Protein AF-A0A5A9GH71-F1 (afdb_monomer_lite)

Secondary structure (DSSP, 8-state):
-PPPP---STTHHHHHHHHHHHHHHH-TT-HHHHHHHHHHHHHTT-HHHHHHHHHHHHHHSTT-HHHHHHHHHHHHHTT-HHHHHHHHHHHHHHSTT-HHHHHHHHHHHHHHHHHT--SS---------PPPEEEEEE-S-TT--GGGGSGGGS-EETTEEEEES--SSEESEEEEES--SS-EEEEEETT-EEEE--S-TTT----HHHHTT-SEEEES-TT---SSEEES---PPP-TT-STT-EETTTEE--HHHHHH-------EEEEEE-----SSHHHHHHHHHHHHHHHHHGGGEEEESTTSB--S-HHHHHTTEEEEEEEEEEEESS---HHHHHHHHTTPEEEEEEETTHHHHS-TTS-EE--TT-HHHHHHHHHHHHHHTSS---HHHHHHHHHIIIIIS-HHHHHHHHT-----SSEEEEEE--GGGT----

Organism: Azospirillum lipoferum (NCBI:txid193)

pLDDT: mean 83.98, std 14.18, range [29.81, 98.06]

InterPro domains:
  IPR011990 Tetratricopeptide-like helical domain superfamily [G3DSA:1.25.40.10] (6-117)
  IPR011990 Tetratricopeptide-like helical domain superfamily [SSF48452] (9-111)
  IPR038577 GT10-like, C-terminal domain superfamily [G3DSA:3.40.50.11660] (264-403)
  IPR055270 Fucosyltransferase, C-terminal [PF00852] (270-372)

Foldseek 3Di:
DDDQDADPDPCPLVVLVVVLVVVCVVPVLPLVSLQSNLSSCVNVVVLLSSLVSLVSSCVSPPLDLVSLCSNLVSCVLLVVLVSVLVSLVSNCVVDVPPVVSVVSNVVSVVLCCVLVVDPDDDDDDPDDQDQAQEEEEEEAPVLWLLCLLDVVSQCDDDSYRYDYPDQDDEGQAYEYEQWHPFKGKYKHFPLRYEYFHQDEPVPDDFDPVQLVQGSEYEDCHPPDDDPHYDNAQTLAGACFQGDPLNDDVPDGTPGLSNLSRDSAAAAPAAEEEEDEPDPPDPLSVLVVVLVVLLCVVCPPRYAYEDPPHNDDSGLLVRALNYQAYEQEDSAAGCHDDHSSVLVNLSSNHQYADDHHPVVVVQAPPLRHHDADSVDSPVRSVSSVVSSVVVVPDPCSVRSSSSNSCSSRVSNSSNVVCVVSVDSPGPDMDIDMRGTSVVVPPDD

Sequence (443 aa):
MRQRLQFTAPGQFESLLRQCVHHLSVDPADANQWFILAQGLEGVRRDGQALRLARRAMALFPGQPVLLRFVGALSKRLNRLDEAKDCYGEIARLLPGDEEALAELADIDSRQRILTAPLRVRAEPKGTPSAPITVNLLYKWWGQPWLRQTPGGAGRWGNHQFVANRQEGRSDWVVVYEDLDVPRTVTCRQGNLVLATGEPPSLSRYSRGYLDQFDLIVTSHEELVHPRVLLSQVPLPWHIGLSDAEAWPGSGPIDYDLLSGVTGLDKAFAVSAIVSDKTLTEGHVVRGEFLRRLKTLMGDKLHLYGRGHCEVATKWAAIAPYKFHLCIENYQSNHYWTEKLSDAYLGWSIPIYHGFARIREAFDPSTFCEIDLRDPDATYRRIMDFMEKHRDTDVSTLLARQRAVVLNGHNMFNRLAEICADARGDAWRQVTLHPEVSFQKGR

Structure (mmCIF, N/CA/C/O backbone):
data_AF-A0A5A9GH71-F1
#
_entry.id   AF-A0A5A9GH71-F1
#
loop_
_atom_site.group_PDB
_atom_site.id
_atom_site.type_symbol
_atom_site.label_atom_id
_atom_site.label_alt_id
_atom_site.label_comp_id
_atom_site.label_asym_id
_atom_site.label_entity_id
_atom_site.label_seq_id
_atom_site.pdbx_PDB_ins_code
_atom_site.Cartn_x
_atom_site.Cartn_y
_atom_site.Cartn_z
_atom_site.occupan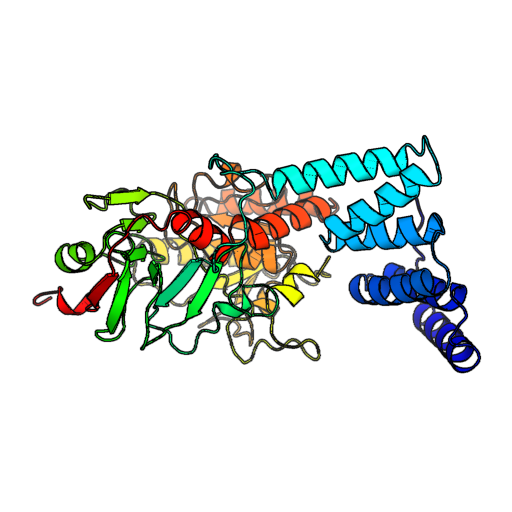cy
_atom_site.B_iso_or_equiv
_atom_site.auth_seq_id
_atom_site.auth_comp_id
_atom_site.auth_asym_id
_atom_site.auth_atom_id
_atom_site.pdbx_PDB_model_num
ATOM 1 N N . MET A 1 1 ? 9.980 -19.339 -27.278 1.00 29.81 1 MET A N 1
ATOM 2 C CA . MET A 1 1 ? 10.223 -17.899 -27.536 1.00 29.81 1 MET A CA 1
ATOM 3 C C . MET A 1 1 ? 9.204 -17.426 -28.576 1.00 29.81 1 MET A C 1
ATOM 5 O O . MET A 1 1 ? 9.382 -17.699 -29.753 1.00 29.81 1 MET A O 1
ATOM 9 N N . ARG A 1 2 ? 8.066 -16.845 -28.163 1.00 45.44 2 ARG A N 1
ATOM 10 C CA . ARG A 1 2 ? 7.047 -16.337 -29.104 1.00 45.44 2 ARG A CA 1
ATOM 11 C C . ARG A 1 2 ? 7.378 -14.890 -29.465 1.00 45.44 2 ARG A C 1
ATOM 13 O O . ARG A 1 2 ? 7.506 -14.059 -28.569 1.00 45.44 2 ARG A O 1
ATOM 20 N N . GLN A 1 3 ? 7.527 -14.595 -30.753 1.00 48.72 3 GLN A N 1
ATOM 21 C CA . GLN A 1 3 ? 7.640 -13.218 -31.226 1.00 48.72 3 GLN A CA 1
ATOM 22 C C . GLN A 1 3 ? 6.262 -12.561 -31.126 1.00 48.72 3 GLN A C 1
ATOM 24 O O . GLN A 1 3 ? 5.301 -13.028 -31.734 1.00 48.72 3 GLN A O 1
ATOM 29 N N . ARG A 1 4 ? 6.156 -11.496 -30.325 1.00 61.06 4 ARG A N 1
ATOM 30 C CA . ARG A 1 4 ? 4.986 -10.611 -30.378 1.00 61.06 4 ARG A CA 1
ATOM 31 C C . ARG A 1 4 ? 4.921 -9.977 -31.761 1.00 61.06 4 ARG A C 1
ATOM 33 O O . ARG A 1 4 ? 5.966 -9.719 -32.359 1.00 61.06 4 ARG A O 1
ATOM 40 N N . LEU A 1 5 ? 3.714 -9.669 -32.226 1.00 68.81 5 LEU A N 1
ATOM 41 C CA . LEU A 1 5 ? 3.560 -8.780 -33.371 1.00 68.81 5 LEU A CA 1
ATOM 42 C C . LEU A 1 5 ? 4.232 -7.445 -33.032 1.00 68.81 5 LEU A C 1
ATOM 44 O O . LEU A 1 5 ? 3.876 -6.796 -32.048 1.00 68.81 5 LEU A O 1
ATOM 48 N N . GLN A 1 6 ? 5.239 -7.075 -33.818 1.00 67.69 6 GLN A N 1
ATOM 49 C CA . GLN A 1 6 ? 5.944 -5.806 -33.691 1.00 67.69 6 GLN A CA 1
ATOM 50 C C . GLN A 1 6 ? 5.489 -4.885 -34.816 1.00 67.69 6 GLN A C 1
ATOM 52 O O . GLN A 1 6 ? 5.577 -5.238 -35.990 1.00 67.69 6 GLN A O 1
ATOM 57 N N . PHE A 1 7 ? 5.010 -3.703 -34.445 1.00 72.88 7 PHE A N 1
ATOM 58 C CA . PHE A 1 7 ? 4.649 -2.654 -35.389 1.00 72.88 7 PHE A CA 1
ATOM 59 C C . PHE A 1 7 ? 5.804 -1.657 -35.440 1.00 72.88 7 PHE A C 1
ATOM 61 O O . PHE A 1 7 ? 6.031 -0.920 -34.483 1.00 72.88 7 PHE A O 1
ATOM 68 N N . THR A 1 8 ? 6.582 -1.693 -36.519 1.00 67.38 8 THR A N 1
ATOM 69 C CA . THR A 1 8 ? 7.801 -0.884 -36.684 1.00 67.38 8 THR A CA 1
ATOM 70 C C . THR A 1 8 ? 7.559 0.383 -37.494 1.00 67.38 8 THR A C 1
ATOM 72 O O . THR A 1 8 ? 8.327 1.335 -37.372 1.00 67.38 8 THR A O 1
ATOM 75 N N . ALA A 1 9 ? 6.486 0.426 -38.290 1.00 71.62 9 ALA A N 1
ATOM 76 C CA . ALA A 1 9 ? 6.102 1.604 -39.057 1.00 71.62 9 ALA A CA 1
ATOM 77 C C . ALA A 1 9 ? 4.837 2.273 -38.480 1.00 71.62 9 ALA A C 1
ATOM 79 O O . ALA A 1 9 ? 3.909 1.571 -38.052 1.00 71.62 9 ALA A O 1
ATOM 80 N N . PRO A 1 10 ? 4.752 3.620 -38.506 1.00 61.81 10 PRO A N 1
ATOM 81 C CA . PRO A 1 10 ? 3.542 4.347 -38.127 1.00 61.81 10 PRO A CA 1
ATOM 82 C C . PRO A 1 10 ? 2.312 3.853 -38.907 1.00 61.81 10 PRO A C 1
ATOM 84 O O . PRO A 1 10 ? 2.381 3.635 -40.115 1.00 61.81 10 PRO A O 1
ATOM 87 N N . GLY A 1 11 ? 1.180 3.662 -38.223 1.00 76.06 11 GLY A N 1
ATOM 88 C CA . GLY A 1 11 ? -0.103 3.305 -38.848 1.00 76.06 11 GLY A CA 1
ATOM 89 C C . GLY A 1 11 ? -0.333 1.814 -39.153 1.00 76.06 11 GLY A C 1
ATOM 90 O O . GLY A 1 11 ? -1.450 1.444 -39.516 1.00 76.06 11 GLY A O 1
ATOM 91 N N . GLN A 1 12 ? 0.650 0.923 -38.959 1.00 80.00 12 GLN A N 1
ATOM 92 C CA . GLN A 1 12 ? 0.451 -0.524 -39.178 1.00 80.00 12 GLN A CA 1
ATOM 93 C C . GLN A 1 12 ? -0.620 -1.117 -38.249 1.00 80.00 12 GLN A C 1
ATOM 95 O O . GLN A 1 12 ? -1.486 -1.866 -38.699 1.00 80.00 12 GLN A O 1
ATOM 100 N N . PHE A 1 13 ? -0.604 -0.737 -36.967 1.00 78.88 13 PHE A N 1
ATOM 101 C CA . PHE A 1 13 ? -1.624 -1.160 -36.006 1.00 78.88 13 PHE A CA 1
ATOM 102 C C . PHE A 1 13 ? -3.015 -0.612 -36.366 1.00 78.88 13 PHE A C 1
ATOM 104 O O . PHE A 1 13 ? -4.005 -1.327 -36.273 1.00 78.88 13 PHE A O 1
ATOM 111 N N . GLU A 1 14 ? -3.102 0.633 -36.840 1.00 81.62 14 GLU A N 1
ATOM 112 C CA . GLU A 1 14 ? -4.368 1.249 -37.263 1.00 81.62 14 GLU A CA 1
ATOM 113 C C . GLU A 1 14 ? -4.934 0.597 -38.529 1.00 81.62 14 GLU A C 1
ATOM 115 O O . GLU A 1 14 ? -6.150 0.508 -38.699 1.00 81.62 14 GLU A O 1
ATOM 120 N N . SER A 1 15 ? -4.061 0.147 -39.434 1.00 82.44 15 SER A N 1
ATOM 121 C CA . SER A 1 15 ? -4.448 -0.639 -40.606 1.00 82.44 15 SER A CA 1
ATOM 122 C C . SER A 1 15 ? -5.004 -2.002 -40.190 1.00 82.44 15 SER A C 1
ATOM 124 O O . SER A 1 15 ? -6.121 -2.347 -40.576 1.00 82.44 15 SER A O 1
ATOM 126 N N . LEU A 1 16 ? -4.287 -2.722 -39.317 1.00 79.94 16 LEU A N 1
ATOM 127 C CA . LEU A 1 16 ? -4.739 -3.996 -38.752 1.00 79.94 16 LEU A CA 1
ATOM 128 C C . LEU A 1 16 ? -6.094 -3.849 -38.050 1.00 79.94 16 LEU A C 1
ATOM 130 O O . LEU A 1 16 ? -7.009 -4.631 -38.298 1.00 79.94 16 LEU A O 1
ATOM 134 N N . LEU A 1 17 ? -6.234 -2.819 -37.209 1.00 78.12 17 LEU A N 1
ATOM 135 C CA . LEU A 1 17 ? -7.467 -2.511 -36.492 1.00 78.12 17 LEU A CA 1
ATOM 136 C C . LEU A 1 17 ? -8.628 -2.301 -37.470 1.00 78.12 17 LEU A C 1
ATOM 138 O O . LEU A 1 17 ? -9.677 -2.918 -37.310 1.00 78.12 17 LEU A O 1
ATOM 142 N N . ARG A 1 18 ? -8.439 -1.462 -38.499 1.00 79.88 18 ARG A N 1
ATOM 143 C CA . ARG A 1 18 ? -9.468 -1.185 -39.513 1.00 79.88 18 ARG A CA 1
ATOM 144 C C . ARG A 1 18 ? -9.888 -2.444 -40.265 1.00 79.88 18 ARG A C 1
ATOM 146 O O . ARG A 1 18 ? -11.083 -2.663 -40.435 1.00 79.88 18 ARG A O 1
ATOM 153 N N . GLN A 1 19 ? -8.930 -3.275 -40.670 1.00 78.69 19 GLN A N 1
ATOM 154 C CA . GLN A 1 19 ? -9.204 -4.526 -41.381 1.00 78.69 19 GLN A CA 1
ATOM 155 C C . GLN A 1 19 ? -9.976 -5.518 -40.504 1.00 78.69 19 GLN A C 1
ATOM 157 O O . GLN A 1 19 ? -11.020 -6.014 -40.925 1.00 78.69 19 GLN A O 1
ATOM 162 N N . CYS A 1 20 ? -9.520 -5.742 -39.267 1.00 75.62 20 CYS A N 1
ATOM 163 C CA . CYS A 1 20 ? -10.185 -6.654 -38.336 1.00 75.62 20 CYS A CA 1
ATOM 164 C C . CYS A 1 20 ? -11.597 -6.165 -37.990 1.00 75.62 20 CYS A C 1
ATOM 166 O O . CYS A 1 20 ? -12.536 -6.950 -38.006 1.00 75.62 20 CYS A O 1
ATOM 168 N N . VAL A 1 21 ? -11.780 -4.867 -37.711 1.00 78.50 21 VAL A N 1
ATOM 169 C CA . VAL A 1 21 ? -13.099 -4.299 -37.376 1.00 78.50 21 VAL A CA 1
ATOM 170 C C . VAL A 1 21 ? -14.058 -4.378 -38.560 1.00 78.50 21 VAL A C 1
ATOM 172 O O . VAL A 1 21 ? -15.219 -4.732 -38.373 1.00 78.50 21 VAL A O 1
ATOM 175 N N . HIS A 1 22 ? -13.590 -4.093 -39.777 1.00 77.81 22 HIS A N 1
ATOM 176 C CA . HIS A 1 22 ? -14.415 -4.246 -40.971 1.00 77.81 22 HIS A CA 1
ATOM 177 C C . HIS A 1 22 ? -14.845 -5.706 -41.162 1.00 77.81 22 HIS A C 1
ATOM 179 O O . HIS A 1 22 ? -16.032 -5.968 -41.328 1.00 77.81 22 HIS A O 1
ATOM 185 N N . HIS A 1 23 ? -13.925 -6.663 -41.036 1.00 71.62 23 HIS A N 1
ATOM 186 C CA . HIS A 1 23 ? -14.263 -8.082 -41.143 1.00 71.62 23 HIS A CA 1
ATOM 187 C C . HIS A 1 23 ? -15.248 -8.519 -40.053 1.00 71.62 23 HIS A C 1
ATOM 189 O O . HIS A 1 23 ? -16.236 -9.186 -40.344 1.00 71.62 23 HIS A O 1
ATOM 195 N N . LEU A 1 24 ? -15.025 -8.100 -38.808 1.00 78.12 24 LEU A N 1
ATOM 196 C CA . LEU A 1 24 ? -15.898 -8.419 -37.677 1.00 78.12 24 LEU A CA 1
ATOM 197 C C . LEU A 1 24 ? -17.265 -7.726 -37.752 1.00 78.12 24 LEU A C 1
ATOM 199 O O . LEU A 1 24 ? -18.208 -8.185 -37.116 1.00 78.12 24 LEU A O 1
ATOM 203 N N . SER A 1 25 ? -17.397 -6.638 -38.519 1.00 75.69 25 SER A N 1
ATOM 204 C CA . SER A 1 25 ? -18.702 -6.025 -38.798 1.00 75.69 25 SER A CA 1
ATOM 205 C C . SER A 1 25 ? -19.556 -6.848 -39.764 1.00 75.69 25 SER A C 1
ATOM 207 O O . SER A 1 25 ? -20.780 -6.763 -39.713 1.00 75.69 25 SER A O 1
ATOM 209 N N . VAL A 1 26 ? -18.913 -7.647 -40.621 1.00 87.94 26 VAL A N 1
ATOM 210 C CA . VAL A 1 26 ? -19.573 -8.539 -41.581 1.00 87.94 26 VAL A CA 1
ATOM 211 C C . VAL A 1 26 ? -19.794 -9.920 -40.963 1.00 87.94 26 VAL A C 1
ATOM 213 O O . VAL A 1 26 ? -20.884 -10.471 -41.082 1.00 87.94 26 VAL A O 1
ATOM 216 N N . ASP A 1 27 ? -18.791 -10.446 -40.256 1.00 86.50 27 ASP A N 1
ATOM 217 C CA . ASP A 1 27 ? -18.854 -11.716 -39.533 1.00 86.50 27 ASP A CA 1
ATOM 218 C C . ASP A 1 27 ? -18.357 -11.566 -38.079 1.00 86.50 27 ASP A C 1
ATOM 220 O O . ASP A 1 27 ? -17.168 -11.737 -37.787 1.00 86.50 27 ASP A O 1
ATOM 224 N N . PRO A 1 28 ? -19.263 -11.268 -37.129 1.00 83.44 28 PRO A N 1
ATOM 225 C CA . PRO A 1 28 ? -18.921 -11.159 -35.712 1.00 83.44 28 PRO A CA 1
ATOM 226 C C . PRO A 1 28 ? -18.559 -12.493 -35.036 1.00 83.44 28 PRO A C 1
ATOM 228 O O . PRO A 1 28 ? -18.129 -12.480 -33.873 1.00 83.44 28 PRO A O 1
ATOM 231 N N . ALA A 1 29 ? -18.786 -13.632 -35.701 1.00 88.19 29 ALA A N 1
ATOM 232 C CA . ALA A 1 29 ? -18.538 -14.969 -35.168 1.00 88.19 29 ALA A CA 1
ATOM 233 C C . ALA A 1 29 ? -17.144 -15.514 -35.531 1.00 88.19 29 ALA A C 1
ATOM 235 O O . ALA A 1 29 ? -16.754 -16.559 -35.007 1.00 88.19 29 ALA A O 1
ATOM 236 N N . ASP A 1 30 ? -16.364 -14.795 -36.344 1.00 80.69 30 ASP A N 1
ATOM 237 C CA . ASP A 1 30 ? -15.003 -15.189 -36.710 1.00 80.69 30 ASP A CA 1
ATOM 238 C C . ASP A 1 30 ? -14.031 -15.066 -35.519 1.00 80.69 30 ASP A C 1
ATOM 240 O O . ASP A 1 30 ? -13.483 -14.002 -35.204 1.00 80.69 30 ASP A O 1
ATOM 244 N N . ALA A 1 31 ? -13.791 -16.194 -34.847 1.00 80.75 31 ALA A N 1
ATOM 245 C CA . ALA A 1 31 ? -12.870 -16.294 -33.718 1.00 80.75 31 ALA A CA 1
ATOM 246 C C . ALA A 1 31 ? -11.422 -15.913 -34.078 1.00 80.75 31 ALA A C 1
ATOM 248 O O . ALA A 1 31 ? -10.698 -15.383 -33.231 1.00 80.75 31 ALA A O 1
ATOM 249 N N . ASN A 1 32 ? -10.995 -16.152 -35.320 1.00 82.62 32 ASN A N 1
ATOM 250 C CA . ASN A 1 32 ? -9.637 -15.869 -35.770 1.00 82.62 32 ASN A CA 1
ATOM 251 C C . ASN A 1 32 ? -9.402 -14.361 -35.868 1.00 82.62 32 ASN A C 1
ATOM 253 O O . ASN A 1 32 ? -8.368 -13.873 -35.416 1.00 82.62 32 ASN A O 1
ATOM 257 N N . GLN A 1 33 ? -10.378 -13.606 -36.373 1.00 77.19 33 GLN A N 1
ATOM 258 C CA . GLN A 1 33 ? -10.282 -12.144 -36.449 1.00 77.19 33 GLN A CA 1
ATOM 259 C C . GLN A 1 33 ? -10.262 -11.496 -35.062 1.00 77.19 33 GLN A C 1
ATOM 261 O O . GLN A 1 33 ? -9.467 -10.587 -34.809 1.00 77.19 33 GLN A O 1
ATOM 266 N N . TRP A 1 34 ? -11.058 -12.011 -34.118 1.00 77.81 34 TRP A N 1
ATOM 267 C CA . TRP A 1 34 ? -10.966 -11.600 -32.712 1.00 77.81 34 TRP A CA 1
ATOM 268 C C . TRP A 1 34 ? -9.581 -11.880 -32.118 1.00 77.81 34 TRP A C 1
ATOM 270 O O . TRP A 1 34 ? -9.056 -11.057 -31.363 1.00 77.81 34 TRP A O 1
ATOM 280 N N . PHE A 1 35 ? -8.975 -13.019 -32.461 1.00 88.12 35 PHE A N 1
ATOM 281 C CA . PHE A 1 35 ? -7.656 -13.394 -31.965 1.00 88.12 35 PHE A CA 1
ATOM 282 C C . PHE A 1 35 ? -6.527 -12.557 -32.578 1.00 88.12 35 PHE A C 1
ATOM 284 O O . PHE A 1 35 ? -5.679 -12.066 -31.836 1.00 88.12 35 PHE A O 1
ATOM 291 N N . ILE A 1 36 ? -6.546 -12.310 -33.890 1.00 83.19 36 ILE A N 1
ATOM 292 C CA . ILE A 1 36 ? -5.592 -11.423 -34.577 1.00 83.19 36 ILE A CA 1
ATOM 293 C C . ILE A 1 36 ? -5.646 -10.018 -33.968 1.00 83.19 36 ILE A C 1
ATOM 295 O O . ILE A 1 36 ? -4.611 -9.420 -33.662 1.00 83.19 36 ILE A O 1
ATOM 299 N N . LEU A 1 37 ? -6.853 -9.508 -33.716 1.00 78.88 37 LEU A N 1
ATOM 300 C CA . LEU A 1 37 ? -7.045 -8.218 -33.066 1.00 78.88 37 LEU A CA 1
ATOM 301 C C . LEU A 1 37 ? -6.501 -8.216 -31.627 1.00 78.88 37 LEU A C 1
ATOM 303 O O . LEU A 1 37 ? -5.855 -7.252 -31.210 1.00 78.88 37 LEU A O 1
ATOM 307 N N . ALA A 1 38 ? -6.699 -9.305 -30.877 1.00 83.88 38 ALA A N 1
ATOM 308 C CA . ALA A 1 38 ? -6.123 -9.478 -29.545 1.00 83.88 38 ALA A CA 1
ATOM 309 C C . ALA A 1 38 ? -4.583 -9.507 -29.569 1.00 83.88 38 ALA A C 1
ATOM 311 O O . ALA A 1 38 ? -3.949 -8.847 -28.747 1.00 83.88 38 ALA A O 1
ATOM 312 N N . GLN A 1 39 ? -3.972 -10.211 -30.525 1.00 84.62 39 GLN A N 1
ATOM 313 C CA . GLN A 1 39 ? -2.519 -10.244 -30.722 1.00 84.62 39 GLN A CA 1
ATOM 314 C C . GLN A 1 39 ? -1.966 -8.874 -31.122 1.00 84.62 39 GLN A C 1
ATOM 316 O O . GLN A 1 39 ? -0.917 -8.464 -30.627 1.00 84.62 39 GLN A O 1
ATOM 321 N N . GLY A 1 40 ? -2.681 -8.136 -31.976 1.00 77.81 40 GLY A N 1
ATOM 322 C CA . GLY A 1 40 ? -2.331 -6.762 -32.323 1.00 77.81 40 GLY A CA 1
ATOM 323 C C . GLY A 1 40 ? -2.343 -5.849 -31.097 1.00 77.81 40 GLY A C 1
ATOM 324 O O . GLY A 1 40 ? -1.384 -5.116 -30.863 1.00 77.81 40 GLY A O 1
ATOM 325 N N . LEU A 1 41 ? -3.389 -5.946 -30.268 1.00 78.75 41 LEU A N 1
ATOM 326 C CA . LEU A 1 41 ? -3.482 -5.213 -29.002 1.00 78.75 41 LEU A CA 1
ATOM 327 C C . LEU A 1 41 ? -2.370 -5.599 -28.020 1.00 78.75 41 LEU A C 1
ATOM 329 O O . LEU A 1 41 ? -1.842 -4.723 -27.338 1.00 78.75 41 LEU A O 1
ATOM 333 N N . GLU A 1 42 ? -1.976 -6.872 -27.963 1.00 82.94 42 GLU A N 1
ATOM 334 C CA . GLU A 1 42 ? -0.819 -7.306 -27.173 1.00 82.94 42 GLU A CA 1
ATOM 335 C C . GLU A 1 42 ? 0.495 -6.702 -27.701 1.00 82.94 42 GLU A C 1
ATOM 337 O O . GLU A 1 42 ? 1.330 -6.237 -26.917 1.00 82.94 42 GLU A O 1
ATOM 342 N N . GLY A 1 43 ? 0.669 -6.667 -29.025 1.00 74.75 43 GLY A N 1
ATOM 343 C CA . GLY A 1 43 ? 1.827 -6.071 -29.694 1.00 74.75 43 GLY A CA 1
ATOM 344 C C . GLY A 1 43 ? 2.030 -4.598 -29.332 1.00 74.75 43 GLY A C 1
ATOM 345 O O . GLY A 1 43 ? 3.160 -4.169 -29.110 1.00 74.75 43 GLY A O 1
ATOM 346 N N . VAL A 1 44 ? 0.932 -3.853 -29.153 1.00 75.94 44 VAL A N 1
ATOM 347 C CA . VAL A 1 44 ? 0.932 -2.459 -28.662 1.00 75.94 44 VAL A CA 1
ATOM 348 C C . VAL A 1 44 ? 0.709 -2.333 -27.146 1.00 75.94 44 VAL A C 1
ATOM 350 O O . VAL A 1 44 ? 0.332 -1.268 -26.661 1.00 75.94 44 VAL A O 1
ATOM 353 N N . ARG A 1 45 ? 0.940 -3.409 -26.379 1.00 73.31 45 ARG A N 1
ATOM 354 C CA . ARG A 1 45 ? 0.943 -3.433 -24.899 1.00 73.31 45 ARG A CA 1
ATOM 355 C C . ARG A 1 45 ? -0.398 -3.098 -24.227 1.00 73.31 45 ARG A C 1
ATOM 357 O O . ARG A 1 45 ? -0.430 -2.685 -23.071 1.00 73.31 45 ARG A O 1
ATOM 364 N N . ARG A 1 46 ? -1.528 -3.328 -24.902 1.00 70.38 46 ARG A N 1
ATOM 365 C CA . ARG A 1 46 ? -2.894 -3.146 -24.368 1.00 70.38 46 ARG A CA 1
ATOM 366 C C . ARG A 1 46 ? -3.482 -4.451 -23.822 1.00 70.38 46 ARG A C 1
ATOM 368 O O . ARG A 1 46 ? -4.561 -4.882 -24.230 1.00 70.38 46 ARG A O 1
ATOM 375 N N . ASP A 1 47 ? -2.789 -5.062 -22.867 1.00 71.81 47 ASP A N 1
ATOM 376 C CA . ASP A 1 47 ? -3.047 -6.429 -22.382 1.00 71.81 47 ASP A CA 1
ATOM 377 C C . ASP A 1 47 ? -4.471 -6.672 -21.867 1.00 71.81 47 ASP A C 1
ATOM 379 O O . ASP A 1 47 ? -5.063 -7.707 -22.157 1.00 71.81 47 ASP A O 1
ATOM 383 N N . GLY A 1 48 ? -5.063 -5.720 -21.138 1.00 67.56 48 GLY A N 1
ATOM 384 C CA . GLY A 1 48 ? -6.435 -5.861 -20.637 1.00 67.56 48 GLY A CA 1
ATOM 385 C C . GLY A 1 48 ? -7.490 -5.863 -21.751 1.00 67.56 48 GLY A C 1
ATOM 386 O O . GLY A 1 48 ? -8.499 -6.561 -21.651 1.00 67.56 48 GLY A O 1
ATOM 387 N N . GLN A 1 49 ? -7.258 -5.110 -22.835 1.00 72.12 49 GLN A N 1
ATOM 388 C CA . GLN A 1 49 ? -8.130 -5.127 -24.016 1.00 72.12 49 GLN A CA 1
ATOM 389 C C . GLN A 1 49 ? -7.892 -6.402 -24.828 1.00 72.12 49 GLN A C 1
ATOM 391 O O . GLN A 1 49 ? -8.855 -7.072 -25.197 1.00 72.12 49 GLN A O 1
ATOM 396 N N . ALA A 1 50 ? -6.621 -6.773 -25.018 1.00 77.00 50 ALA A N 1
ATOM 397 C CA . ALA A 1 50 ? -6.225 -8.025 -25.650 1.00 77.00 50 ALA A CA 1
ATOM 398 C C . ALA A 1 50 ? -6.871 -9.232 -24.955 1.00 77.00 50 ALA A C 1
ATOM 400 O O . ALA A 1 50 ? -7.448 -10.079 -25.628 1.00 77.00 50 ALA A O 1
ATOM 401 N N . LEU A 1 51 ? -6.880 -9.271 -23.617 1.00 88.12 51 LEU A N 1
ATOM 402 C CA . LEU A 1 51 ? -7.488 -10.361 -22.852 1.00 88.12 51 LEU A CA 1
ATOM 403 C C . LEU A 1 51 ? -8.998 -10.455 -23.094 1.00 88.12 51 LEU A C 1
ATOM 405 O O . LEU A 1 51 ? -9.518 -11.552 -23.276 1.00 88.12 51 LEU A O 1
ATOM 409 N N . ARG A 1 52 ? -9.719 -9.325 -23.125 1.00 87.06 52 ARG A N 1
ATOM 410 C CA . ARG A 1 52 ? -11.166 -9.334 -23.408 1.00 87.06 52 ARG A CA 1
ATOM 411 C C . ARG A 1 52 ? -11.472 -9.910 -24.788 1.00 87.06 52 ARG A C 1
ATOM 413 O O . ARG A 1 52 ? -12.384 -10.724 -24.911 1.00 87.06 52 ARG A O 1
ATOM 420 N N . LEU A 1 53 ? -10.704 -9.517 -25.803 1.00 84.44 53 LEU A N 1
ATOM 421 C CA . LEU A 1 53 ? -10.905 -10.008 -27.166 1.00 84.44 53 LEU A CA 1
ATOM 422 C C . LEU A 1 53 ? -10.464 -11.464 -27.326 1.00 84.44 53 LEU A C 1
ATOM 424 O O . LEU A 1 53 ? -11.170 -12.250 -27.948 1.00 84.44 53 LEU A O 1
ATOM 428 N N . ALA A 1 54 ? -9.363 -11.859 -26.687 1.00 89.31 54 ALA A N 1
ATOM 429 C CA . ALA A 1 54 ? -8.913 -13.246 -26.665 1.00 89.31 54 ALA A CA 1
ATOM 430 C C . ALA A 1 54 ? -9.927 -14.168 -25.971 1.00 89.31 54 ALA A C 1
ATOM 432 O O . ALA A 1 54 ? -10.180 -15.266 -26.454 1.00 89.31 54 ALA A O 1
ATOM 433 N N . ARG A 1 55 ? -10.578 -13.716 -24.891 1.00 92.75 55 ARG A N 1
ATOM 434 C CA . ARG A 1 55 ? -11.688 -14.451 -24.261 1.00 92.75 55 ARG A CA 1
ATOM 435 C C . ARG A 1 55 ? -12.897 -14.574 -25.180 1.00 92.75 55 ARG A C 1
ATOM 437 O O . ARG A 1 55 ? -13.535 -15.619 -25.189 1.00 92.75 55 ARG A O 1
ATOM 444 N N . ARG A 1 56 ? -13.209 -13.536 -25.966 1.00 88.75 56 ARG A N 1
ATOM 445 C CA . ARG A 1 56 ? -14.271 -13.606 -26.980 1.00 88.75 56 ARG A CA 1
ATOM 446 C C . ARG A 1 56 ? -13.934 -14.636 -28.058 1.00 88.75 56 ARG A C 1
ATOM 448 O O . ARG A 1 56 ? -14.784 -15.469 -28.353 1.00 88.75 56 ARG A O 1
ATOM 455 N N . ALA A 1 57 ? -12.704 -14.626 -28.573 1.00 83.50 57 ALA A N 1
ATOM 456 C CA . ALA A 1 57 ? -12.215 -15.638 -29.509 1.00 83.50 57 ALA A CA 1
ATOM 457 C C . ALA A 1 57 ? -12.302 -17.052 -28.908 1.00 83.50 57 ALA A C 1
ATOM 459 O O . ALA A 1 57 ? -12.821 -17.963 -29.541 1.00 83.50 57 ALA A O 1
ATOM 460 N N . MET A 1 58 ? -11.878 -17.218 -27.653 1.00 91.19 58 MET A N 1
ATOM 461 C CA . MET A 1 58 ? -11.927 -18.490 -26.927 1.00 91.19 58 MET A CA 1
ATOM 462 C C . MET A 1 58 ? -13.356 -18.971 -26.643 1.00 91.19 58 MET A C 1
ATOM 464 O O . MET A 1 58 ? -13.596 -20.170 -26.632 1.00 91.19 58 MET A O 1
ATOM 468 N N . ALA A 1 59 ? -14.317 -18.067 -26.442 1.00 91.00 59 ALA A N 1
ATOM 469 C CA . ALA A 1 59 ? -15.726 -18.431 -26.284 1.00 91.00 59 ALA A CA 1
ATOM 470 C C . ALA A 1 59 ? -16.361 -18.898 -27.604 1.00 91.00 59 ALA A C 1
ATOM 472 O O . ALA A 1 59 ? -17.220 -19.774 -27.593 1.00 91.00 59 ALA A O 1
ATOM 473 N N . LEU A 1 60 ? -15.945 -18.310 -28.731 1.00 85.62 60 LEU A N 1
ATOM 474 C CA . LEU A 1 60 ? -16.393 -18.704 -30.070 1.00 85.62 60 LEU A CA 1
ATOM 475 C C . LEU A 1 60 ? -15.719 -20.000 -30.540 1.00 85.62 60 LEU A C 1
ATOM 477 O O . LEU A 1 60 ? -16.333 -20.782 -31.260 1.00 85.62 60 LEU A O 1
ATOM 481 N N . PHE A 1 61 ? -14.476 -20.240 -30.115 1.00 87.62 61 PHE A N 1
ATOM 482 C CA . PHE A 1 61 ? -13.710 -21.429 -30.474 1.00 87.62 61 PHE A CA 1
ATOM 483 C C . PHE A 1 61 ? -12.949 -22.002 -29.260 1.00 87.62 61 PHE A C 1
ATOM 485 O O . PHE A 1 61 ? -11.746 -21.766 -29.095 1.00 87.62 61 PHE A O 1
ATOM 492 N N . PRO A 1 62 ? -13.656 -22.724 -28.369 1.00 90.12 62 PRO A N 1
ATOM 493 C CA . PRO A 1 62 ? -13.098 -23.220 -27.114 1.00 90.12 62 PRO A CA 1
ATOM 494 C C . PRO A 1 62 ? -12.116 -24.379 -27.317 1.00 90.12 62 PRO A C 1
ATOM 496 O O . PRO A 1 62 ? -12.094 -25.037 -28.355 1.00 90.12 62 PRO A O 1
ATOM 499 N N . GLY A 1 63 ? -11.295 -24.637 -26.296 1.00 83.31 63 GLY A N 1
ATOM 500 C CA . GLY A 1 63 ? -10.399 -25.800 -26.252 1.00 83.31 63 GLY A CA 1
ATOM 501 C C . GLY A 1 63 ? -9.159 -25.706 -27.145 1.00 83.31 63 GLY A C 1
ATOM 502 O O . GLY A 1 63 ? -8.412 -26.671 -27.247 1.00 83.31 63 GLY A O 1
ATOM 503 N N . GLN A 1 64 ? -8.898 -24.564 -27.787 1.00 89.31 64 GLN A N 1
ATOM 504 C CA . GLN A 1 64 ? -7.706 -24.401 -28.621 1.00 89.31 64 GLN A CA 1
ATOM 505 C C . GLN A 1 64 ? -6.456 -24.110 -27.777 1.00 89.31 64 GLN A C 1
ATOM 507 O O . GLN A 1 64 ? -6.403 -23.054 -27.134 1.00 89.31 64 GLN A O 1
ATOM 512 N N . PRO A 1 65 ? -5.391 -24.939 -27.833 1.00 89.38 65 PRO A N 1
ATOM 513 C CA . PRO A 1 65 ? -4.182 -24.725 -27.032 1.00 89.38 65 PRO A CA 1
ATOM 514 C C . PRO A 1 65 ? -3.499 -23.375 -27.285 1.00 89.38 65 PRO A C 1
ATOM 516 O O . PRO A 1 65 ? -2.904 -22.792 -26.379 1.00 89.38 65 PRO A O 1
ATOM 519 N N . VAL A 1 66 ? -3.590 -22.841 -28.509 1.00 87.44 66 VAL A N 1
ATOM 520 C CA . VAL A 1 66 ? -3.022 -21.527 -28.850 1.00 87.44 66 VAL A CA 1
ATOM 521 C C . VAL A 1 66 ? -3.747 -20.380 -28.139 1.00 87.44 66 VAL A C 1
ATOM 523 O O . VAL A 1 66 ? -3.075 -19.485 -27.620 1.00 87.44 66 VAL A O 1
ATOM 526 N N . LEU A 1 67 ? -5.083 -20.445 -28.055 1.00 86.44 67 LEU A N 1
ATOM 527 C CA . LEU A 1 67 ? -5.922 -19.460 -27.370 1.00 86.44 67 LEU A CA 1
ATOM 528 C C . LEU A 1 67 ? -5.790 -19.593 -25.858 1.00 86.44 67 LEU A C 1
ATOM 530 O O . LEU A 1 67 ? -5.546 -18.590 -25.194 1.00 86.44 67 LEU A O 1
ATOM 534 N N . LEU A 1 68 ? -5.852 -20.818 -25.328 1.00 93.12 68 LEU A N 1
ATOM 535 C CA . LEU A 1 68 ? -5.650 -21.091 -23.903 1.00 93.12 68 LEU A CA 1
ATOM 536 C C . LEU A 1 68 ? -4.299 -20.557 -23.428 1.00 93.12 68 LEU A C 1
ATOM 538 O O . LEU A 1 68 ? -4.223 -19.900 -22.398 1.00 93.12 68 LEU A O 1
ATOM 542 N N . ARG A 1 69 ? -3.230 -20.757 -24.205 1.00 93.81 69 ARG A N 1
ATOM 543 C CA . ARG A 1 69 ? -1.891 -20.280 -23.832 1.00 93.81 69 ARG A CA 1
ATOM 544 C C . ARG A 1 69 ? -1.803 -18.759 -23.887 1.00 93.81 69 ARG A C 1
ATOM 546 O O . ARG A 1 69 ? -1.147 -18.148 -23.054 1.00 93.81 69 ARG A O 1
ATOM 553 N N . PHE A 1 70 ? -2.462 -18.139 -24.864 1.00 90.88 70 PHE A N 1
ATOM 554 C CA . PHE A 1 70 ? -2.491 -16.685 -24.993 1.00 90.88 70 PHE A CA 1
ATOM 555 C C . PHE A 1 70 ? -3.290 -16.027 -23.861 1.00 90.88 70 PHE A C 1
ATOM 557 O O . PHE A 1 70 ? -2.797 -15.100 -23.221 1.00 90.88 70 PHE A O 1
ATOM 564 N N . VAL A 1 71 ? -4.487 -16.544 -23.569 1.00 91.31 71 VAL A N 1
ATOM 565 C CA . VAL A 1 71 ? -5.313 -16.113 -22.434 1.00 91.31 71 VAL A CA 1
ATOM 566 C C . VAL A 1 71 ? -4.571 -16.373 -21.128 1.00 91.31 71 VAL A C 1
ATOM 568 O O . VAL A 1 71 ? -4.413 -15.443 -20.353 1.00 91.31 71 VAL A O 1
ATOM 571 N N . GLY A 1 72 ? -4.015 -17.567 -20.921 1.00 90.56 72 GLY A N 1
ATOM 572 C CA . GLY A 1 72 ? -3.252 -17.920 -19.724 1.00 90.56 72 GLY A CA 1
ATOM 573 C C . GLY A 1 72 ? -2.051 -17.004 -19.484 1.00 90.56 72 GLY A C 1
ATOM 574 O O . GLY A 1 72 ? -1.874 -16.499 -18.375 1.00 90.56 72 GLY A O 1
ATOM 575 N N . ALA A 1 73 ? -1.270 -16.700 -20.524 1.00 83.62 73 ALA A N 1
ATOM 576 C CA . ALA A 1 73 ? -0.142 -15.776 -20.431 1.00 83.62 73 ALA A CA 1
ATOM 577 C C . ALA A 1 73 ? -0.587 -14.340 -20.107 1.00 83.62 73 ALA A C 1
ATOM 579 O O . ALA A 1 73 ? 0.020 -13.681 -19.255 1.00 83.62 73 ALA A O 1
ATOM 580 N N . LEU A 1 74 ? -1.655 -13.855 -20.753 1.00 76.12 74 LEU A N 1
ATOM 581 C CA . LEU A 1 74 ? -2.239 -12.544 -20.465 1.00 76.12 74 LEU A CA 1
ATOM 582 C C . LEU A 1 74 ? -2.800 -12.479 -19.045 1.00 76.12 74 LEU A C 1
ATOM 584 O O . LEU A 1 74 ? -2.483 -11.544 -18.316 1.00 76.12 74 LEU A O 1
ATOM 588 N N . SER A 1 75 ? -3.567 -13.481 -18.624 1.00 76.88 75 SER A N 1
ATOM 589 C CA . SER A 1 75 ? -4.135 -13.603 -17.283 1.00 76.88 75 SER A CA 1
ATOM 590 C C . SER A 1 75 ? -3.043 -13.670 -16.221 1.00 76.88 75 SER A C 1
ATOM 592 O O . SER A 1 75 ? -3.128 -12.949 -15.231 1.00 76.88 75 SER A O 1
ATOM 594 N N . LYS A 1 76 ? -1.955 -14.417 -16.452 1.00 82.69 76 LYS A N 1
ATOM 595 C CA . LYS A 1 76 ? -0.794 -14.452 -15.550 1.00 82.69 76 LYS A CA 1
ATOM 596 C C . LYS A 1 76 ? -0.123 -13.082 -15.436 1.00 82.69 76 LYS A C 1
ATOM 598 O O . LYS A 1 76 ? 0.229 -12.659 -14.336 1.00 82.69 76 LYS A O 1
ATOM 603 N N . ARG A 1 77 ? 0.046 -12.371 -16.558 1.00 77.62 77 ARG A N 1
ATOM 604 C CA . ARG A 1 77 ? 0.619 -11.013 -16.600 1.00 77.62 77 ARG A CA 1
ATOM 605 C C . ARG A 1 77 ? -0.284 -9.985 -15.911 1.00 77.62 77 ARG A C 1
ATOM 607 O O . ARG A 1 77 ? 0.227 -9.106 -15.229 1.00 77.62 77 ARG A O 1
ATOM 614 N N . LEU A 1 78 ? -1.600 -10.163 -16.031 1.00 65.12 78 LEU A N 1
ATOM 615 C CA . LEU A 1 78 ? -2.681 -9.427 -15.358 1.00 65.12 78 LEU A CA 1
ATOM 616 C C . LEU A 1 78 ? -2.943 -9.906 -13.917 1.00 65.12 78 LEU A C 1
ATOM 618 O O . LEU A 1 78 ? -3.945 -9.519 -13.324 1.00 65.12 78 LEU A O 1
ATOM 622 N N . ASN A 1 79 ? -2.083 -10.771 -13.367 1.00 67.00 79 ASN A N 1
ATOM 623 C CA . ASN A 1 79 ? -2.191 -11.359 -12.028 1.00 67.00 79 ASN A CA 1
ATOM 624 C C . ASN A 1 79 ? -3.539 -12.053 -11.716 1.00 67.00 79 ASN A C 1
ATOM 626 O O . ASN A 1 79 ? -3.899 -12.249 -10.558 1.00 67.00 79 ASN A O 1
ATOM 630 N N . ARG A 1 80 ? -4.276 -12.482 -12.745 1.00 76.88 80 ARG A N 1
ATOM 631 C CA . ARG A 1 80 ? -5.469 -13.337 -12.654 1.00 76.88 80 ARG A CA 1
ATOM 632 C C . ARG A 1 80 ? -5.021 -14.793 -12.585 1.00 76.88 80 ARG A C 1
ATOM 634 O O . ARG A 1 80 ? -5.167 -15.545 -13.547 1.00 76.88 80 ARG A O 1
ATOM 641 N N . LEU A 1 81 ? -4.376 -15.150 -11.475 1.00 75.19 81 LEU A N 1
ATOM 642 C CA . LEU A 1 81 ? -3.653 -16.417 -11.359 1.00 75.19 81 LEU A CA 1
ATOM 643 C C . LEU A 1 81 ? -4.564 -17.644 -11.425 1.00 75.19 81 LEU A C 1
ATOM 645 O O . LEU A 1 81 ? -4.142 -18.636 -12.004 1.00 75.19 81 LEU A O 1
ATOM 649 N N . ASP A 1 82 ? -5.799 -17.566 -10.923 1.00 83.69 82 ASP A N 1
ATOM 650 C CA . ASP A 1 82 ? -6.762 -18.674 -11.026 1.00 83.69 82 ASP A CA 1
ATOM 651 C C . ASP A 1 82 ? -7.151 -18.944 -12.483 1.00 83.69 82 ASP A C 1
ATOM 653 O O . ASP A 1 82 ? -7.045 -20.067 -12.957 1.00 83.69 82 ASP A O 1
ATOM 657 N N . GLU A 1 83 ? -7.472 -17.900 -13.249 1.00 88.31 83 GLU A N 1
ATOM 658 C CA . GLU A 1 83 ? -7.779 -18.051 -14.675 1.00 88.31 83 GLU A CA 1
ATOM 659 C C . GLU A 1 83 ? -6.559 -18.513 -15.481 1.00 88.31 83 GLU A C 1
ATOM 661 O O . GLU A 1 83 ? -6.681 -19.325 -16.399 1.00 88.31 83 GLU A O 1
ATOM 666 N N . ALA A 1 84 ? -5.368 -18.006 -15.145 1.00 89.00 84 ALA A N 1
ATOM 667 C CA . ALA A 1 84 ? -4.137 -18.480 -15.759 1.00 89.00 84 ALA A CA 1
ATOM 668 C C . ALA A 1 84 ? -3.939 -19.977 -15.481 1.00 89.00 84 ALA A C 1
ATOM 670 O O . ALA A 1 84 ? -3.634 -20.737 -16.400 1.00 89.00 84 ALA A O 1
ATOM 671 N N . LYS A 1 85 ? -4.168 -20.402 -14.235 1.00 93.75 85 LYS A N 1
ATOM 672 C CA . LYS A 1 85 ? -4.089 -21.799 -13.809 1.00 93.75 85 LYS A CA 1
ATOM 673 C C . LYS A 1 85 ? -5.094 -22.673 -14.545 1.00 93.75 85 LYS A C 1
ATOM 675 O O . LYS A 1 85 ? -4.707 -23.730 -15.027 1.00 93.75 85 LYS A O 1
ATOM 680 N N . ASP A 1 86 ? -6.336 -22.222 -14.689 1.00 95.50 86 ASP A N 1
ATOM 681 C CA . ASP A 1 86 ? -7.370 -22.941 -15.435 1.00 95.50 86 ASP A CA 1
ATOM 682 C C . ASP A 1 86 ? -6.958 -23.137 -16.898 1.00 95.50 86 ASP A C 1
ATOM 684 O O . ASP A 1 86 ? -7.041 -24.247 -17.424 1.00 95.50 86 ASP A O 1
ATOM 688 N N . CYS A 1 87 ? -6.433 -22.088 -17.538 1.00 96.25 87 CYS A N 1
ATOM 689 C CA . CYS A 1 87 ? -5.975 -22.152 -18.924 1.00 96.25 87 CYS A CA 1
ATOM 690 C C . CYS A 1 87 ? -4.817 -23.142 -19.108 1.00 96.25 87 CYS A C 1
ATOM 692 O O . CYS A 1 87 ? -4.881 -24.009 -19.979 1.00 96.25 87 CYS A O 1
ATOM 694 N N . TYR A 1 88 ? -3.759 -23.038 -18.298 1.00 96.00 88 TYR A N 1
ATOM 695 C CA . TYR A 1 88 ? -2.614 -23.948 -18.406 1.00 96.00 88 TYR A CA 1
ATOM 696 C C . TYR A 1 88 ? -2.937 -25.367 -17.924 1.00 96.00 88 TYR A C 1
ATOM 698 O O . TYR A 1 88 ? -2.395 -26.330 -18.462 1.00 96.00 88 TYR A O 1
ATOM 706 N N . GLY A 1 89 ? -3.867 -25.516 -16.980 1.00 96.25 89 GLY A N 1
ATOM 707 C CA . GLY A 1 89 ? -4.393 -26.807 -16.546 1.00 96.25 89 GLY A CA 1
ATOM 708 C C . GLY A 1 89 ? -5.199 -27.505 -17.640 1.00 96.25 89 GLY A C 1
ATOM 709 O O . GLY A 1 89 ? -5.109 -28.722 -17.782 1.00 96.25 89 GLY A O 1
ATOM 710 N N . GLU A 1 90 ? -5.947 -26.750 -18.446 1.00 95.75 90 GLU A N 1
ATOM 711 C CA . GLU A 1 90 ? -6.621 -27.283 -19.630 1.00 95.75 90 GLU A CA 1
ATOM 712 C C . GLU A 1 90 ? -5.618 -27.663 -20.729 1.00 95.75 90 GLU A C 1
ATOM 714 O O . GLU A 1 90 ? -5.745 -28.729 -21.323 1.00 95.75 90 GLU A O 1
ATOM 719 N N . ILE A 1 91 ? -4.562 -26.868 -20.952 1.00 96.25 91 ILE A N 1
ATOM 720 C CA . ILE A 1 91 ? -3.483 -27.245 -21.887 1.00 96.25 91 ILE A CA 1
ATOM 721 C C . ILE A 1 91 ? -2.820 -28.552 -21.450 1.00 96.25 91 ILE A C 1
ATOM 723 O O . ILE A 1 91 ? -2.643 -29.435 -22.280 1.00 96.25 91 ILE A O 1
ATOM 727 N N . ALA A 1 92 ? -2.503 -28.707 -20.162 1.00 94.88 92 ALA A N 1
ATOM 728 C CA . ALA A 1 92 ? -1.897 -29.930 -19.637 1.00 94.88 92 ALA A CA 1
ATOM 729 C C . ALA A 1 92 ? -2.814 -31.162 -19.777 1.00 94.88 92 ALA A C 1
ATOM 731 O O . ALA A 1 92 ? -2.320 -32.279 -19.924 1.00 94.88 92 ALA A O 1
ATOM 732 N N . ARG A 1 93 ? -4.143 -30.968 -19.759 1.00 95.00 93 ARG A N 1
ATOM 733 C CA . ARG A 1 93 ? -5.128 -32.025 -20.048 1.00 95.00 93 ARG A CA 1
ATOM 734 C C . ARG A 1 93 ? -5.187 -32.378 -21.532 1.00 95.00 93 ARG A C 1
ATOM 736 O O . ARG A 1 93 ? -5.216 -33.557 -21.868 1.00 95.00 93 ARG A O 1
ATOM 743 N N . LEU A 1 94 ? -5.214 -31.372 -22.406 1.00 94.12 94 LEU A N 1
ATOM 744 C CA . LEU A 1 94 ? -5.294 -31.554 -23.859 1.00 94.12 94 LEU A CA 1
ATOM 745 C C . LEU A 1 94 ? -3.992 -32.103 -24.454 1.00 94.12 94 LEU A C 1
ATOM 747 O O . LEU A 1 94 ? -4.029 -32.860 -25.420 1.00 94.12 94 LEU A O 1
ATOM 751 N N . LEU A 1 95 ? -2.852 -31.719 -23.880 1.00 94.19 95 LEU A N 1
ATOM 752 C CA . LEU A 1 95 ? -1.506 -32.078 -24.316 1.00 94.19 95 LEU A CA 1
ATOM 753 C C . LEU A 1 95 ? -0.706 -32.637 -23.124 1.00 94.19 95 LEU A C 1
ATOM 755 O O . LEU A 1 95 ? 0.120 -31.925 -22.540 1.00 94.19 95 LEU A O 1
ATOM 759 N N . PRO A 1 96 ? -0.933 -33.907 -22.736 1.00 92.62 96 PRO A N 1
ATOM 760 C CA . PRO A 1 96 ? -0.162 -34.540 -21.673 1.00 92.62 96 PRO A CA 1
ATOM 761 C C . PRO A 1 96 ? 1.335 -34.534 -22.014 1.00 92.62 96 PRO A C 1
ATOM 763 O O . PRO A 1 96 ? 1.744 -35.079 -23.037 1.00 92.62 96 PRO A O 1
ATOM 766 N N . GLY A 1 97 ? 2.151 -33.910 -21.162 1.00 87.62 97 GLY A N 1
ATOM 767 C CA . GLY A 1 97 ? 3.598 -33.768 -21.375 1.00 87.62 97 GLY A CA 1
ATOM 768 C C . GLY A 1 97 ? 4.051 -32.435 -21.983 1.00 87.62 97 GLY A C 1
ATOM 769 O O . GLY A 1 97 ? 5.233 -32.291 -22.276 1.00 87.62 97 GLY A O 1
ATOM 770 N N . ASP A 1 98 ? 3.162 -31.449 -22.154 1.00 92.81 98 ASP A N 1
ATOM 771 C CA . ASP A 1 98 ? 3.560 -30.081 -22.514 1.00 92.81 98 ASP A CA 1
ATOM 772 C C . ASP A 1 98 ? 4.396 -29.445 -21.381 1.00 92.81 98 ASP A C 1
ATOM 774 O O . ASP A 1 98 ? 3.869 -28.979 -20.366 1.00 92.81 98 ASP A O 1
ATOM 778 N N . GLU A 1 99 ? 5.723 -29.454 -21.545 1.00 90.62 99 GLU A N 1
ATOM 779 C CA . GLU A 1 99 ? 6.676 -28.937 -20.553 1.00 90.62 99 GLU A CA 1
ATOM 780 C C . GLU A 1 99 ? 6.480 -27.444 -20.258 1.00 90.62 99 GLU A C 1
ATOM 782 O O . GLU A 1 99 ? 6.689 -27.006 -19.127 1.00 90.62 99 GLU A O 1
ATOM 787 N N . GLU A 1 100 ? 6.048 -26.655 -21.248 1.00 86.88 100 GLU A N 1
ATOM 788 C CA . GLU A 1 100 ? 5.807 -25.221 -21.076 1.00 86.88 100 GLU A CA 1
ATOM 789 C C . GLU A 1 100 ? 4.583 -24.992 -20.185 1.00 86.88 100 GLU A C 1
ATOM 791 O O . GLU A 1 100 ? 4.650 -24.202 -19.248 1.00 86.88 100 GLU A O 1
ATOM 796 N N . ALA A 1 101 ? 3.487 -25.719 -20.416 1.00 91.00 101 ALA A N 1
ATOM 797 C CA . ALA A 1 101 ? 2.302 -25.647 -19.566 1.00 91.00 101 ALA A CA 1
ATOM 798 C C . ALA A 1 101 ? 2.604 -26.086 -18.124 1.00 91.00 101 ALA A C 1
ATOM 800 O O . ALA A 1 101 ? 2.152 -25.438 -17.180 1.00 91.00 101 ALA A O 1
ATOM 801 N N . LEU A 1 102 ? 3.407 -27.139 -17.942 1.00 92.12 102 LEU A N 1
ATOM 802 C CA . LEU A 1 102 ? 3.833 -27.606 -16.619 1.00 92.12 102 LEU A CA 1
ATOM 803 C C . LEU A 1 102 ? 4.727 -26.583 -15.901 1.00 92.12 102 LEU A C 1
ATOM 805 O O . LEU A 1 102 ? 4.523 -26.317 -14.715 1.00 92.12 102 LEU A O 1
ATOM 809 N N . ALA A 1 103 ? 5.680 -25.973 -16.608 1.00 84.06 103 ALA A N 1
ATOM 810 C CA . ALA A 1 103 ? 6.531 -24.918 -16.059 1.00 84.06 103 ALA A CA 1
ATOM 811 C C . ALA A 1 103 ? 5.719 -23.672 -15.673 1.00 84.06 103 ALA A C 1
ATOM 813 O O . ALA A 1 103 ? 5.936 -23.080 -14.614 1.00 84.06 103 ALA A O 1
ATOM 814 N N . GLU A 1 104 ? 4.750 -23.294 -16.506 1.00 89.69 104 GLU A N 1
ATOM 815 C CA . GLU A 1 104 ? 3.848 -22.174 -16.252 1.00 89.69 104 GLU A CA 1
ATOM 816 C C . GLU A 1 104 ? 2.936 -22.441 -15.049 1.00 89.69 104 GLU A C 1
ATOM 818 O O . GLU A 1 104 ? 2.797 -21.563 -14.199 1.00 89.69 104 GLU A O 1
ATOM 823 N N . LEU A 1 105 ? 2.387 -23.654 -14.912 1.00 90.81 105 LEU A N 1
ATOM 824 C CA . LEU A 1 105 ? 1.642 -24.076 -13.721 1.00 90.81 105 LEU A CA 1
ATOM 825 C C . LEU A 1 105 ? 2.512 -24.027 -12.462 1.00 90.81 105 LEU A C 1
ATOM 827 O O . LEU A 1 105 ? 2.060 -23.516 -11.443 1.00 90.81 105 LEU A O 1
ATOM 831 N N . ALA A 1 106 ? 3.768 -24.473 -12.531 1.00 83.81 106 ALA A N 1
ATOM 832 C CA . ALA A 1 106 ? 4.691 -24.406 -11.400 1.00 83.81 106 ALA A CA 1
ATOM 833 C C . ALA A 1 106 ? 5.036 -22.957 -10.994 1.00 83.81 106 ALA A C 1
ATOM 835 O O . ALA A 1 106 ? 5.080 -22.650 -9.797 1.00 83.81 106 ALA A O 1
ATOM 836 N N . ASP A 1 107 ? 5.245 -22.049 -11.959 1.00 77.44 107 ASP A N 1
ATOM 837 C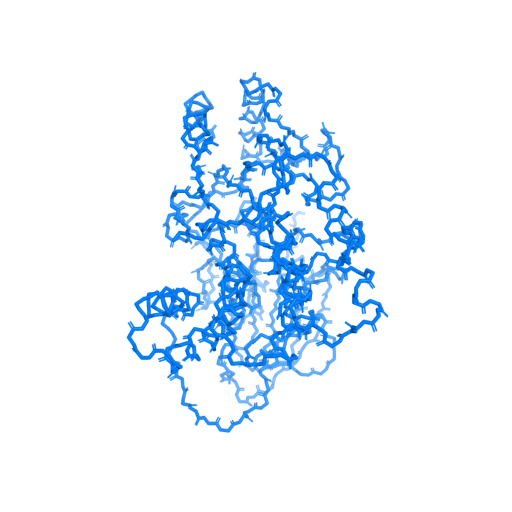 CA . ASP A 1 107 ? 5.420 -20.607 -11.704 1.00 77.44 107 ASP A CA 1
ATOM 838 C C . ASP A 1 107 ? 4.141 -19.997 -11.118 1.00 77.44 107 ASP A C 1
ATOM 840 O O . ASP A 1 107 ? 4.219 -19.244 -10.148 1.00 77.44 107 ASP A O 1
ATOM 844 N N . ILE A 1 108 ? 2.961 -20.352 -11.635 1.00 81.31 108 ILE A N 1
ATOM 845 C CA . ILE A 1 108 ? 1.671 -19.901 -11.094 1.00 81.31 108 ILE A CA 1
ATOM 846 C C . ILE A 1 108 ? 1.480 -20.406 -9.666 1.00 81.31 108 ILE A C 1
ATOM 848 O O . ILE A 1 108 ? 1.185 -19.597 -8.796 1.00 81.31 108 ILE A O 1
ATOM 852 N N . ASP A 1 109 ? 1.727 -21.682 -9.384 1.00 76.88 109 ASP A N 1
ATOM 853 C CA . ASP A 1 109 ? 1.648 -22.256 -8.038 1.00 76.88 109 ASP A CA 1
ATOM 854 C C . ASP A 1 109 ? 2.685 -21.640 -7.096 1.00 76.88 109 ASP A C 1
ATOM 856 O O . ASP A 1 109 ? 2.436 -21.483 -5.904 1.00 76.88 109 ASP A O 1
ATOM 860 N N . SER A 1 110 ? 3.870 -21.275 -7.590 1.00 64.25 110 SER A N 1
ATOM 861 C CA . SER A 1 110 ? 4.860 -20.537 -6.805 1.00 64.25 110 SER A CA 1
ATOM 862 C C . SER A 1 110 ? 4.397 -19.110 -6.507 1.00 64.25 110 SER A C 1
ATOM 864 O O . SER A 1 110 ? 4.535 -18.667 -5.370 1.00 64.25 110 SER A O 1
ATOM 866 N N . ARG A 1 111 ? 3.831 -18.396 -7.486 1.00 62.22 111 ARG A N 1
ATOM 867 C CA . ARG A 1 111 ? 3.280 -17.043 -7.304 1.00 62.22 111 ARG A CA 1
ATOM 868 C C . ARG A 1 111 ? 2.066 -17.053 -6.391 1.00 62.22 111 ARG A C 1
ATOM 870 O O . ARG A 1 111 ? 2.004 -16.224 -5.494 1.00 62.22 111 ARG A O 1
ATOM 877 N N . GLN A 1 112 ? 1.155 -18.006 -6.577 1.00 61.38 112 GLN A N 1
ATOM 878 C CA . GLN A 1 112 ? 0.039 -18.251 -5.674 1.00 61.38 112 GLN A CA 1
ATOM 879 C C . GLN A 1 112 ? 0.590 -18.529 -4.281 1.00 61.38 112 GLN A C 1
ATOM 881 O O . GLN A 1 112 ? 0.243 -17.788 -3.386 1.00 61.38 112 GLN A O 1
ATOM 886 N N . ARG A 1 113 ? 1.556 -19.442 -4.099 1.00 55.97 113 ARG A N 1
ATOM 887 C CA . ARG A 1 113 ? 2.190 -19.689 -2.789 1.00 55.97 113 ARG A CA 1
ATOM 888 C C . ARG A 1 113 ? 2.830 -18.464 -2.149 1.00 55.97 113 ARG A C 1
ATOM 890 O O . ARG A 1 113 ? 2.830 -18.410 -0.932 1.00 55.97 113 ARG A O 1
ATOM 897 N N . ILE A 1 114 ? 3.396 -17.532 -2.916 1.00 50.97 114 ILE A N 1
ATOM 898 C CA . ILE A 1 114 ? 3.984 -16.285 -2.394 1.00 50.97 114 ILE A CA 1
ATOM 899 C C . ILE A 1 114 ? 2.885 -15.277 -2.028 1.00 50.97 114 ILE A C 1
ATOM 901 O O . ILE A 1 114 ? 2.963 -14.642 -0.983 1.00 50.97 114 ILE A O 1
ATOM 905 N N . LEU A 1 115 ? 1.845 -15.151 -2.855 1.00 44.28 115 LEU A N 1
ATOM 906 C CA . LEU A 1 115 ? 0.698 -14.267 -2.609 1.00 44.28 115 LEU A CA 1
ATOM 907 C C . LEU A 1 115 ? -0.232 -14.789 -1.512 1.00 44.28 115 LEU A C 1
ATOM 909 O O . LEU A 1 115 ? -0.871 -14.006 -0.820 1.00 44.28 115 LEU A O 1
ATOM 913 N N . THR A 1 116 ? -0.300 -16.106 -1.358 1.00 41.47 116 THR A N 1
ATOM 914 C CA . THR A 1 116 ? -1.050 -16.823 -0.331 1.00 41.47 116 THR A CA 1
ATOM 915 C C . THR A 1 116 ? -0.128 -17.330 0.769 1.00 41.47 116 THR A C 1
ATOM 917 O O . THR A 1 116 ? -0.574 -18.167 1.550 1.00 41.47 116 THR A O 1
ATOM 920 N N . ALA A 1 117 ? 1.146 -16.905 0.810 1.00 38.97 117 ALA A N 1
ATOM 921 C CA . ALA A 1 117 ? 2.082 -17.295 1.858 1.00 38.97 117 ALA A CA 1
ATOM 922 C C . ALA A 1 117 ? 1.501 -16.789 3.176 1.00 38.97 117 ALA A C 1
ATOM 924 O O . ALA A 1 117 ? 1.492 -15.578 3.406 1.00 38.97 117 ALA A O 1
ATOM 925 N N . PRO A 1 118 ? 0.992 -17.670 4.049 1.00 35.81 118 PRO A N 1
ATOM 926 C CA . PRO A 1 118 ? 0.497 -17.200 5.318 1.00 35.81 118 PRO A CA 1
ATOM 927 C C . PRO A 1 118 ? 1.715 -16.842 6.175 1.00 35.81 118 PRO A C 1
ATOM 929 O O . PRO A 1 118 ? 2.592 -17.682 6.401 1.00 35.81 118 PRO A O 1
ATOM 932 N N . LEU A 1 119 ? 1.739 -15.638 6.753 1.00 35.62 119 LEU A N 1
ATOM 933 C CA . LEU A 1 119 ? 2.259 -15.528 8.117 1.00 35.62 119 LEU A CA 1
ATOM 934 C C . LEU A 1 119 ? 1.400 -16.496 8.929 1.00 35.62 119 LEU A C 1
ATOM 936 O O . LEU A 1 119 ? 0.185 -16.340 8.942 1.00 35.62 119 LEU A O 1
ATOM 940 N N . ARG A 1 120 ? 2.003 -17.564 9.469 1.00 34.41 120 ARG A N 1
ATOM 941 C CA . ARG A 1 120 ? 1.296 -18.707 10.073 1.00 34.41 120 ARG A CA 1
ATOM 942 C C . ARG A 1 120 ? 0.059 -18.272 10.870 1.00 34.41 120 ARG A C 1
ATOM 944 O O . ARG A 1 120 ? 0.168 -17.883 12.027 1.00 34.41 120 ARG A O 1
ATOM 951 N N . VAL A 1 121 ? -1.109 -18.467 10.272 1.00 35.31 121 VAL A N 1
ATOM 952 C CA . VAL A 1 121 ? -2.388 -18.592 10.960 1.00 35.31 121 VAL A CA 1
ATOM 953 C C . VAL A 1 121 ? -2.903 -19.973 10.591 1.00 35.31 121 VAL A C 1
ATOM 955 O O . VAL A 1 121 ? -2.859 -20.376 9.426 1.00 35.31 121 VAL A O 1
ATOM 958 N N . ARG A 1 122 ? -3.287 -20.752 11.604 1.00 32.75 122 ARG A N 1
ATOM 959 C CA . ARG A 1 122 ? -3.906 -22.062 11.403 1.00 32.75 122 ARG A CA 1
ATOM 960 C C . ARG A 1 122 ? -5.112 -21.879 10.486 1.00 32.75 122 ARG A C 1
ATOM 962 O O . ARG A 1 122 ? -6.004 -21.104 10.806 1.00 32.75 122 ARG A O 1
ATOM 969 N N . ALA A 1 123 ? -5.144 -22.611 9.378 1.00 34.31 123 ALA A N 1
ATOM 970 C CA . ALA A 1 123 ? -6.396 -22.837 8.679 1.00 34.31 123 ALA A CA 1
ATOM 971 C C . ALA A 1 123 ? -7.315 -23.616 9.631 1.00 34.31 123 ALA A C 1
ATOM 973 O O . ALA A 1 123 ? -7.004 -24.753 9.992 1.00 34.31 123 ALA A O 1
ATOM 974 N N . GLU A 1 124 ? -8.407 -22.996 10.071 1.00 38.69 124 GLU A N 1
ATOM 975 C CA . GLU A 1 124 ? -9.527 -23.730 10.654 1.00 38.69 124 GLU A CA 1
ATOM 976 C C . GLU A 1 124 ? -10.384 -24.380 9.551 1.00 38.69 124 GLU A C 1
ATOM 978 O O . GLU A 1 124 ? -10.293 -23.995 8.379 1.00 38.69 124 GLU A O 1
ATOM 983 N N . PRO A 1 125 ? -11.137 -25.446 9.884 1.00 43.03 125 PRO A N 1
ATOM 984 C CA . PRO A 1 125 ? -11.635 -26.409 8.914 1.00 43.03 125 PRO A CA 1
ATOM 985 C C . PRO A 1 125 ? -12.726 -25.834 8.010 1.00 43.03 125 PRO A C 1
ATOM 987 O O . PRO A 1 125 ? -13.444 -24.905 8.370 1.00 43.03 125 PRO A O 1
ATOM 990 N N . LYS A 1 126 ? -12.909 -26.489 6.857 1.00 39.31 126 LYS A N 1
ATOM 991 C CA . LYS A 1 126 ? -14.083 -26.357 5.983 1.00 39.31 126 LYS A CA 1
ATOM 992 C C . LYS A 1 126 ? -15.370 -26.677 6.765 1.00 39.31 126 LYS A C 1
ATOM 994 O O . LYS A 1 126 ? -15.812 -27.822 6.784 1.00 39.31 126 LYS A O 1
ATOM 999 N N . GLY A 1 127 ? -15.949 -25.670 7.406 1.00 38.03 127 GLY A N 1
ATOM 1000 C CA . GLY A 1 127 ? -17.317 -25.660 7.917 1.00 38.03 127 GLY A CA 1
ATOM 1001 C C . GLY A 1 127 ? -18.231 -24.833 7.011 1.00 38.03 127 GLY A C 1
ATOM 1002 O O . GLY A 1 127 ? -17.763 -24.010 6.227 1.00 38.03 127 GLY A O 1
ATOM 1003 N N . THR A 1 128 ? -19.538 -25.078 7.105 1.00 43.69 128 THR A N 1
ATOM 1004 C CA . THR A 1 128 ? -20.626 -24.312 6.464 1.00 43.69 128 THR A CA 1
ATOM 1005 C C . THR A 1 128 ? -20.405 -22.794 6.547 1.00 43.69 128 THR A C 1
ATOM 1007 O O . THR A 1 128 ? -19.877 -22.344 7.563 1.00 43.69 128 THR A O 1
ATOM 1010 N N . PRO A 1 129 ? -20.830 -21.985 5.551 1.00 46.97 129 PRO A N 1
ATOM 1011 C CA . PRO A 1 129 ? -20.551 -20.552 5.557 1.00 46.97 129 PRO A CA 1
ATOM 1012 C C . PRO A 1 129 ? -21.226 -19.902 6.768 1.00 46.97 129 PRO A C 1
ATOM 1014 O O . PRO A 1 129 ? -22.453 -19.797 6.821 1.00 46.97 129 PRO A O 1
ATOM 1017 N N . SER A 1 130 ? -20.434 -19.490 7.758 1.00 63.28 130 SER A N 1
ATOM 1018 C CA . SER A 1 130 ? -20.897 -18.532 8.753 1.00 63.28 130 SER A CA 1
ATOM 1019 C C . SER A 1 130 ? -21.152 -17.194 8.055 1.00 63.28 130 SER A C 1
ATOM 1021 O O . SER A 1 130 ? -20.585 -16.909 6.997 1.00 63.28 130 SER A O 1
ATOM 1023 N N . ALA A 1 131 ? -22.040 -16.371 8.618 1.00 80.56 131 ALA A N 1
ATOM 1024 C CA . ALA A 1 131 ? -22.178 -14.989 8.168 1.00 80.56 131 ALA A CA 1
ATOM 1025 C C . ALA A 1 131 ? -20.794 -14.297 8.166 1.00 80.56 131 ALA A C 1
ATOM 1027 O O . ALA A 1 131 ? -19.976 -14.599 9.042 1.00 80.56 131 ALA A O 1
ATOM 1028 N N . PRO A 1 132 ? -20.516 -13.392 7.206 1.00 90.44 132 PRO A N 1
ATOM 1029 C CA . PRO A 1 132 ? -19.214 -12.742 7.118 1.00 90.44 132 PRO A CA 1
ATOM 1030 C C . PRO A 1 132 ? -18.913 -11.947 8.392 1.00 90.44 132 PRO A C 1
ATOM 1032 O O . PRO A 1 132 ? -19.809 -11.317 8.959 1.00 90.44 132 PRO A O 1
ATOM 1035 N N . ILE A 1 133 ? -17.645 -11.933 8.808 1.00 92.69 133 ILE A N 1
ATOM 1036 C CA . ILE A 1 133 ? -17.186 -11.154 9.963 1.00 92.69 133 ILE A CA 1
ATOM 1037 C C . ILE A 1 133 ? -17.306 -9.671 9.615 1.00 92.69 133 ILE A C 1
ATOM 1039 O O . ILE A 1 133 ? -16.699 -9.191 8.655 1.00 92.69 133 ILE A O 1
ATOM 1043 N N . THR A 1 134 ? -18.087 -8.931 10.394 1.00 95.94 134 THR A N 1
ATOM 1044 C CA . THR A 1 134 ? -18.326 -7.508 10.135 1.00 95.94 134 THR A CA 1
ATOM 1045 C C . THR A 1 134 ? -17.315 -6.625 10.862 1.00 95.94 134 THR A C 1
ATOM 1047 O O . THR A 1 134 ? -17.130 -6.741 12.073 1.00 95.94 134 THR A O 1
ATOM 1050 N N . VAL A 1 135 ? -16.674 -5.706 10.135 1.00 97.56 135 VAL A N 1
ATOM 1051 C CA . VAL A 1 135 ? -15.670 -4.783 10.687 1.00 97.56 135 VAL A CA 1
ATOM 1052 C C . VAL A 1 135 ? -16.082 -3.343 10.401 1.00 97.56 135 VAL A C 1
ATOM 1054 O O . VAL A 1 135 ? -16.146 -2.927 9.244 1.00 97.56 135 VAL A O 1
ATOM 1057 N N . ASN A 1 136 ? -16.351 -2.566 11.449 1.00 97.88 136 ASN A N 1
ATOM 1058 C CA . ASN A 1 136 ? -16.586 -1.129 11.326 1.00 97.88 136 ASN A CA 1
ATOM 1059 C C . ASN A 1 136 ? -15.262 -0.373 11.430 1.00 97.88 136 ASN A C 1
ATOM 1061 O O . ASN A 1 136 ? -14.673 -0.302 12.509 1.00 97.88 136 ASN A O 1
ATOM 1065 N N . LEU A 1 137 ? -14.802 0.171 10.308 1.00 97.75 137 LEU A N 1
ATOM 1066 C CA . LEU A 1 137 ? -13.595 0.979 10.222 1.00 97.75 137 LEU A CA 1
ATOM 1067 C C . LEU A 1 137 ? -13.960 2.453 10.428 1.00 97.75 137 LEU A C 1
ATOM 1069 O O . LEU A 1 137 ? -14.578 3.075 9.563 1.00 97.75 137 LEU A O 1
ATOM 1073 N N . LEU A 1 138 ? -13.573 2.999 11.576 1.00 97.44 138 LEU A N 1
ATOM 1074 C CA . LEU A 1 138 ? -13.791 4.387 11.963 1.00 97.44 138 LEU A CA 1
ATOM 1075 C C . LEU A 1 138 ? -12.551 5.237 11.690 1.00 97.44 138 LEU A C 1
ATOM 1077 O O . LEU A 1 138 ? -11.437 4.836 12.019 1.00 97.44 138 LEU A O 1
ATOM 1081 N N . TYR A 1 139 ? -12.745 6.424 11.125 1.00 95.12 139 TYR A N 1
ATOM 1082 C CA . TYR A 1 139 ? -11.679 7.387 10.851 1.00 95.12 139 TYR A CA 1
ATOM 1083 C C . TYR A 1 139 ? -12.243 8.800 10.689 1.00 95.12 139 TYR A C 1
ATOM 1085 O O . TYR A 1 139 ? -13.292 8.999 10.077 1.00 95.12 139 TYR A O 1
ATOM 1093 N N . LYS A 1 140 ? -11.501 9.804 11.168 1.00 94.19 140 LYS A N 1
ATOM 1094 C CA . LYS A 1 140 ? -11.912 11.221 11.135 1.00 94.19 140 LYS A CA 1
ATOM 1095 C C . LYS A 1 140 ? -12.022 11.855 9.743 1.00 94.19 140 LYS A C 1
ATOM 1097 O O . LYS A 1 140 ? -12.657 12.893 9.584 1.00 94.19 140 LYS A O 1
ATOM 1102 N N . TRP A 1 141 ? -11.412 11.265 8.716 1.00 91.31 141 TRP A N 1
ATOM 1103 C CA . TRP A 1 141 ? -11.449 11.805 7.352 1.00 91.31 141 TRP A CA 1
ATOM 1104 C C . TRP A 1 141 ? -12.653 11.287 6.557 1.00 91.31 141 TRP A C 1
ATOM 1106 O O . TRP A 1 141 ? -12.489 10.495 5.635 1.00 91.31 141 TRP A O 1
ATOM 1116 N N . TRP A 1 142 ? -13.858 11.740 6.904 1.00 85.38 142 TRP A N 1
ATOM 1117 C CA . TRP A 1 142 ? -15.140 11.257 6.360 1.00 85.38 142 TRP A CA 1
ATOM 1118 C C . TRP A 1 142 ? -15.220 11.148 4.832 1.00 85.38 142 TRP A C 1
ATOM 1120 O O . TRP A 1 142 ? -15.847 10.222 4.328 1.00 85.38 142 TRP A O 1
ATOM 1130 N N . GLY A 1 143 ? -14.580 12.064 4.101 1.00 83.56 143 GLY A N 1
ATOM 1131 C CA . GLY A 1 143 ? -14.589 12.071 2.636 1.00 83.56 143 GLY A CA 1
ATOM 1132 C C . GLY A 1 143 ? -13.661 11.049 1.977 1.00 83.56 143 GLY A C 1
ATOM 1133 O O . GLY A 1 143 ? -13.721 10.893 0.766 1.00 83.56 143 GLY A O 1
ATOM 1134 N N . GLN A 1 144 ? -12.797 10.358 2.731 1.00 87.94 144 GLN A N 1
ATOM 1135 C CA . GLN A 1 144 ? -11.812 9.459 2.131 1.00 87.94 144 GLN A CA 1
ATOM 1136 C C . GLN A 1 144 ? -12.453 8.123 1.721 1.00 87.94 144 GLN A C 1
ATOM 1138 O O . GLN A 1 144 ? -12.955 7.395 2.591 1.00 87.94 144 GLN A O 1
ATOM 1143 N N . PRO A 1 145 ? -12.405 7.749 0.426 1.00 90.12 145 PRO A N 1
ATOM 1144 C CA . PRO A 1 145 ? -13.069 6.560 -0.100 1.00 90.12 145 PRO A CA 1
ATOM 1145 C C . PRO A 1 145 ? -12.236 5.296 0.141 1.00 90.12 145 PRO A C 1
ATOM 1147 O O . PRO A 1 145 ? -11.912 4.567 -0.796 1.00 90.12 145 PRO A O 1
ATOM 1150 N N . TRP A 1 146 ? -11.867 5.001 1.393 1.00 92.88 146 TRP A N 1
ATOM 1151 C CA . TRP A 1 146 ? -10.943 3.903 1.681 1.00 92.88 146 TRP A CA 1
ATOM 1152 C C . TRP A 1 146 ? -11.419 2.548 1.164 1.00 92.88 146 TRP A C 1
ATOM 1154 O O . TRP A 1 146 ? -10.568 1.743 0.821 1.00 92.88 146 TRP A O 1
ATOM 1164 N N . LEU A 1 147 ? -12.727 2.298 1.036 1.00 94.25 147 LEU A N 1
ATOM 1165 C CA . LEU A 1 147 ? -13.250 1.029 0.512 1.00 94.25 147 LEU A CA 1
ATOM 1166 C C . LEU A 1 147 ? -12.891 0.763 -0.960 1.00 94.25 147 LEU A C 1
ATOM 1168 O O . LEU A 1 147 ? -12.874 -0.405 -1.343 1.00 94.25 147 LEU A O 1
ATOM 1172 N N . ARG A 1 148 ? -12.506 1.777 -1.761 1.00 92.94 148 ARG A N 1
ATOM 1173 C CA . ARG A 1 148 ? -12.021 1.608 -3.159 1.00 92.94 148 ARG A CA 1
ATOM 1174 C C . ARG A 1 148 ? -10.822 0.660 -3.283 1.00 92.94 148 ARG A C 1
ATOM 1176 O O . ARG A 1 148 ? -10.447 0.214 -4.357 1.00 92.94 148 ARG A O 1
ATOM 1183 N N . GLN A 1 149 ? -10.185 0.405 -2.153 1.00 94.44 149 GLN A N 1
ATOM 1184 C CA . GLN A 1 149 ? -9.029 -0.452 -1.969 1.00 94.44 149 GLN A CA 1
ATOM 1185 C C . GLN A 1 149 ? -9.400 -1.941 -1.828 1.00 94.44 149 GLN A C 1
ATOM 1187 O O . GLN A 1 149 ? -8.528 -2.797 -1.692 1.00 94.44 149 GLN A O 1
ATOM 1192 N N . THR A 1 150 ? -10.695 -2.254 -1.874 1.00 93.88 150 THR A N 1
ATOM 1193 C CA . THR A 1 150 ? -11.236 -3.614 -1.960 1.00 93.88 150 THR A CA 1
ATOM 1194 C C . THR A 1 150 ? -11.751 -3.899 -3.375 1.00 93.88 150 THR A C 1
ATOM 1196 O O . THR A 1 150 ? -12.113 -2.949 -4.077 1.00 93.88 150 THR A O 1
ATOM 1199 N N . PRO A 1 151 ? -11.828 -5.174 -3.799 1.00 89.44 151 PRO A N 1
ATOM 1200 C CA . PRO A 1 151 ? -12.445 -5.547 -5.071 1.00 89.44 151 PRO A CA 1
ATOM 1201 C C . PRO A 1 151 ? -13.843 -4.937 -5.237 1.00 89.44 151 PRO A C 1
ATOM 1203 O O . PRO A 1 151 ? -14.686 -5.033 -4.337 1.00 89.44 151 PRO A O 1
ATOM 1206 N N . GLY A 1 152 ? -14.082 -4.277 -6.371 1.00 86.56 152 GLY A N 1
ATOM 1207 C CA . GLY A 1 152 ? -15.326 -3.565 -6.676 1.00 86.56 152 GLY A CA 1
ATOM 1208 C C . GLY A 1 152 ? -15.683 -2.425 -5.717 1.00 86.56 152 GLY A C 1
ATOM 1209 O O . GLY A 1 152 ? -16.827 -1.977 -5.717 1.00 86.56 152 GLY A O 1
ATOM 1210 N N . GLY A 1 153 ? -14.772 -2.003 -4.835 1.00 89.31 153 GLY A N 1
ATOM 1211 C CA . GLY A 1 153 ? -15.076 -1.038 -3.777 1.00 89.31 153 GLY A CA 1
ATOM 1212 C C . GLY A 1 153 ? -16.090 -1.539 -2.738 1.00 89.31 153 GLY A C 1
ATOM 1213 O O . GLY A 1 153 ? -16.635 -0.741 -1.978 1.00 89.31 153 GLY A O 1
ATOM 1214 N N . ALA A 1 154 ? -16.374 -2.845 -2.703 1.00 91.12 154 ALA A N 1
ATOM 1215 C CA . ALA A 1 154 ? -17.520 -3.412 -1.989 1.00 91.12 154 ALA A CA 1
ATOM 1216 C C . ALA A 1 154 ? -17.303 -3.592 -0.473 1.00 91.12 154 ALA A C 1
ATOM 1218 O O . ALA A 1 154 ? -18.194 -4.068 0.238 1.00 91.12 154 ALA A O 1
ATOM 1219 N N . GLY A 1 155 ? -16.102 -3.291 0.027 1.00 95.12 155 GLY A N 1
ATOM 1220 C CA . GLY A 1 155 ? -15.706 -3.562 1.407 1.00 95.12 155 GLY A CA 1
ATOM 1221 C C . GLY A 1 155 ? -15.586 -5.055 1.714 1.00 95.12 155 GLY A C 1
ATOM 1222 O O . GLY A 1 155 ? -15.628 -5.436 2.876 1.00 95.12 155 GLY A O 1
ATOM 1223 N N . ARG A 1 156 ? -15.470 -5.920 0.702 1.00 94.00 156 ARG A N 1
ATOM 1224 C CA . ARG A 1 156 ? -15.342 -7.371 0.888 1.00 94.00 156 ARG A CA 1
ATOM 1225 C C . ARG A 1 156 ? -13.892 -7.800 0.754 1.00 94.00 156 ARG A C 1
ATOM 1227 O O . ARG A 1 156 ? -13.245 -7.468 -0.236 1.00 94.00 156 ARG A O 1
ATOM 1234 N N . TRP A 1 157 ? -13.404 -8.562 1.727 1.00 91.88 157 TRP A N 1
ATOM 1235 C CA . TRP A 1 157 ? -12.075 -9.168 1.681 1.00 91.88 157 TRP A CA 1
ATOM 1236 C C . TRP A 1 157 ? -12.099 -10.525 2.383 1.00 91.88 157 TRP A C 1
ATOM 1238 O O . TRP A 1 157 ? -12.357 -10.592 3.581 1.00 91.88 157 TRP A O 1
ATOM 1248 N N . GLY A 1 158 ? -11.867 -11.619 1.655 1.00 88.12 158 GLY A N 1
ATOM 1249 C CA . GLY A 1 158 ? -12.024 -12.964 2.219 1.00 88.12 158 GLY A CA 1
ATOM 1250 C C . GLY A 1 158 ? -13.430 -13.181 2.800 1.00 88.12 158 GLY A C 1
ATOM 1251 O 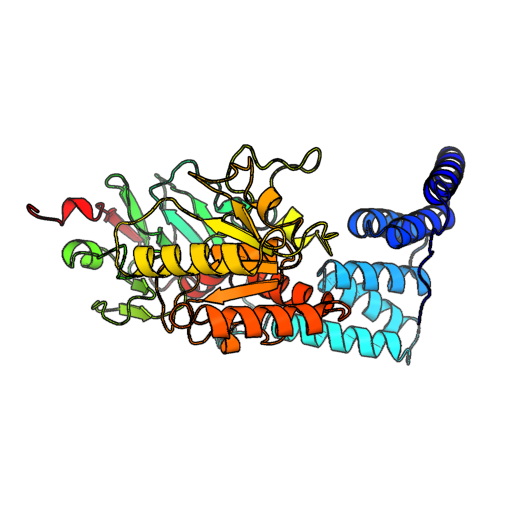O . GLY A 1 158 ? -14.421 -12.967 2.105 1.00 88.12 158 GLY A O 1
ATOM 1252 N N . ASN A 1 159 ? -13.513 -13.579 4.075 1.00 87.69 159 ASN A N 1
ATOM 1253 C CA . ASN A 1 159 ? -14.780 -13.747 4.806 1.00 87.69 159 ASN A CA 1
ATOM 1254 C C . ASN A 1 159 ? -15.210 -12.485 5.587 1.00 87.69 159 ASN A C 1
ATOM 1256 O O . ASN A 1 159 ? -16.085 -12.551 6.450 1.00 87.69 159 ASN A O 1
ATOM 1260 N N . HIS A 1 160 ? -14.585 -11.335 5.330 1.00 94.00 160 HIS A N 1
ATOM 1261 C CA . HIS A 1 160 ? -14.846 -10.096 6.056 1.00 94.00 160 HIS A CA 1
ATOM 1262 C C . HIS A 1 160 ? -15.675 -9.123 5.221 1.00 94.00 160 HIS A C 1
ATOM 1264 O O . HIS A 1 160 ? -15.452 -8.947 4.020 1.00 94.00 160 HIS A O 1
ATOM 1270 N N . GLN A 1 161 ? -16.607 -8.447 5.891 1.00 96.88 161 GLN A N 1
ATOM 1271 C CA . GLN A 1 161 ? -17.346 -7.308 5.361 1.00 96.88 161 GLN A CA 1
ATOM 1272 C C . GLN A 1 161 ? -16.985 -6.058 6.167 1.00 96.88 161 GLN A C 1
ATOM 1274 O O . GLN A 1 161 ? -17.412 -5.875 7.308 1.00 96.88 161 GLN A O 1
ATOM 1279 N N . PHE A 1 162 ? -16.226 -5.174 5.537 1.00 97.94 162 PHE A N 1
ATOM 1280 C CA . PHE A 1 162 ? -15.865 -3.867 6.051 1.00 97.94 162 PHE A CA 1
ATOM 1281 C C . PHE A 1 162 ? -16.949 -2.845 5.739 1.00 97.94 162 PHE A C 1
ATOM 1283 O O . PHE A 1 162 ? -17.554 -2.851 4.663 1.00 97.94 162 PHE A O 1
ATOM 1290 N N . VAL A 1 163 ? -17.162 -1.943 6.689 1.00 96.94 163 VAL A N 1
ATOM 1291 C CA . VAL A 1 163 ? -18.005 -0.759 6.545 1.00 96.94 163 VAL A CA 1
ATOM 1292 C C . VAL A 1 163 ? -17.254 0.444 7.090 1.00 96.94 163 VAL A C 1
ATOM 1294 O O . VAL A 1 163 ? -16.573 0.341 8.106 1.00 96.94 163 VAL A O 1
ATOM 1297 N N . ALA A 1 164 ? -17.350 1.574 6.400 1.00 95.94 164 ALA A N 1
ATOM 1298 C CA . ALA A 1 164 ? -16.684 2.804 6.800 1.00 95.94 164 ALA A CA 1
ATOM 1299 C C . ALA A 1 164 ? -17.618 3.667 7.650 1.00 95.94 164 ALA A C 1
ATOM 1301 O O . ALA A 1 164 ? -18.747 3.931 7.234 1.00 95.94 164 ALA A O 1
ATOM 1302 N N . ASN A 1 165 ? -17.139 4.127 8.808 1.00 95.81 165 ASN A N 1
ATOM 1303 C CA . ASN A 1 165 ? -17.807 5.125 9.648 1.00 95.81 165 ASN A CA 1
ATOM 1304 C C . ASN A 1 165 ? -19.297 4.832 9.927 1.00 95.81 165 ASN A C 1
ATOM 1306 O O . ASN A 1 165 ? -20.125 5.744 9.991 1.00 95.81 165 ASN A O 1
ATOM 1310 N N . ARG A 1 166 ? -19.660 3.553 10.107 1.00 94.44 166 ARG A N 1
ATOM 1311 C CA . ARG A 1 166 ? -21.040 3.158 10.419 1.00 94.44 166 ARG A CA 1
ATOM 1312 C C . ARG A 1 166 ? -21.422 3.715 11.794 1.00 94.44 166 ARG A C 1
ATOM 1314 O O . ARG A 1 166 ? -20.743 3.430 12.780 1.00 94.44 166 ARG A O 1
ATOM 1321 N N . GLN A 1 167 ? -22.525 4.460 11.845 1.00 90.88 167 GLN A N 1
ATOM 1322 C CA . GLN A 1 167 ? -23.028 5.099 13.068 1.00 90.88 167 GLN A CA 1
ATOM 1323 C C . GLN A 1 167 ? -24.013 4.217 13.851 1.00 90.88 167 GLN A C 1
ATOM 1325 O O . GLN A 1 167 ? -24.086 4.314 15.071 1.00 90.88 167 GLN A O 1
ATOM 1330 N N . GLU A 1 168 ? -24.740 3.328 13.170 1.00 91.44 168 GLU A N 1
ATOM 1331 C CA . GLU A 1 168 ? -25.791 2.503 13.774 1.00 91.44 168 GLU A CA 1
ATOM 1332 C C . GLU A 1 168 ? -25.598 1.009 13.502 1.00 91.44 168 GLU A C 1
ATOM 1334 O O . GLU A 1 168 ? -25.002 0.602 12.505 1.00 91.44 168 GLU A O 1
ATOM 1339 N N . GLY A 1 169 ? -26.145 0.174 14.386 1.00 92.94 169 GLY A N 1
ATOM 1340 C CA . GLY A 1 169 ? -26.064 -1.280 14.292 1.00 92.94 169 GLY A CA 1
ATOM 1341 C C . GLY A 1 169 ? -24.883 -1.875 15.057 1.00 92.94 169 GLY A C 1
ATOM 1342 O O . GLY A 1 169 ? -24.284 -1.249 15.933 1.00 92.94 169 GLY A O 1
ATOM 1343 N N . ARG A 1 170 ? -24.583 -3.140 14.756 1.00 94.94 170 ARG A N 1
ATOM 1344 C CA . ARG A 1 170 ? -23.550 -3.926 15.438 1.00 94.94 170 ARG A CA 1
ATOM 1345 C C . ARG A 1 170 ? -22.524 -4.423 14.429 1.00 94.94 170 ARG A C 1
ATOM 1347 O O . ARG A 1 170 ? -22.884 -4.697 13.285 1.00 94.94 170 ARG A O 1
ATOM 1354 N N . SER A 1 171 ? -21.265 -4.502 14.844 1.00 95.62 171 SER A N 1
ATOM 1355 C CA . SER A 1 171 ? -20.187 -5.070 14.026 1.00 95.62 171 SER A CA 1
ATOM 1356 C C . SER A 1 171 ? -19.310 -5.961 14.888 1.00 95.62 171 SER A C 1
ATOM 1358 O O . SER A 1 171 ? -19.012 -5.590 16.019 1.00 95.62 171 SER A O 1
ATOM 1360 N N . ASP A 1 172 ? -18.908 -7.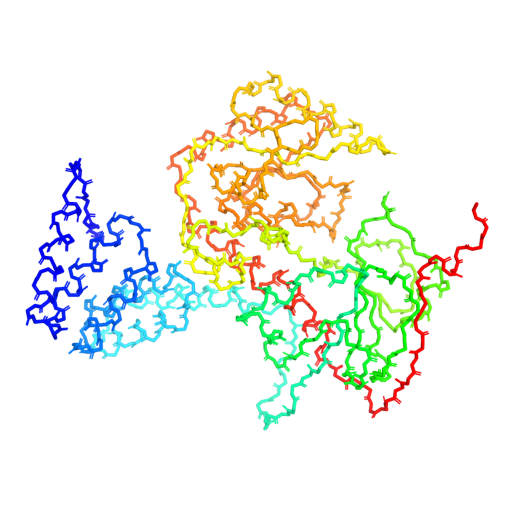127 14.394 1.00 95.75 172 ASP A N 1
ATOM 1361 C CA . ASP A 1 172 ? -18.111 -8.074 15.180 1.00 95.75 172 ASP A CA 1
ATOM 1362 C C . ASP A 1 172 ? -16.819 -7.436 15.697 1.00 95.75 172 ASP A C 1
ATOM 1364 O O . ASP A 1 172 ? -16.413 -7.690 16.832 1.00 95.75 172 ASP A O 1
ATOM 1368 N N . TRP A 1 173 ? -16.250 -6.538 14.893 1.00 96.81 173 TRP A N 1
ATOM 1369 C CA . TRP A 1 173 ? -15.104 -5.707 15.224 1.00 96.81 173 TRP A CA 1
ATOM 1370 C C . TRP A 1 173 ? -15.374 -4.228 14.969 1.00 96.81 173 TRP A C 1
ATOM 1372 O O . TRP A 1 173 ? -16.090 -3.851 14.036 1.00 96.81 173 TRP A O 1
ATOM 1382 N N . VAL A 1 174 ? -14.739 -3.382 15.777 1.00 98.00 174 VAL A N 1
ATOM 1383 C CA . VAL A 1 174 ? -14.592 -1.950 15.503 1.00 98.00 174 VAL A CA 1
ATOM 1384 C C . VAL A 1 174 ? -13.107 -1.627 15.501 1.00 98.00 174 VAL A C 1
ATOM 1386 O O . VAL A 1 174 ? -12.398 -1.943 16.453 1.00 98.00 174 VAL A O 1
ATOM 1389 N N . VAL A 1 175 ? -12.648 -0.976 14.438 1.00 97.88 175 VAL A N 1
ATOM 1390 C CA . VAL A 1 175 ? -11.270 -0.511 14.293 1.00 97.88 175 VAL A CA 1
ATOM 1391 C C . VAL A 1 175 ? -11.301 1.002 14.165 1.00 97.88 175 VAL A C 1
ATOM 1393 O O . VAL A 1 175 ? -11.926 1.520 13.245 1.00 97.88 175 VAL A O 1
ATOM 1396 N N . VAL A 1 176 ? -10.620 1.711 15.058 1.00 97.75 176 VAL A N 1
ATOM 1397 C CA . VAL A 1 176 ? -10.334 3.140 14.902 1.00 97.75 176 VAL A CA 1
ATOM 1398 C C . VAL A 1 176 ? -8.976 3.278 14.230 1.00 97.75 176 VAL A C 1
ATOM 1400 O O . VAL A 1 176 ? -7.971 2.788 14.743 1.00 97.75 176 VAL A O 1
ATOM 1403 N N . TYR A 1 177 ? -8.949 3.928 13.072 1.00 96.12 177 TYR A N 1
ATOM 1404 C CA . TYR A 1 177 ? -7.719 4.289 12.383 1.00 96.12 177 TYR A CA 1
ATOM 1405 C C . TYR A 1 177 ? -7.288 5.695 12.800 1.00 96.12 177 TYR A C 1
ATOM 1407 O O . TYR A 1 177 ? -8.036 6.656 12.611 1.00 96.12 177 TYR A O 1
ATOM 1415 N N . GLU A 1 178 ? -6.072 5.798 13.335 1.00 93.62 178 GLU A N 1
ATOM 1416 C CA . GLU A 1 178 ? -5.477 6.999 13.926 1.00 93.62 178 GLU A CA 1
ATOM 1417 C C . GLU A 1 178 ? -6.248 7.569 15.122 1.00 93.62 178 GLU A C 1
ATOM 1419 O O . GLU A 1 178 ? -5.831 7.428 16.271 1.00 93.62 178 GLU A O 1
ATOM 1424 N N . ASP A 1 179 ? -7.350 8.260 14.850 1.00 95.19 179 ASP A N 1
ATOM 1425 C CA . ASP A 1 179 ? -8.089 9.055 15.822 1.00 95.19 179 ASP A CA 1
ATOM 1426 C C . ASP A 1 179 ? -9.490 9.391 15.298 1.00 95.19 179 ASP A C 1
ATOM 1428 O O . ASP A 1 179 ? -9.797 9.255 14.105 1.00 95.19 179 ASP A O 1
ATOM 1432 N N . LEU A 1 180 ? -10.332 9.878 16.201 1.00 95.50 180 LEU A N 1
ATOM 1433 C CA . LEU A 1 180 ? -11.668 10.378 15.916 1.00 95.50 180 LEU A CA 1
ATOM 1434 C C . LEU A 1 180 ? -11.670 11.913 15.865 1.00 95.50 180 LEU A C 1
ATOM 1436 O O . LEU A 1 180 ? -10.801 12.590 16.401 1.00 95.50 180 LEU A O 1
ATOM 1440 N N . ASP A 1 181 ? -12.657 12.477 15.184 1.00 94.44 181 ASP A N 1
ATOM 1441 C CA . ASP A 1 181 ? -12.949 13.914 15.153 1.00 94.44 181 ASP A CA 1
ATOM 1442 C C . ASP A 1 181 ? -13.872 14.327 16.303 1.00 94.44 181 ASP A C 1
ATOM 1444 O O . ASP A 1 181 ? -13.694 15.379 16.913 1.00 94.44 181 ASP A O 1
ATOM 1448 N N . VAL A 1 182 ? -14.854 13.484 16.613 1.00 95.19 182 VAL A N 1
ATOM 1449 C CA . VAL A 1 182 ? -15.801 13.673 17.716 1.00 95.19 182 VAL A CA 1
ATOM 1450 C C . VAL A 1 182 ? -16.146 12.316 18.336 1.00 95.19 182 VAL A C 1
ATOM 1452 O O . VAL A 1 182 ? -15.862 11.279 17.727 1.00 95.19 182 VAL A O 1
ATOM 1455 N N . PRO A 1 183 ? -16.770 12.284 19.528 1.00 97.31 183 PRO A N 1
ATOM 1456 C CA . PRO A 1 183 ? -17.147 11.026 20.152 1.00 97.31 183 PRO A CA 1
ATOM 1457 C C . PRO A 1 183 ? -18.055 10.153 19.271 1.00 97.31 183 PRO A C 1
ATOM 1459 O O . PRO A 1 183 ? -18.929 10.656 18.558 1.00 97.31 183 PRO A O 1
ATOM 1462 N N . ARG A 1 184 ? -17.856 8.832 19.331 1.00 96.12 184 ARG A N 1
ATOM 1463 C CA . ARG A 1 184 ? -18.606 7.827 18.560 1.00 96.12 184 ARG A CA 1
ATOM 1464 C C . ARG A 1 184 ? -19.109 6.720 19.472 1.00 96.12 184 ARG A C 1
ATOM 1466 O O . ARG A 1 184 ? -18.314 6.042 20.116 1.00 96.12 184 ARG A O 1
ATOM 1473 N N . THR A 1 185 ? -20.417 6.490 19.484 1.00 97.75 185 THR A N 1
ATOM 1474 C CA . THR A 1 185 ? -21.004 5.325 20.151 1.00 97.75 185 THR A CA 1
ATOM 1475 C C . THR A 1 185 ? -21.094 4.165 19.170 1.00 97.75 185 THR A C 1
ATOM 1477 O O . THR A 1 185 ? -21.670 4.299 18.095 1.00 97.75 185 THR A O 1
ATOM 1480 N N . VAL A 1 186 ? -20.531 3.016 19.538 1.00 97.31 186 VAL A N 1
ATOM 1481 C CA . VAL A 1 186 ? -20.498 1.808 18.706 1.00 97.31 186 VAL A CA 1
ATOM 1482 C C . VAL A 1 186 ? -20.903 0.577 19.495 1.00 97.31 186 VAL A C 1
ATOM 1484 O O . VAL A 1 186 ? -20.744 0.526 20.712 1.00 97.31 186 VAL A O 1
ATOM 1487 N N . THR A 1 187 ? -21.388 -0.444 18.787 1.00 97.00 187 THR A N 1
ATOM 1488 C CA . THR A 1 187 ? -21.659 -1.764 19.367 1.00 97.00 187 THR A CA 1
ATOM 1489 C C . THR A 1 187 ? -20.776 -2.817 18.707 1.00 97.00 187 THR A C 1
ATOM 1491 O O . THR A 1 187 ? -20.875 -3.031 17.496 1.00 97.00 187 THR A O 1
ATOM 1494 N N . CYS A 1 188 ? -19.935 -3.484 19.498 1.00 95.06 188 CYS A N 1
ATOM 1495 C CA . CYS A 1 188 ? -19.037 -4.548 19.039 1.00 95.06 188 CYS A CA 1
ATOM 1496 C C . CYS A 1 188 ? -18.996 -5.737 19.999 1.00 95.06 188 CYS A C 1
ATOM 1498 O O . CYS A 1 188 ? -19.565 -5.671 21.093 1.00 95.06 188 CYS A O 1
ATOM 1500 N N . ARG A 1 189 ? -18.362 -6.843 19.594 1.00 93.94 189 ARG A N 1
ATOM 1501 C CA . ARG A 1 189 ? -18.090 -7.944 20.526 1.00 93.94 189 ARG A CA 1
ATOM 1502 C C . ARG A 1 189 ? -17.093 -7.488 21.590 1.00 93.94 189 ARG A C 1
ATOM 1504 O O . ARG A 1 189 ? -16.193 -6.691 21.323 1.00 93.94 189 ARG A O 1
ATOM 1511 N N . GLN A 1 190 ? -17.241 -7.991 22.809 1.00 91.12 190 GLN A N 1
ATOM 1512 C CA . GLN A 1 190 ? -16.264 -7.740 23.865 1.00 91.12 190 GLN A CA 1
ATOM 1513 C C . GLN A 1 190 ? -14.874 -8.254 23.447 1.00 91.12 190 GLN A C 1
ATOM 1515 O O . GLN A 1 190 ? -14.754 -9.390 22.997 1.00 91.12 190 GLN A O 1
ATOM 1520 N N . GLY A 1 191 ? -13.831 -7.430 23.603 1.00 90.50 191 GLY A N 1
ATOM 1521 C CA . GLY A 1 191 ? -12.458 -7.786 23.227 1.00 90.50 191 GLY A CA 1
ATOM 1522 C C . GLY A 1 191 ? -12.056 -7.427 21.788 1.00 90.50 191 GLY A C 1
ATOM 1523 O O . GLY A 1 191 ? -10.891 -7.646 21.440 1.00 90.50 191 GLY A O 1
ATOM 1524 N N . ASN A 1 192 ? -12.984 -6.877 20.992 1.00 94.44 192 ASN A N 1
ATOM 1525 C CA . ASN A 1 192 ? -12.839 -6.631 19.554 1.00 94.44 192 ASN A CA 1
ATOM 1526 C C . ASN A 1 192 ? -12.828 -5.141 19.162 1.00 94.44 192 ASN A C 1
ATOM 1528 O O . ASN A 1 192 ? -13.192 -4.774 18.039 1.00 94.44 192 ASN A O 1
ATOM 1532 N N . LEU A 1 193 ? -12.433 -4.267 20.084 1.00 96.12 193 LEU A N 1
ATOM 1533 C CA . LEU A 1 193 ? -12.211 -2.856 19.800 1.00 96.12 193 LEU A CA 1
ATOM 1534 C C . LEU A 1 193 ? -10.716 -2.578 19.623 1.00 96.12 193 LEU A C 1
ATOM 1536 O O . LEU A 1 193 ? -9.929 -2.774 20.548 1.00 96.12 193 LEU A O 1
ATOM 1540 N N . VAL A 1 194 ? -10.334 -2.112 18.438 1.00 96.69 194 VAL A N 1
ATOM 1541 C CA . VAL A 1 194 ? -8.936 -1.982 18.014 1.00 96.69 194 VAL A CA 1
ATOM 1542 C C . VAL A 1 194 ? -8.597 -0.528 17.705 1.00 96.69 194 VAL A C 1
ATOM 1544 O O . VAL A 1 194 ? -9.380 0.156 17.049 1.00 96.69 194 VAL A O 1
ATOM 1547 N N . LEU A 1 195 ? -7.411 -0.080 18.112 1.00 97.50 195 LEU A N 1
ATOM 1548 C CA . LEU A 1 195 ? -6.772 1.129 17.586 1.00 97.50 195 LEU A CA 1
ATOM 1549 C C . LEU A 1 195 ? -5.657 0.734 16.614 1.00 97.50 195 LEU A C 1
ATOM 1551 O O . LEU A 1 195 ? -4.807 -0.075 16.972 1.00 97.50 195 LEU A O 1
ATOM 1555 N N . ALA A 1 196 ? -5.623 1.323 15.420 1.00 95.75 196 ALA A N 1
ATOM 1556 C CA . ALA A 1 196 ? -4.519 1.205 14.470 1.00 95.75 196 ALA A CA 1
ATOM 1557 C C . ALA A 1 196 ? -3.836 2.571 14.284 1.00 95.75 196 ALA A C 1
ATOM 1559 O O . ALA A 1 196 ? -4.443 3.486 13.730 1.00 95.75 196 ALA A O 1
ATOM 1560 N N . THR A 1 197 ? -2.590 2.719 14.745 1.00 92.31 197 THR A N 1
ATOM 1561 C CA . THR A 1 197 ? -1.853 4.001 14.730 1.00 92.31 197 THR A CA 1
ATOM 1562 C C . THR A 1 197 ? -1.035 4.143 13.439 1.00 92.31 197 THR A C 1
ATOM 1564 O O . THR A 1 197 ? 0.074 3.623 13.342 1.00 92.31 197 THR A O 1
ATOM 1567 N N . GLY A 1 198 ? -1.582 4.780 12.412 1.00 88.00 198 GLY A N 1
ATOM 1568 C CA . GLY A 1 198 ? -0.898 5.025 11.146 1.00 88.00 198 GLY A CA 1
ATOM 1569 C C . GLY A 1 198 ? 0.247 6.056 11.146 1.00 88.00 198 GLY A C 1
ATOM 1570 O O . GLY A 1 198 ? 1.056 6.036 10.223 1.00 88.00 198 GLY A O 1
ATOM 1571 N N . GLU A 1 199 ? 0.363 6.929 12.145 1.00 89.00 199 GLU A N 1
ATOM 1572 C CA . GLU A 1 199 ? 1.415 7.945 12.257 1.00 89.00 199 GLU A CA 1
ATOM 1573 C C . GLU A 1 199 ? 2.543 7.487 13.203 1.00 89.00 199 GLU A C 1
ATOM 1575 O O . GLU A 1 199 ? 2.291 6.799 14.196 1.00 89.00 199 GLU A O 1
ATOM 1580 N N . PRO A 1 200 ? 3.808 7.871 12.949 1.00 87.25 200 PRO A N 1
ATOM 1581 C CA . PRO A 1 200 ? 4.954 7.457 13.747 1.00 87.25 200 PRO A CA 1
ATOM 1582 C C . PRO A 1 200 ? 5.069 8.271 15.054 1.00 87.25 200 PRO A C 1
ATOM 1584 O O . PRO A 1 200 ? 4.493 9.360 15.158 1.00 87.25 200 PRO A O 1
ATOM 1587 N N . PRO A 1 201 ? 5.894 7.823 16.027 1.00 85.19 201 PRO A N 1
ATOM 1588 C CA . PRO A 1 201 ? 6.081 8.506 17.319 1.00 85.19 201 PRO A CA 1
ATOM 1589 C C . PRO A 1 201 ? 6.564 9.963 17.231 1.00 85.19 201 PRO A C 1
ATOM 1591 O O . PRO A 1 201 ? 6.423 10.736 18.183 1.00 85.19 201 PRO A O 1
ATOM 1594 N N . SER A 1 202 ? 7.175 10.343 16.104 1.00 81.19 202 SER A N 1
ATOM 1595 C CA . SER A 1 202 ? 7.650 11.705 15.842 1.00 81.19 202 SER A CA 1
ATOM 1596 C C . SER A 1 202 ? 6.538 12.679 15.439 1.00 81.19 202 SER A C 1
ATOM 1598 O O . SER A 1 202 ? 6.757 13.888 15.507 1.00 81.19 202 SER A O 1
ATOM 1600 N N . LEU A 1 203 ? 5.370 12.180 15.019 1.00 81.62 203 LEU A N 1
ATOM 1601 C CA . LEU A 1 203 ? 4.240 12.994 14.553 1.00 81.62 203 LEU A CA 1
ATOM 1602 C C . LEU A 1 203 ? 3.022 12.892 15.472 1.00 81.62 203 LEU A C 1
ATOM 1604 O O . LEU A 1 203 ? 2.388 13.913 15.737 1.00 81.62 203 LEU A O 1
ATOM 1608 N N . SER A 1 204 ? 2.738 11.700 15.997 1.00 85.44 204 SER A N 1
ATOM 1609 C CA . SER A 1 204 ? 1.606 11.451 16.892 1.00 85.44 204 SER A CA 1
ATOM 1610 C C . SER A 1 204 ? 2.078 10.821 18.197 1.00 85.44 204 SER A C 1
ATOM 1612 O O . SER A 1 204 ? 2.992 10.001 18.222 1.00 85.44 204 SER A O 1
ATOM 1614 N N . ARG A 1 205 ? 1.435 11.200 19.304 1.00 88.25 205 ARG A N 1
ATOM 1615 C CA . ARG A 1 205 ? 1.568 10.549 20.612 1.00 88.25 205 ARG A CA 1
ATOM 1616 C C . ARG A 1 205 ? 0.179 10.389 21.204 1.00 88.25 205 ARG A C 1
ATOM 1618 O O . ARG A 1 205 ? -0.613 11.323 21.129 1.00 88.25 205 ARG A O 1
ATOM 1625 N N . TYR A 1 206 ? -0.071 9.238 21.810 1.00 92.75 206 TYR A N 1
ATOM 1626 C CA . TYR A 1 206 ? -1.377 8.885 22.354 1.00 92.75 206 TYR A CA 1
ATOM 1627 C C . TYR A 1 206 ? -1.326 8.896 23.876 1.00 92.75 206 TYR A C 1
ATOM 1629 O O . TYR A 1 206 ? -0.410 8.339 24.488 1.00 92.75 206 TYR A O 1
ATOM 1637 N N . SER A 1 207 ? -2.297 9.557 24.492 1.00 94.00 207 SER A N 1
ATOM 1638 C CA . SER A 1 207 ? -2.444 9.587 25.938 1.00 94.00 207 SER A CA 1
ATOM 1639 C C . SER A 1 207 ? -2.875 8.220 26.468 1.00 94.00 207 SER A C 1
ATOM 1641 O O . SER A 1 207 ? -3.602 7.471 25.816 1.00 94.00 207 SER A O 1
ATOM 1643 N N . ARG A 1 208 ? -2.481 7.901 27.705 1.00 94.38 208 ARG A N 1
ATOM 1644 C CA . ARG A 1 208 ? -2.907 6.654 28.354 1.00 94.38 208 ARG A CA 1
ATOM 1645 C C . ARG A 1 208 ? -4.434 6.536 28.426 1.00 94.38 208 ARG A C 1
ATOM 1647 O O . ARG A 1 208 ? -4.966 5.488 28.101 1.00 94.38 208 ARG A O 1
ATOM 1654 N N . GLY A 1 209 ? -5.126 7.626 28.769 1.00 95.62 209 GLY A N 1
ATOM 1655 C CA . GLY A 1 209 ? -6.589 7.635 28.850 1.00 95.62 209 GLY A CA 1
ATOM 1656 C C . GLY A 1 209 ? -7.274 7.338 27.514 1.00 95.62 209 GLY A C 1
ATOM 1657 O O . GLY A 1 209 ? -8.292 6.653 27.501 1.00 95.62 209 GLY A O 1
ATOM 1658 N N . TYR A 1 210 ? -6.700 7.789 26.395 1.00 96.81 210 TYR A N 1
ATOM 1659 C CA . TYR A 1 210 ? -7.204 7.438 25.071 1.00 96.81 210 TYR A CA 1
ATOM 1660 C C . TYR A 1 210 ? -6.950 5.970 24.731 1.00 96.81 210 TYR A C 1
ATOM 1662 O O . TYR A 1 210 ? -7.866 5.298 24.261 1.00 96.81 210 TYR A O 1
ATOM 1670 N N . LEU A 1 211 ? -5.736 5.469 24.995 1.00 97.00 211 LEU A N 1
ATOM 1671 C CA . LEU A 1 211 ? -5.359 4.074 24.742 1.00 97.00 211 LEU A CA 1
ATOM 1672 C C . LEU A 1 211 ? -6.200 3.085 25.561 1.00 97.00 211 LEU A C 1
ATOM 1674 O O . LEU A 1 211 ? -6.603 2.057 25.026 1.00 97.00 211 LEU A O 1
ATOM 1678 N N . ASP A 1 212 ? -6.529 3.426 26.810 1.00 96.94 212 ASP A N 1
ATOM 1679 C CA . ASP A 1 212 ? -7.332 2.599 27.724 1.00 96.94 212 ASP A CA 1
ATOM 1680 C C . ASP A 1 212 ? -8.770 2.340 27.212 1.00 96.94 212 ASP A C 1
ATOM 1682 O O . ASP A 1 212 ? -9.484 1.498 27.758 1.00 96.94 212 ASP A O 1
ATOM 1686 N N . GLN A 1 213 ? -9.214 3.033 26.154 1.00 97.69 213 GLN A N 1
ATOM 1687 C CA . GLN A 1 213 ? -10.506 2.777 25.510 1.00 97.69 213 GLN A CA 1
ATOM 1688 C C . GLN A 1 213 ? -10.522 1.493 24.670 1.00 97.69 213 GLN A C 1
ATOM 1690 O O . GLN A 1 213 ? -11.605 0.999 24.360 1.00 97.69 213 GLN A O 1
ATOM 1695 N N . PHE A 1 214 ? -9.364 0.969 24.262 1.00 97.50 214 PHE A N 1
ATOM 1696 C CA . PHE A 1 214 ? -9.251 -0.086 23.254 1.00 97.50 214 PHE A CA 1
ATOM 1697 C C . PHE A 1 214 ? -8.843 -1.431 23.866 1.00 97.50 214 PHE A C 1
ATOM 1699 O O . PHE A 1 214 ? -8.089 -1.497 24.828 1.00 97.50 214 PHE A O 1
ATOM 1706 N N . ASP A 1 215 ? -9.297 -2.542 23.281 1.00 95.00 215 ASP A N 1
ATOM 1707 C CA . ASP A 1 215 ? -8.890 -3.880 23.736 1.00 95.00 215 ASP A CA 1
ATOM 1708 C C . ASP A 1 215 ? -7.557 -4.326 23.123 1.00 95.00 215 ASP A C 1
ATOM 1710 O O . ASP A 1 215 ? -6.900 -5.219 23.660 1.00 95.00 215 ASP A O 1
ATOM 1714 N N . LEU A 1 216 ? -7.184 -3.762 21.971 1.00 93.19 216 LEU A N 1
ATOM 1715 C CA . LEU A 1 216 ? -5.963 -4.070 21.232 1.00 93.19 216 LEU A CA 1
ATOM 1716 C C . LEU A 1 216 ? -5.438 -2.812 20.540 1.00 93.19 216 LEU A C 1
ATOM 1718 O O . LEU A 1 216 ? -6.184 -2.118 19.852 1.00 93.19 216 LEU A O 1
ATOM 1722 N N . ILE A 1 217 ? -4.132 -2.577 20.651 1.00 94.44 217 ILE A N 1
ATOM 1723 C CA . ILE A 1 217 ? -3.433 -1.532 19.900 1.00 94.44 217 ILE A CA 1
ATOM 1724 C C . ILE A 1 217 ? -2.556 -2.185 18.834 1.00 94.44 217 ILE A C 1
ATOM 1726 O O . ILE A 1 217 ? -1.702 -3.007 19.154 1.00 94.44 217 ILE A O 1
ATOM 1730 N N . VAL A 1 218 ? -2.747 -1.814 17.574 1.00 91.75 218 VAL A N 1
ATOM 1731 C CA . VAL A 1 218 ? -1.900 -2.188 16.438 1.00 91.75 218 VAL A CA 1
ATOM 1732 C C . VAL A 1 218 ? -1.054 -0.979 16.083 1.00 91.75 218 VAL A C 1
ATOM 1734 O O . VAL A 1 218 ? -1.579 0.069 15.708 1.00 91.75 218 VAL A O 1
ATOM 1737 N N . THR A 1 219 ? 0.259 -1.099 16.237 1.00 90.75 219 THR A N 1
ATOM 1738 C CA . THR A 1 219 ? 1.141 0.067 16.182 1.00 90.75 219 THR A CA 1
ATOM 1739 C C . THR A 1 219 ? 2.534 -0.280 15.684 1.00 90.75 219 THR A C 1
ATOM 1741 O O . THR A 1 219 ? 2.974 -1.423 15.789 1.00 90.75 219 THR A O 1
ATOM 1744 N N . SER A 1 220 ? 3.237 0.731 15.180 1.00 87.31 220 SER A N 1
ATOM 1745 C CA . SER A 1 220 ? 4.679 0.710 14.933 1.00 87.31 220 SER A CA 1
ATOM 1746 C C . SER A 1 220 ? 5.479 1.427 16.036 1.00 87.31 220 SER A C 1
ATOM 1748 O O . SER A 1 220 ? 6.682 1.635 15.878 1.00 87.31 220 SER A O 1
ATOM 1750 N N . HIS A 1 221 ? 4.825 1.870 17.118 1.00 90.19 221 HIS A N 1
ATOM 1751 C CA . HIS A 1 221 ? 5.450 2.559 18.250 1.00 90.19 221 HIS A CA 1
ATOM 1752 C C . HIS A 1 221 ? 6.047 1.527 19.211 1.00 90.19 221 HIS A C 1
ATOM 1754 O O . HIS A 1 221 ? 5.326 0.934 20.009 1.00 90.19 221 HIS A O 1
ATOM 1760 N N . GLU A 1 222 ? 7.364 1.320 19.144 1.00 86.81 222 GLU A N 1
ATOM 1761 C CA . GLU A 1 222 ? 8.072 0.315 19.959 1.00 86.81 222 GLU A CA 1
ATOM 1762 C C . GLU A 1 222 ? 7.959 0.578 21.474 1.00 86.81 222 GLU A C 1
ATOM 1764 O O . GLU A 1 222 ? 7.952 -0.358 22.268 1.00 86.81 222 GLU A O 1
ATOM 1769 N N . GLU A 1 223 ? 7.820 1.845 21.873 1.00 89.00 223 GLU A N 1
ATOM 1770 C CA . GLU A 1 223 ? 7.741 2.268 23.278 1.00 89.00 223 GLU A CA 1
ATOM 1771 C C . GLU A 1 223 ? 6.300 2.372 23.814 1.00 89.00 223 GLU A C 1
ATOM 1773 O O . GLU A 1 223 ? 6.095 2.735 24.974 1.00 89.00 223 GLU A O 1
ATOM 1778 N N . LEU A 1 224 ? 5.278 2.095 22.991 1.00 90.94 224 LEU A N 1
ATOM 1779 C CA . LEU A 1 224 ? 3.883 2.224 23.414 1.00 90.94 224 LEU A CA 1
ATOM 1780 C C . LEU A 1 224 ? 3.517 1.120 24.411 1.00 90.94 224 LEU A C 1
ATOM 1782 O O . LEU A 1 224 ? 3.632 -0.071 24.127 1.00 90.94 224 LEU A O 1
ATOM 1786 N N . VAL A 1 225 ? 3.005 1.527 25.574 1.00 89.25 225 VAL A N 1
ATOM 1787 C CA . VAL A 1 225 ? 2.619 0.612 26.653 1.00 89.25 225 VAL A CA 1
ATOM 1788 C C . VAL A 1 225 ? 1.101 0.471 26.714 1.00 89.25 225 VAL A C 1
ATOM 1790 O O . VAL A 1 225 ? 0.389 1.434 26.988 1.00 89.25 225 VAL A O 1
ATOM 1793 N N . HIS A 1 226 ? 0.612 -0.752 26.510 1.00 92.75 226 HIS A N 1
ATOM 1794 C CA . HIS A 1 226 ? -0.787 -1.142 26.688 1.00 92.75 226 HIS A CA 1
ATOM 1795 C C . HIS A 1 226 ? -0.858 -2.651 27.016 1.00 92.75 226 HIS A C 1
ATOM 1797 O O . HIS A 1 226 ? 0.023 -3.394 26.578 1.00 92.75 226 HIS A O 1
ATOM 1803 N N . PRO A 1 227 ? -1.870 -3.157 27.755 1.00 90.50 227 PRO A N 1
ATOM 1804 C CA . PRO A 1 227 ? -1.959 -4.582 28.104 1.00 90.50 227 PRO A CA 1
ATOM 1805 C C . PRO A 1 227 ? -1.966 -5.542 26.907 1.00 90.50 227 PRO A C 1
ATOM 1807 O O . PRO A 1 227 ? -1.563 -6.697 27.030 1.00 90.50 227 PRO A O 1
ATOM 1810 N N . ARG A 1 228 ? -2.436 -5.077 25.745 1.00 89.31 228 ARG A N 1
ATOM 1811 C CA . ARG A 1 228 ? -2.450 -5.833 24.487 1.00 89.31 228 ARG A CA 1
ATOM 1812 C C . ARG A 1 228 ? -1.975 -4.952 23.339 1.00 89.31 228 ARG A C 1
ATOM 1814 O O . ARG A 1 228 ? -2.698 -4.047 22.917 1.00 89.31 228 ARG A O 1
ATOM 1821 N N . VAL A 1 229 ? -0.777 -5.238 22.840 1.00 88.44 229 VAL A N 1
ATOM 1822 C CA . VAL A 1 229 ? -0.144 -4.531 21.721 1.00 88.44 229 VAL A CA 1
ATOM 1823 C C . VAL A 1 229 ? 0.266 -5.538 20.654 1.00 88.44 229 VAL A C 1
ATOM 1825 O O . VAL A 1 229 ? 0.889 -6.554 20.955 1.00 88.44 229 VAL A O 1
ATOM 1828 N N . LEU A 1 230 ? -0.066 -5.235 19.403 1.00 85.06 230 LEU A N 1
ATOM 1829 C CA . LEU A 1 230 ? 0.494 -5.864 18.218 1.00 85.06 230 LEU A CA 1
ATOM 1830 C C . LEU A 1 230 ? 1.474 -4.883 17.568 1.00 85.06 230 LEU A C 1
ATOM 1832 O O . LEU A 1 230 ? 1.073 -3.992 16.815 1.00 85.06 230 LEU A O 1
ATOM 1836 N N . LEU A 1 231 ? 2.760 -5.065 17.864 1.00 83.75 231 LEU A N 1
ATOM 1837 C CA . LEU A 1 231 ? 3.836 -4.308 17.234 1.00 83.75 231 LEU A CA 1
ATOM 1838 C C . LEU A 1 231 ? 4.079 -4.854 15.821 1.00 83.75 231 LEU A C 1
ATOM 1840 O O . LEU A 1 231 ? 4.519 -5.993 15.653 1.00 83.75 231 LEU A O 1
ATOM 1844 N N . SER A 1 232 ? 3.739 -4.075 14.796 1.00 80.00 232 SER A N 1
ATOM 1845 C CA . SER A 1 232 ? 3.833 -4.504 13.397 1.00 80.00 232 SER A CA 1
ATOM 1846 C C . SER A 1 232 ? 3.782 -3.326 12.423 1.00 80.00 232 SER A C 1
ATOM 1848 O O . SER A 1 232 ? 3.480 -2.201 12.814 1.00 80.00 232 SER A O 1
ATOM 1850 N N . GLN A 1 233 ? 4.026 -3.604 11.137 1.00 82.94 233 GLN A N 1
ATOM 1851 C CA . GLN A 1 233 ? 3.606 -2.696 10.072 1.00 82.94 233 GLN A CA 1
ATOM 1852 C C . GLN A 1 233 ? 2.091 -2.492 10.149 1.00 82.94 233 GLN A C 1
ATOM 1854 O O . GLN A 1 233 ? 1.317 -3.443 10.003 1.00 82.94 233 GLN A O 1
ATOM 1859 N N . VAL A 1 234 ? 1.688 -1.242 10.351 1.00 85.12 234 VAL A N 1
ATOM 1860 C CA . VAL A 1 234 ? 0.286 -0.868 10.537 1.00 85.12 234 VAL A CA 1
ATOM 1861 C C . VAL A 1 234 ? -0.466 -0.980 9.201 1.00 85.12 234 VAL A C 1
ATOM 1863 O O . VAL A 1 234 ? 0.127 -0.728 8.145 1.00 85.12 234 VAL A O 1
ATOM 1866 N N . PRO A 1 235 ? -1.756 -1.377 9.210 1.00 82.88 235 PRO A N 1
ATOM 1867 C CA . PRO A 1 235 ? -2.606 -1.376 8.023 1.00 82.88 235 PRO A CA 1
ATOM 1868 C C . PRO A 1 235 ? -2.788 0.054 7.498 1.00 82.88 235 PRO A C 1
ATOM 1870 O O . PRO A 1 235 ? -3.667 0.781 7.951 1.00 82.88 235 PRO A O 1
ATOM 1873 N N . LEU A 1 236 ? -1.937 0.468 6.564 1.00 92.31 236 LEU A N 1
ATOM 1874 C CA . LEU A 1 236 ? -1.978 1.805 5.981 1.00 92.31 236 LEU A CA 1
ATOM 1875 C C . LEU A 1 236 ? -2.635 1.770 4.598 1.00 92.31 236 LEU A C 1
ATOM 1877 O O . LEU A 1 236 ? -2.316 0.884 3.797 1.00 92.31 236 LEU A O 1
ATOM 1881 N N . PRO A 1 237 ? -3.532 2.721 4.289 1.00 94.00 237 PRO A N 1
ATOM 1882 C CA . PRO A 1 237 ? -4.071 2.860 2.949 1.00 94.00 237 PRO A CA 1
ATOM 1883 C C . PRO A 1 237 ? -3.019 3.443 1.996 1.00 94.00 237 PRO A C 1
ATOM 1885 O O . PRO A 1 237 ? -2.164 4.234 2.395 1.00 94.00 237 PRO A O 1
ATOM 1888 N N . TRP A 1 238 ? -3.104 3.102 0.713 1.00 94.62 238 TRP A N 1
ATOM 1889 C CA . TRP A 1 238 ? -2.355 3.815 -0.325 1.00 94.62 238 TRP A CA 1
ATOM 1890 C C . TRP A 1 238 ? -3.135 5.047 -0.771 1.00 94.62 238 TRP A C 1
ATOM 1892 O O . TRP A 1 238 ? -4.363 5.128 -0.660 1.00 94.62 238 TRP A O 1
ATOM 1902 N N . HIS A 1 239 ? -2.414 6.045 -1.264 1.00 92.25 239 HIS A N 1
ATOM 1903 C CA . HIS A 1 239 ? -2.963 7.375 -1.507 1.00 92.25 239 HIS A CA 1
ATOM 1904 C C . HIS A 1 239 ? -2.980 7.747 -2.993 1.00 92.25 239 HIS A C 1
ATOM 1906 O O . HIS A 1 239 ? -3.545 8.778 -3.339 1.00 92.25 239 HIS A O 1
ATOM 1912 N N . ILE A 1 240 ? -2.419 6.932 -3.890 1.00 88.12 240 ILE A N 1
ATOM 1913 C CA . ILE A 1 240 ? -2.758 7.018 -5.316 1.00 88.12 240 ILE A CA 1
ATOM 1914 C C . ILE A 1 240 ? -4.259 6.755 -5.491 1.00 88.12 240 ILE A C 1
ATOM 1916 O O . ILE A 1 240 ? -4.761 5.723 -5.034 1.00 88.12 240 ILE A O 1
ATOM 1920 N N . GLY A 1 241 ? -4.953 7.649 -6.191 1.00 80.62 241 GLY A N 1
ATOM 1921 C CA . GLY A 1 241 ? -6.394 7.573 -6.442 1.00 80.62 241 GLY A CA 1
ATOM 1922 C C . GLY A 1 241 ? -7.274 8.133 -5.330 1.00 80.62 241 GLY A C 1
ATOM 1923 O O . GLY A 1 241 ? -8.445 7.776 -5.258 1.00 80.62 241 GLY A O 1
ATOM 1924 N N . LEU A 1 242 ? -6.705 8.906 -4.407 1.00 80.62 242 LEU A N 1
ATOM 1925 C CA . LEU A 1 242 ? -7.379 9.434 -3.235 1.00 80.62 242 LEU A CA 1
ATOM 1926 C C . LEU A 1 242 ? -8.145 10.737 -3.490 1.00 80.62 242 LEU A C 1
ATOM 1928 O O . LEU A 1 242 ? -9.143 10.965 -2.815 1.00 80.62 242 LEU A O 1
ATOM 1932 N N . SER A 1 243 ? -7.702 11.599 -4.412 1.00 66.75 243 SER A N 1
ATOM 1933 C CA . SER A 1 243 ? -8.450 12.830 -4.715 1.00 66.75 243 SER A CA 1
ATOM 1934 C C . SER A 1 243 ? -9.537 12.564 -5.763 1.00 66.75 243 SER A C 1
ATOM 1936 O O . SER A 1 243 ? -9.311 11.822 -6.717 1.00 66.75 243 SER A O 1
ATOM 1938 N N . ASP A 1 244 ? -10.711 13.194 -5.624 1.00 52.59 244 ASP A N 1
ATOM 1939 C CA . ASP A 1 244 ? -11.817 13.087 -6.598 1.00 52.59 244 ASP A CA 1
ATOM 1940 C C . ASP A 1 244 ? -11.414 13.567 -8.009 1.00 52.59 244 ASP A C 1
ATOM 1942 O O . ASP A 1 244 ? -12.043 13.220 -9.008 1.00 52.59 244 ASP A O 1
ATOM 1946 N N . ALA A 1 245 ? -10.330 14.346 -8.099 1.00 48.84 245 ALA A N 1
ATOM 1947 C CA . ALA A 1 245 ? -9.720 14.791 -9.347 1.00 48.84 245 ALA A CA 1
ATOM 1948 C C . ALA A 1 245 ? -8.775 13.744 -9.979 1.00 48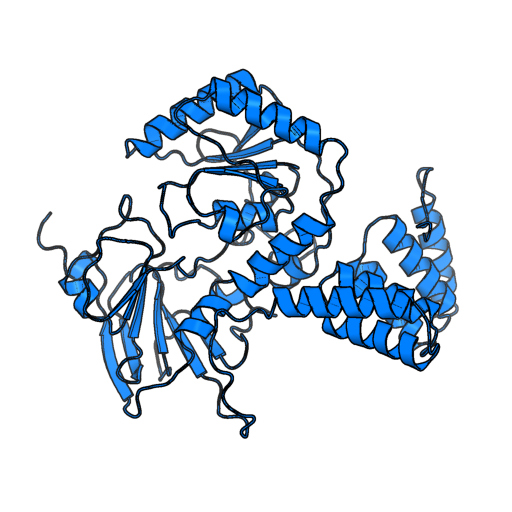.84 245 ALA A C 1
ATOM 1950 O O . ALA A 1 245 ? -8.297 13.957 -11.093 1.00 48.84 245 ALA A O 1
ATOM 1951 N N . GLU A 1 246 ? -8.510 12.606 -9.322 1.00 49.81 246 GLU A N 1
ATOM 1952 C CA . GLU A 1 246 ? -7.706 11.496 -9.858 1.00 49.81 246 GLU A CA 1
ATOM 1953 C C . GLU A 1 246 ? -8.525 10.528 -10.725 1.00 49.81 246 GLU A C 1
ATOM 1955 O O . GLU A 1 246 ? -8.293 9.319 -10.719 1.00 49.81 246 GLU A O 1
ATOM 1960 N N . ALA A 1 247 ? -9.468 11.046 -11.514 1.00 48.03 247 ALA A N 1
ATOM 1961 C CA . ALA A 1 247 ? -9.980 10.300 -12.653 1.00 48.03 247 ALA A CA 1
ATOM 1962 C C . ALA A 1 247 ? -8.909 10.318 -13.750 1.00 48.03 247 ALA A C 1
ATOM 1964 O O . ALA A 1 247 ? -8.540 11.369 -14.277 1.00 48.03 247 ALA A O 1
ATOM 1965 N N . TRP A 1 248 ? -8.400 9.148 -14.124 1.00 45.50 248 TRP A N 1
ATOM 1966 C CA . TRP A 1 248 ? -7.642 9.039 -15.366 1.00 45.50 248 TRP A CA 1
ATOM 1967 C C . TRP A 1 248 ? -8.566 9.427 -16.531 1.00 45.50 248 TRP A C 1
ATOM 1969 O O . TRP A 1 248 ? -9.720 8.977 -16.541 1.00 45.50 248 TRP A O 1
ATOM 1979 N N . PRO A 1 249 ? -8.107 10.214 -17.523 1.00 42.62 249 PRO A N 1
ATOM 1980 C CA . PRO A 1 249 ? -8.922 10.558 -18.681 1.00 42.62 249 PRO A CA 1
ATOM 1981 C C . PRO A 1 249 ? -9.474 9.291 -19.356 1.00 42.62 249 PRO A C 1
ATOM 1983 O O . PRO A 1 249 ? -8.758 8.560 -20.039 1.00 42.62 249 PRO A O 1
ATOM 1986 N N . GLY A 1 250 ? -10.757 9.005 -19.119 1.00 46.59 250 GLY A N 1
ATOM 1987 C CA . GLY A 1 250 ? -11.466 7.859 -19.684 1.00 46.59 250 GLY A CA 1
ATOM 1988 C C . GLY A 1 250 ? -11.334 6.505 -18.966 1.00 46.59 250 GLY A C 1
ATOM 1989 O O . GLY A 1 250 ? -11.716 5.514 -19.585 1.00 46.59 250 GLY A O 1
ATOM 1990 N N . SER A 1 251 ? -10.834 6.399 -17.719 1.00 50.75 251 SER A N 1
ATOM 1991 C CA . SER A 1 251 ? -10.753 5.087 -17.022 1.00 50.75 251 SER A CA 1
ATOM 1992 C C . SER A 1 251 ? -11.326 4.995 -15.601 1.00 50.75 251 SER A C 1
ATOM 1994 O O . SER A 1 251 ? -11.083 3.993 -14.934 1.00 50.75 251 SER A O 1
ATOM 1996 N N . GLY A 1 252 ? -12.120 5.970 -15.151 1.00 61.78 252 GLY A N 1
ATOM 1997 C CA . GLY A 1 252 ? -12.779 5.908 -13.838 1.00 61.78 252 GLY A CA 1
ATOM 1998 C C . GLY A 1 252 ? -11.830 6.164 -12.653 1.00 61.78 252 GLY A C 1
ATOM 1999 O O . GLY A 1 252 ? -10.727 6.680 -12.864 1.00 61.78 252 GLY A O 1
ATOM 2000 N N . PRO A 1 253 ? -12.264 5.871 -11.411 1.00 71.88 253 PRO A N 1
ATOM 2001 C CA . PRO A 1 253 ? -11.449 6.073 -10.215 1.00 71.88 253 PRO A CA 1
ATOM 2002 C C . PRO A 1 253 ? -10.233 5.139 -10.214 1.00 71.88 253 PRO A C 1
ATOM 2004 O O . PRO A 1 253 ? -10.306 4.003 -10.679 1.00 71.88 253 PRO A O 1
ATOM 2007 N N . ILE A 1 254 ? -9.104 5.595 -9.663 1.00 84.81 254 ILE A N 1
ATOM 2008 C CA . ILE A 1 254 ? -7.954 4.713 -9.442 1.00 84.81 254 ILE A CA 1
ATOM 2009 C C . ILE A 1 254 ? -8.226 3.866 -8.193 1.00 84.81 254 ILE A C 1
ATOM 2011 O O . ILE A 1 254 ? -7.944 4.265 -7.062 1.00 84.81 254 ILE A O 1
ATOM 2015 N N . ASP A 1 255 ? -8.817 2.697 -8.405 1.00 86.38 255 ASP A N 1
ATOM 2016 C CA . ASP A 1 255 ? -9.232 1.744 -7.379 1.00 86.38 255 ASP A CA 1
ATOM 2017 C C . ASP A 1 255 ? -8.443 0.423 -7.465 1.00 86.38 255 ASP A C 1
ATOM 2019 O O . ASP A 1 255 ? -7.500 0.273 -8.251 1.00 86.38 255 ASP A O 1
ATOM 2023 N N . TYR A 1 256 ? -8.784 -0.533 -6.600 1.00 87.88 256 TYR A N 1
ATOM 2024 C CA . TYR A 1 256 ? -8.155 -1.852 -6.570 1.00 87.88 256 TYR A CA 1
ATOM 2025 C C . TYR A 1 256 ? -8.255 -2.580 -7.921 1.00 87.88 256 TYR A C 1
ATOM 2027 O O . TYR A 1 256 ? -7.280 -3.188 -8.376 1.00 87.88 256 TYR A O 1
ATOM 2035 N N . ASP A 1 257 ? -9.408 -2.507 -8.587 1.00 83.75 257 ASP A N 1
ATOM 2036 C CA . ASP A 1 257 ? -9.657 -3.230 -9.835 1.00 83.75 257 ASP A CA 1
ATOM 2037 C C . ASP A 1 257 ? -8.849 -2.631 -10.994 1.00 83.75 257 ASP A C 1
ATOM 2039 O O . ASP A 1 257 ? -8.251 -3.371 -11.783 1.00 83.75 257 ASP A O 1
ATOM 2043 N N . LEU A 1 258 ? -8.744 -1.299 -11.064 1.00 83.44 258 LEU A N 1
ATOM 2044 C CA . LEU A 1 258 ? -7.863 -0.638 -12.021 1.00 83.44 258 LEU A CA 1
ATOM 2045 C C . LEU A 1 258 ? -6.402 -1.011 -11.752 1.00 83.44 258 LEU A C 1
ATOM 2047 O O . LEU A 1 258 ? -5.709 -1.481 -12.654 1.00 83.44 258 LEU A O 1
ATOM 2051 N N . LEU A 1 259 ? -5.922 -0.830 -10.518 1.00 87.00 259 LEU A N 1
ATOM 2052 C CA . LEU A 1 259 ? -4.511 -1.037 -10.179 1.00 87.00 259 LEU A CA 1
ATOM 2053 C C . LEU A 1 259 ? -4.060 -2.493 -10.351 1.00 87.00 259 LEU A C 1
ATOM 2055 O O . LEU A 1 259 ? -2.912 -2.722 -10.753 1.00 87.00 259 LEU A O 1
ATOM 2059 N N . SER A 1 260 ? -4.946 -3.454 -10.079 1.00 84.50 260 SER A N 1
ATOM 2060 C CA . SER A 1 260 ? -4.709 -4.881 -10.325 1.00 84.50 260 SER A CA 1
ATOM 2061 C C . SER A 1 260 ? -4.726 -5.231 -11.817 1.00 84.50 260 SER A C 1
ATOM 2063 O O . SER A 1 260 ? -4.004 -6.131 -12.243 1.00 84.50 260 SER A O 1
ATOM 2065 N N . GLY A 1 261 ? -5.490 -4.494 -12.629 1.00 76.38 261 GLY A N 1
ATOM 2066 C CA . GLY A 1 261 ? -5.567 -4.673 -14.079 1.00 76.38 261 GLY A CA 1
ATOM 2067 C C . GLY A 1 261 ? -4.431 -4.033 -14.889 1.00 76.38 261 GLY A C 1
ATOM 2068 O O . GLY A 1 261 ? -4.266 -4.376 -16.061 1.00 76.38 261 GLY A O 1
ATOM 2069 N N . VAL A 1 262 ? -3.643 -3.114 -14.319 1.00 73.81 262 VAL A N 1
ATOM 2070 C CA . VAL A 1 262 ? -2.519 -2.465 -15.026 1.00 73.81 262 VAL A CA 1
ATOM 2071 C C . VAL A 1 262 ? -1.268 -3.350 -14.980 1.00 73.81 262 VAL A C 1
ATOM 2073 O O . VAL A 1 262 ? -0.673 -3.534 -13.919 1.00 73.81 262 VAL A O 1
ATOM 2076 N N . THR A 1 263 ? -0.815 -3.826 -16.145 1.00 72.62 263 THR A N 1
ATOM 2077 C CA . THR A 1 263 ? 0.315 -4.775 -16.313 1.00 72.62 263 THR A CA 1
ATOM 2078 C C . THR A 1 263 ? 1.645 -4.161 -16.718 1.00 72.62 263 THR A C 1
ATOM 2080 O O . THR A 1 263 ? 2.626 -4.871 -16.943 1.00 72.62 263 THR A O 1
ATOM 2083 N N . GLY A 1 264 ? 1.686 -2.842 -16.827 1.00 71.69 264 GLY A N 1
ATOM 2084 C CA . GLY A 1 264 ? 2.881 -2.089 -17.154 1.00 71.69 264 GLY A CA 1
ATOM 2085 C C . GLY A 1 264 ? 2.515 -0.658 -17.497 1.00 71.69 264 GLY A C 1
ATOM 2086 O O . GLY A 1 264 ? 1.373 -0.372 -17.853 1.00 71.69 264 GLY A O 1
ATOM 2087 N N . LEU A 1 265 ? 3.493 0.234 -17.378 1.00 77.44 265 LEU A N 1
ATOM 2088 C CA . LEU A 1 265 ? 3.369 1.631 -17.768 1.00 77.44 265 LEU A CA 1
ATOM 2089 C C . LEU A 1 265 ? 4.636 2.059 -18.492 1.00 77.44 265 LEU A C 1
ATOM 2091 O O . LEU A 1 265 ? 5.741 1.775 -18.021 1.00 77.44 265 LEU A O 1
ATOM 2095 N N . ASP A 1 266 ? 4.459 2.766 -19.602 1.00 76.62 266 ASP A N 1
ATOM 2096 C CA . ASP A 1 266 ? 5.564 3.443 -20.265 1.00 76.62 266 ASP A CA 1
ATOM 2097 C C . ASP A 1 266 ? 6.072 4.578 -19.375 1.00 76.62 266 ASP A C 1
ATOM 2099 O O . ASP A 1 266 ? 5.301 5.286 -18.719 1.00 76.62 266 ASP A O 1
ATOM 2103 N N . LYS A 1 267 ? 7.396 4.724 -19.327 1.00 86.00 267 LYS A N 1
ATOM 2104 C CA . LYS A 1 267 ? 8.078 5.696 -18.472 1.00 86.00 267 LYS A CA 1
ATOM 2105 C C . LYS A 1 267 ? 8.683 6.783 -19.346 1.00 86.00 267 LYS A C 1
ATOM 2107 O O . LYS A 1 267 ? 9.537 6.500 -20.178 1.00 86.00 267 LYS A O 1
ATOM 2112 N N . ALA A 1 268 ? 8.232 8.015 -19.148 1.00 82.25 268 ALA A N 1
ATOM 2113 C CA . ALA A 1 268 ? 8.700 9.188 -19.878 1.00 82.25 268 ALA A CA 1
ATOM 2114 C C . ALA A 1 268 ? 9.901 9.857 -19.194 1.00 82.25 268 ALA A C 1
ATOM 2116 O O . ALA A 1 268 ? 10.722 10.487 -19.856 1.00 82.25 268 ALA A O 1
ATOM 2117 N N . PHE A 1 269 ? 10.010 9.719 -17.871 1.00 89.25 269 PHE A N 1
ATOM 2118 C CA . PHE A 1 269 ? 10.971 10.466 -17.067 1.00 89.25 269 PHE A CA 1
ATOM 2119 C C . PHE A 1 269 ? 11.775 9.561 -16.129 1.00 89.25 269 PHE A C 1
ATOM 2121 O O . PHE A 1 269 ? 11.387 8.431 -15.816 1.00 89.25 269 PHE A O 1
ATOM 2128 N N . ALA A 1 270 ? 12.917 10.076 -15.666 1.00 92.38 270 ALA A N 1
ATOM 2129 C CA . ALA A 1 270 ? 13.840 9.332 -14.819 1.00 92.38 270 ALA A CA 1
ATOM 2130 C C . ALA A 1 270 ? 13.335 9.234 -13.373 1.00 92.38 270 ALA A C 1
ATOM 2132 O O . ALA A 1 270 ? 12.889 8.160 -12.967 1.00 92.38 270 ALA A O 1
ATOM 2133 N N . VAL A 1 271 ? 13.397 10.330 -12.607 1.00 96.38 271 VAL A N 1
ATOM 2134 C CA . VAL A 1 271 ? 13.104 10.324 -11.167 1.00 96.38 271 VAL A CA 1
ATOM 2135 C C . VAL A 1 271 ? 12.120 11.426 -10.799 1.00 96.38 271 VAL A C 1
ATOM 2137 O O . VAL A 1 271 ? 12.285 12.575 -11.208 1.00 96.38 271 VAL A O 1
ATOM 2140 N N . SER A 1 272 ? 11.122 11.090 -9.988 1.00 95.56 272 SER A N 1
ATOM 2141 C CA . SER A 1 272 ? 10.257 12.071 -9.331 1.00 95.56 272 SER A CA 1
ATOM 2142 C C . SER A 1 272 ? 10.335 11.981 -7.813 1.00 95.56 272 SER A C 1
ATOM 2144 O O . SER A 1 272 ? 10.710 10.950 -7.260 1.00 95.56 272 SER A O 1
ATOM 2146 N N . ALA A 1 273 ? 9.933 13.053 -7.138 1.00 94.31 273 ALA A N 1
ATOM 2147 C CA . ALA A 1 273 ? 9.665 13.075 -5.706 1.00 94.31 273 ALA A CA 1
ATOM 2148 C C . ALA A 1 273 ? 8.424 13.928 -5.432 1.00 94.31 273 ALA A C 1
ATOM 2150 O O . ALA A 1 273 ? 8.285 15.007 -6.010 1.00 94.31 273 ALA A O 1
ATOM 2151 N N . ILE A 1 274 ? 7.552 13.476 -4.530 1.00 89.94 274 ILE A N 1
ATOM 2152 C CA . ILE A 1 274 ? 6.479 14.309 -3.977 1.00 89.94 274 ILE A CA 1
ATOM 2153 C C . ILE A 1 274 ? 6.923 14.771 -2.594 1.00 89.94 274 ILE A C 1
ATOM 2155 O O . ILE A 1 274 ? 7.145 13.963 -1.694 1.00 89.94 274 ILE A O 1
ATOM 2159 N N . VAL A 1 275 ? 7.068 16.078 -2.434 1.00 83.44 275 VAL A N 1
ATOM 2160 C CA . VAL A 1 275 ? 7.623 16.717 -1.246 1.00 83.44 275 VAL A CA 1
ATOM 2161 C C . VAL A 1 275 ? 6.576 17.598 -0.580 1.00 83.44 275 VAL A C 1
ATOM 2163 O O . VAL A 1 275 ? 5.831 18.330 -1.227 1.00 83.44 275 VAL A O 1
ATOM 2166 N N . SER A 1 276 ? 6.497 17.494 0.744 1.00 71.75 276 SER A N 1
ATOM 2167 C CA . SER A 1 276 ? 5.673 18.383 1.562 1.00 71.75 276 SER A CA 1
ATOM 2168 C C . SER A 1 276 ? 6.484 19.592 2.016 1.00 71.75 276 SER A C 1
ATOM 2170 O O . SER A 1 276 ? 7.656 19.440 2.352 1.00 71.75 276 SER A O 1
ATOM 2172 N N . ASP A 1 277 ? 5.819 20.724 2.193 1.00 63.69 277 ASP A N 1
ATOM 2173 C CA . ASP A 1 277 ? 6.321 21.987 2.749 1.00 63.69 277 ASP A CA 1
ATOM 2174 C C . ASP A 1 277 ? 6.598 21.962 4.270 1.00 63.69 277 ASP A C 1
ATOM 2176 O O . ASP A 1 277 ? 6.889 22.988 4.881 1.00 63.69 277 ASP A O 1
ATOM 2180 N N . LYS A 1 278 ? 6.524 20.790 4.914 1.00 67.81 278 LYS A N 1
ATOM 2181 C CA . LYS A 1 278 ? 6.729 20.641 6.361 1.00 67.81 278 LYS A CA 1
ATOM 2182 C C . LYS A 1 278 ? 8.199 20.863 6.745 1.00 67.81 278 LYS A C 1
ATOM 2184 O O . LYS A 1 278 ? 9.068 20.150 6.249 1.00 67.81 278 LYS A O 1
ATOM 2189 N N . THR A 1 279 ? 8.448 21.757 7.706 1.00 62.56 279 THR A N 1
ATOM 2190 C CA . THR A 1 279 ? 9.778 22.089 8.277 1.00 62.56 279 THR A CA 1
ATOM 2191 C C . THR A 1 279 ? 9.865 21.896 9.800 1.00 62.56 279 THR A C 1
ATOM 2193 O O . THR A 1 279 ? 10.843 22.272 10.430 1.00 62.56 279 THR A O 1
ATOM 2196 N N . LEU A 1 280 ? 8.842 21.289 10.410 1.00 63.41 280 LEU A N 1
ATOM 2197 C CA . LEU A 1 280 ? 8.605 21.321 11.863 1.00 63.41 280 LEU A CA 1
ATOM 2198 C C . LEU A 1 280 ? 9.502 20.420 12.737 1.00 63.41 280 LEU A C 1
ATOM 2200 O O . LEU A 1 280 ? 9.438 20.523 13.956 1.00 63.41 280 LEU A O 1
ATOM 2204 N N . THR A 1 281 ? 10.278 19.500 12.162 1.00 67.38 281 THR A N 1
ATOM 2205 C CA . THR A 1 281 ? 11.067 18.510 12.921 1.00 67.38 281 THR A CA 1
ATOM 2206 C C . THR A 1 281 ? 12.499 18.468 12.399 1.00 67.38 281 THR A C 1
ATOM 2208 O O . THR A 1 281 ? 12.750 18.843 11.254 1.00 67.38 281 THR A O 1
ATOM 2211 N N . GLU A 1 282 ? 13.442 17.968 13.200 1.00 72.62 282 GLU A N 1
ATOM 2212 C CA . GLU A 1 282 ? 14.830 17.750 12.760 1.00 72.62 282 GLU A CA 1
ATOM 2213 C C . GLU A 1 282 ? 14.889 16.887 11.486 1.00 72.62 282 GLU A C 1
ATOM 2215 O O . GLU A 1 282 ? 15.562 17.234 10.517 1.00 72.62 282 GLU A O 1
ATOM 2220 N N . GLY A 1 283 ? 14.074 15.828 11.426 1.00 74.81 283 GLY A N 1
ATOM 2221 C CA . GLY A 1 283 ? 13.939 14.993 10.231 1.00 74.81 283 GLY A CA 1
ATOM 2222 C C . GLY A 1 283 ? 13.432 15.760 9.004 1.00 74.81 283 GLY A C 1
ATOM 2223 O O . GLY A 1 283 ? 13.865 15.486 7.885 1.00 74.81 283 GLY A O 1
ATOM 2224 N N . HIS A 1 284 ? 12.561 16.760 9.184 1.00 78.94 284 HIS A N 1
ATOM 2225 C CA . HIS A 1 284 ? 12.138 17.627 8.084 1.00 78.94 284 HIS A CA 1
ATOM 2226 C C . HIS A 1 284 ? 13.288 18.492 7.548 1.00 78.94 284 HIS A C 1
ATOM 2228 O O . HIS A 1 284 ? 13.398 18.646 6.330 1.00 78.94 284 HIS A O 1
ATOM 2234 N N . VAL A 1 285 ? 14.149 19.017 8.427 1.00 80.50 285 VAL A N 1
ATOM 2235 C CA . VAL A 1 285 ? 15.317 19.826 8.039 1.00 80.50 285 VAL A CA 1
ATOM 2236 C C . VAL A 1 285 ? 16.318 18.978 7.259 1.00 80.50 285 VAL A C 1
ATOM 2238 O O . VAL A 1 285 ? 16.633 19.319 6.118 1.00 80.50 285 VAL A O 1
ATOM 2241 N N . VAL A 1 286 ? 16.723 17.827 7.810 1.00 84.25 286 VAL A N 1
ATOM 2242 C CA . VAL A 1 286 ? 17.660 16.892 7.157 1.00 84.25 286 VAL A CA 1
ATOM 2243 C C . VAL A 1 286 ? 17.135 16.460 5.788 1.00 84.25 286 VAL A C 1
ATOM 2245 O O . VAL A 1 286 ? 17.856 16.510 4.790 1.00 84.25 286 VAL A O 1
ATOM 2248 N N . ARG A 1 287 ? 15.848 16.100 5.698 1.00 86.62 287 ARG A N 1
ATOM 2249 C CA . ARG A 1 287 ? 15.211 15.742 4.425 1.00 86.62 287 ARG A CA 1
ATOM 2250 C C . ARG A 1 287 ? 15.241 16.899 3.426 1.00 86.62 287 ARG A C 1
ATOM 2252 O O . ARG A 1 287 ? 15.519 16.673 2.250 1.00 86.62 287 ARG A O 1
ATOM 2259 N N . GLY A 1 288 ? 14.948 18.122 3.866 1.00 87.06 288 GLY A N 1
ATOM 2260 C CA . GLY A 1 288 ? 14.963 19.308 3.009 1.00 87.06 288 GLY A CA 1
ATOM 2261 C C . GLY A 1 288 ? 16.356 19.626 2.461 1.00 87.06 288 GLY A C 1
ATOM 2262 O O . GLY A 1 288 ? 16.503 19.917 1.273 1.00 87.06 288 GLY A O 1
ATOM 2263 N N . GLU A 1 289 ? 17.389 19.531 3.298 1.00 88.88 289 GLU A N 1
ATOM 2264 C CA . GLU A 1 289 ? 18.782 19.726 2.885 1.00 88.88 289 GLU A CA 1
ATOM 2265 C C . GLU A 1 289 ? 19.252 18.656 1.906 1.00 88.88 289 GLU A C 1
ATOM 2267 O O . GLU A 1 289 ? 19.797 18.990 0.849 1.00 88.88 289 GLU A O 1
ATOM 2272 N N . PHE A 1 290 ? 18.957 17.391 2.209 1.00 91.94 290 PHE A N 1
ATOM 2273 C CA . PHE A 1 290 ? 19.226 16.267 1.324 1.00 91.94 290 PHE A CA 1
ATOM 2274 C C . PHE A 1 290 ? 18.578 16.468 -0.051 1.00 91.94 290 PHE A C 1
ATOM 2276 O O . PHE A 1 290 ? 19.257 16.379 -1.072 1.00 91.94 290 PHE A O 1
ATOM 2283 N N . LEU A 1 291 ? 17.281 16.795 -0.095 1.00 90.69 291 LEU A N 1
ATOM 2284 C CA . LEU A 1 291 ? 16.547 17.003 -1.347 1.00 90.69 291 LEU A CA 1
ATOM 2285 C C . LEU A 1 291 ? 17.127 18.150 -2.174 1.00 90.69 291 LEU A C 1
ATOM 2287 O O . LEU A 1 291 ? 17.255 18.022 -3.391 1.00 90.69 291 LEU A O 1
ATOM 2291 N N . ARG A 1 292 ? 17.510 19.255 -1.524 1.00 90.06 292 ARG A N 1
ATOM 2292 C CA . ARG A 1 292 ? 18.137 20.400 -2.195 1.00 90.06 292 ARG A CA 1
ATOM 2293 C C . ARG A 1 292 ? 19.478 20.005 -2.807 1.00 90.06 292 ARG A C 1
ATOM 2295 O O . ARG A 1 292 ? 19.713 20.284 -3.980 1.00 90.06 292 ARG A O 1
ATOM 2302 N N . ARG A 1 293 ? 20.333 19.316 -2.042 1.00 94.06 293 ARG A N 1
ATOM 2303 C CA . ARG A 1 293 ? 21.635 18.829 -2.520 1.00 94.06 293 ARG A CA 1
ATOM 2304 C C . ARG A 1 293 ? 21.468 17.831 -3.664 1.00 94.06 293 ARG A C 1
ATOM 2306 O O . ARG A 1 293 ? 22.121 17.983 -4.693 1.00 94.06 293 ARG A O 1
ATOM 2313 N N . LEU A 1 294 ? 20.560 16.867 -3.522 1.00 94.06 294 LEU A N 1
ATOM 2314 C CA . LEU A 1 294 ? 20.282 15.861 -4.543 1.00 94.06 294 LEU A CA 1
ATOM 2315 C C . LEU A 1 294 ? 19.746 16.498 -5.831 1.00 94.06 294 LEU A C 1
ATOM 2317 O O . LEU A 1 294 ? 20.196 16.139 -6.915 1.00 94.06 294 LEU A O 1
ATOM 2321 N N . LYS A 1 295 ? 18.849 17.488 -5.737 1.00 92.56 295 LYS A N 1
ATOM 2322 C CA . LYS A 1 295 ? 18.355 18.232 -6.905 1.00 92.56 295 LYS A CA 1
ATOM 2323 C C . LYS A 1 295 ? 19.475 18.986 -7.623 1.00 92.56 295 LYS A C 1
ATOM 2325 O O . LYS A 1 295 ? 19.516 18.940 -8.850 1.00 92.56 295 LYS A O 1
ATOM 2330 N N . THR A 1 296 ? 20.402 19.614 -6.895 1.00 94.75 296 THR A N 1
ATOM 2331 C CA . THR A 1 296 ? 21.587 20.254 -7.495 1.00 94.75 296 THR A CA 1
ATOM 2332 C C . THR A 1 296 ? 22.461 19.249 -8.248 1.00 94.75 296 THR A C 1
ATOM 2334 O O . THR A 1 296 ? 22.931 19.556 -9.338 1.00 94.75 296 THR A O 1
ATOM 2337 N N . LEU A 1 297 ? 22.661 18.047 -7.697 1.00 94.56 297 LEU A N 1
ATOM 2338 C CA . LEU A 1 297 ? 23.493 17.008 -8.315 1.00 94.56 297 LEU A CA 1
ATOM 2339 C C . LEU A 1 297 ? 22.812 16.333 -9.519 1.00 94.56 297 LEU A C 1
ATOM 2341 O O . LEU A 1 297 ? 23.462 16.061 -10.523 1.00 94.56 297 LEU A O 1
ATOM 2345 N N . MET A 1 298 ? 21.506 16.066 -9.433 1.00 92.75 298 MET A N 1
ATOM 2346 C CA . MET A 1 298 ? 20.748 15.353 -10.471 1.00 92.75 298 MET A CA 1
ATOM 2347 C C . MET A 1 298 ? 20.244 16.258 -11.603 1.00 92.75 298 MET A C 1
ATOM 2349 O O . MET A 1 298 ? 19.888 15.749 -12.671 1.00 92.75 298 MET A O 1
ATOM 2353 N N . GLY A 1 299 ? 20.169 17.573 -11.377 1.00 92.06 299 GLY A N 1
ATOM 2354 C CA . GLY A 1 299 ? 19.661 18.540 -12.347 1.00 92.06 299 GLY A CA 1
ATOM 2355 C C . GLY A 1 299 ? 18.267 18.161 -12.850 1.00 92.06 299 GLY A C 1
ATOM 2356 O O . GLY A 1 299 ? 17.353 17.893 -12.063 1.00 92.06 299 GLY A O 1
ATOM 2357 N N . ASP A 1 300 ? 18.107 18.094 -14.168 1.00 89.12 300 ASP A N 1
ATOM 2358 C CA . ASP A 1 300 ? 16.826 17.820 -14.833 1.00 89.12 300 ASP A CA 1
ATOM 2359 C C . ASP A 1 300 ? 16.361 16.362 -14.721 1.00 89.12 300 ASP A C 1
ATOM 2361 O O . ASP A 1 300 ? 15.237 16.040 -15.085 1.00 89.12 300 ASP A O 1
ATOM 2365 N N . LYS A 1 301 ? 17.180 15.454 -14.175 1.00 92.31 301 LYS A N 1
ATOM 2366 C CA . LYS A 1 301 ? 16.766 14.052 -13.983 1.00 92.31 301 LYS A CA 1
ATOM 2367 C C . LYS A 1 301 ? 15.787 13.864 -12.821 1.00 92.31 301 LYS A C 1
ATOM 2369 O O . LYS A 1 301 ? 15.106 12.839 -12.788 1.00 92.31 301 LYS A O 1
ATOM 2374 N N . LEU A 1 302 ? 15.745 14.807 -11.872 1.00 93.44 302 LEU A N 1
ATOM 2375 C CA . LEU A 1 302 ? 14.881 14.767 -10.690 1.00 93.44 302 LEU A CA 1
ATOM 2376 C C . LEU A 1 302 ? 13.795 15.840 -10.775 1.00 93.44 302 LEU A C 1
ATOM 2378 O O . LEU A 1 302 ? 14.083 17.034 -10.666 1.00 93.44 302 LEU A O 1
ATOM 2382 N N . HIS A 1 303 ? 12.541 15.430 -10.908 1.00 91.94 303 HIS A N 1
ATOM 2383 C CA . HIS A 1 303 ? 11.392 16.331 -10.860 1.00 91.94 303 HIS A CA 1
ATOM 2384 C C . HIS A 1 303 ? 10.789 16.358 -9.450 1.00 91.94 303 HIS A C 1
ATOM 2386 O O . HIS A 1 303 ? 10.508 15.313 -8.862 1.00 91.94 303 HIS A O 1
ATOM 2392 N N . LEU A 1 304 ? 10.615 17.559 -8.895 1.00 89.88 304 LEU A N 1
ATOM 2393 C CA . LEU A 1 304 ? 10.048 17.768 -7.562 1.00 89.88 304 LEU A CA 1
ATOM 2394 C C . LEU A 1 304 ? 8.617 18.288 -7.684 1.00 89.88 304 LEU A C 1
ATOM 2396 O O . LEU A 1 304 ? 8.370 19.278 -8.378 1.00 89.88 304 LEU A O 1
ATOM 2400 N N . TYR A 1 305 ? 7.703 17.634 -6.978 1.00 87.94 305 TYR A N 1
ATOM 2401 C CA . TYR A 1 305 ? 6.280 17.941 -6.967 1.00 87.94 305 TYR A CA 1
ATOM 2402 C C . TYR A 1 305 ? 5.775 18.238 -5.558 1.00 87.94 305 TYR A C 1
ATOM 2404 O O . TYR A 1 305 ? 6.287 17.676 -4.594 1.00 87.94 305 TYR A O 1
ATOM 2412 N N . GLY A 1 306 ? 4.736 19.063 -5.439 1.00 78.94 306 GLY A N 1
ATOM 2413 C CA . GLY A 1 306 ? 4.113 19.430 -4.164 1.00 78.94 306 GLY A CA 1
ATOM 2414 C C . GLY A 1 306 ? 4.149 20.934 -3.891 1.00 78.94 306 GLY A C 1
ATOM 2415 O O . GLY A 1 306 ? 4.605 21.717 -4.725 1.00 78.94 306 GLY A O 1
ATOM 2416 N N . ARG A 1 307 ? 3.648 21.344 -2.719 1.00 71.19 307 ARG A N 1
ATOM 2417 C CA . ARG A 1 307 ? 3.578 22.763 -2.331 1.00 71.19 307 ARG A CA 1
ATOM 2418 C C . ARG A 1 307 ? 4.972 23.395 -2.315 1.00 71.19 307 ARG A C 1
ATOM 2420 O O . ARG A 1 307 ? 5.898 22.836 -1.733 1.00 71.19 307 ARG A O 1
ATOM 2427 N N . GLY A 1 308 ? 5.109 24.553 -2.962 1.00 69.81 308 GLY A N 1
ATOM 2428 C CA . GLY A 1 308 ? 6.395 25.244 -3.143 1.00 69.81 308 GLY A CA 1
ATOM 2429 C C . GLY A 1 308 ? 7.255 24.719 -4.304 1.00 69.81 308 GLY A C 1
ATOM 2430 O O . GLY A 1 308 ? 8.353 25.225 -4.520 1.00 69.81 308 GLY A O 1
ATOM 2431 N N . HIS A 1 309 ? 6.760 23.737 -5.065 1.00 78.62 309 HIS A N 1
ATOM 2432 C CA . HIS A 1 309 ? 7.381 23.199 -6.279 1.00 78.62 309 HIS A CA 1
ATOM 2433 C C . HIS A 1 309 ? 6.354 23.150 -7.426 1.00 78.62 309 HIS A C 1
ATOM 2435 O O . HIS A 1 309 ? 5.477 24.006 -7.515 1.00 78.62 309 HIS A O 1
ATOM 2441 N N . CYS A 1 310 ? 6.467 22.176 -8.336 1.00 76.12 310 CYS A N 1
ATOM 2442 C CA . CYS A 1 310 ? 5.453 21.945 -9.356 1.00 76.12 310 CYS A CA 1
ATOM 2443 C C . CYS A 1 310 ? 4.223 21.292 -8.709 1.00 76.12 310 CYS A C 1
ATOM 2445 O O . CYS A 1 310 ? 4.300 20.185 -8.171 1.00 76.12 310 CYS A O 1
ATOM 2447 N N . GLU A 1 311 ? 3.082 21.972 -8.741 1.00 72.00 311 GLU A N 1
ATOM 2448 C CA . GLU A 1 311 ? 1.820 21.358 -8.341 1.00 72.00 311 GLU A CA 1
ATOM 2449 C C . GLU A 1 311 ? 1.331 20.414 -9.443 1.00 72.00 311 GLU A C 1
ATOM 2451 O O . GLU A 1 311 ? 1.367 20.733 -10.631 1.00 72.00 311 GLU A O 1
ATOM 2456 N N . VAL A 1 312 ? 0.882 19.227 -9.040 1.00 72.56 312 VAL A N 1
ATOM 2457 C CA . VAL A 1 312 ? 0.266 18.236 -9.925 1.00 72.56 312 VAL A CA 1
ATOM 2458 C C . VAL A 1 312 ? -1.145 17.957 -9.455 1.00 72.56 312 VAL A C 1
ATOM 2460 O O . VAL A 1 312 ? -1.411 17.915 -8.256 1.00 72.56 312 VAL A O 1
ATOM 2463 N N . ALA A 1 313 ? -2.040 17.714 -10.410 1.00 66.75 313 ALA A N 1
ATOM 2464 C CA . ALA A 1 313 ? -3.431 17.397 -10.111 1.00 66.75 313 ALA A CA 1
ATOM 2465 C C . ALA A 1 313 ? -3.580 16.087 -9.314 1.00 66.75 313 ALA A C 1
ATOM 2467 O O . ALA A 1 313 ? -4.510 15.945 -8.524 1.00 66.75 313 ALA A O 1
ATOM 2468 N N . THR A 1 314 ? -2.673 15.125 -9.527 1.00 76.88 314 THR A N 1
ATOM 2469 C CA . THR A 1 314 ? -2.792 13.757 -9.012 1.00 76.88 314 THR A CA 1
ATOM 2470 C C . THR A 1 314 ? -1.421 13.209 -8.607 1.00 76.88 314 THR A C 1
ATOM 2472 O O . THR A 1 314 ? -0.403 13.515 -9.240 1.00 76.88 314 THR A O 1
ATOM 2475 N N . LYS A 1 315 ? -1.373 12.358 -7.574 1.00 87.00 315 LYS A N 1
ATOM 2476 C CA . LYS A 1 315 ? -0.165 11.591 -7.232 1.00 87.00 315 LYS A CA 1
ATOM 2477 C C . LYS A 1 315 ? 0.231 10.686 -8.389 1.00 87.00 315 LYS A C 1
ATOM 2479 O O . LYS A 1 315 ? 1.415 10.559 -8.695 1.00 87.00 315 LYS A O 1
ATOM 2484 N N . TRP A 1 316 ? -0.757 10.097 -9.062 1.00 85.88 316 TRP A N 1
ATOM 2485 C CA . TRP A 1 316 ? -0.519 9.261 -10.234 1.00 85.88 316 TRP A CA 1
ATOM 2486 C C . TRP A 1 316 ? 0.314 9.988 -11.296 1.00 85.88 316 TRP A C 1
ATOM 2488 O O . TRP A 1 316 ? 1.316 9.443 -11.748 1.00 85.88 316 TRP A O 1
ATOM 2498 N N . ALA A 1 317 ? -0.017 11.238 -11.636 1.00 82.25 317 ALA A N 1
ATOM 2499 C CA . ALA A 1 317 ? 0.719 12.022 -12.632 1.00 82.25 317 ALA A CA 1
ATOM 2500 C C . ALA A 1 317 ? 2.180 12.299 -12.234 1.00 82.25 317 ALA A C 1
ATOM 2502 O O . ALA A 1 317 ? 3.045 12.405 -13.102 1.00 82.25 317 ALA A O 1
ATOM 2503 N N . ALA A 1 318 ? 2.472 12.373 -10.934 1.00 87.25 318 ALA A N 1
ATOM 2504 C CA . ALA A 1 318 ? 3.829 12.548 -10.425 1.00 87.25 318 ALA A CA 1
ATOM 2505 C C . ALA A 1 318 ? 4.618 11.237 -10.285 1.00 87.25 318 ALA A C 1
ATOM 2507 O O . ALA A 1 318 ? 5.836 11.293 -10.136 1.00 87.25 318 ALA A O 1
ATOM 2508 N N . ILE A 1 319 ? 3.975 10.068 -10.329 1.00 92.25 319 ILE A N 1
ATOM 2509 C CA . ILE A 1 319 ? 4.633 8.772 -10.087 1.00 92.25 319 ILE A CA 1
ATOM 2510 C C . ILE A 1 319 ? 4.642 7.925 -11.360 1.00 92.25 319 ILE A C 1
ATOM 2512 O O . ILE A 1 319 ? 5.704 7.558 -11.855 1.00 92.25 319 ILE A O 1
ATOM 2516 N N . ALA A 1 320 ? 3.471 7.660 -11.937 1.00 89.25 320 ALA A N 1
ATOM 2517 C CA . ALA A 1 320 ? 3.286 6.731 -13.047 1.00 89.25 320 ALA A CA 1
ATOM 2518 C C . ALA A 1 320 ? 4.199 6.981 -14.265 1.00 89.25 320 ALA A C 1
ATOM 2520 O O . ALA A 1 320 ? 4.732 6.002 -14.794 1.00 89.25 320 ALA A O 1
ATOM 2521 N N . PRO A 1 321 ? 4.466 8.231 -14.692 1.00 88.44 321 PRO A N 1
ATOM 2522 C CA . PRO A 1 321 ? 5.367 8.496 -15.816 1.00 88.44 321 PRO A CA 1
ATOM 2523 C C . PRO A 1 321 ? 6.860 8.281 -15.515 1.00 88.44 321 PRO A C 1
ATOM 2525 O O . PRO A 1 321 ? 7.679 8.379 -16.428 1.00 88.44 321 PRO A O 1
ATOM 2528 N N . TYR A 1 322 ? 7.240 8.019 -14.263 1.00 92.94 322 TYR A N 1
ATOM 2529 C CA . TYR A 1 322 ? 8.634 7.974 -13.822 1.00 92.94 322 TYR A CA 1
ATOM 2530 C C . TYR A 1 322 ? 9.119 6.548 -13.606 1.00 92.94 322 TYR A C 1
ATOM 2532 O O . TYR A 1 322 ? 8.414 5.714 -13.027 1.00 92.94 322 TYR A O 1
ATOM 2540 N N . LYS A 1 323 ? 10.345 6.262 -14.054 1.00 93.69 323 LYS A N 1
ATOM 2541 C CA . LYS A 1 323 ? 10.980 4.957 -13.834 1.00 93.69 323 LYS A CA 1
ATOM 2542 C C . LYS A 1 323 ? 11.352 4.749 -12.367 1.00 93.69 323 LYS A C 1
ATOM 2544 O O . LYS A 1 323 ? 11.168 3.647 -11.858 1.00 93.69 323 LYS A O 1
ATOM 2549 N N . PHE A 1 324 ? 11.802 5.801 -11.686 1.00 97.25 324 PHE A N 1
ATOM 2550 C CA . PHE A 1 324 ? 12.136 5.785 -10.264 1.00 97.25 324 PHE A CA 1
ATOM 2551 C C . PHE A 1 324 ? 11.322 6.827 -9.495 1.00 97.25 324 PHE A C 1
ATOM 2553 O O . PHE A 1 324 ? 11.009 7.893 -10.026 1.00 97.25 324 PHE A O 1
ATOM 2560 N N . HIS A 1 325 ? 11.012 6.540 -8.232 1.00 97.62 325 HIS A N 1
ATOM 2561 C CA . HIS A 1 325 ? 10.327 7.485 -7.351 1.00 97.62 325 HIS A CA 1
ATOM 2562 C C . HIS A 1 325 ? 11.028 7.581 -5.996 1.00 97.62 325 HIS A C 1
ATOM 2564 O O . HIS A 1 325 ? 11.280 6.566 -5.348 1.00 97.62 325 HIS A O 1
ATOM 2570 N N . LEU A 1 326 ? 11.349 8.796 -5.562 1.00 97.38 326 LEU A N 1
ATOM 2571 C CA . LEU A 1 326 ? 12.005 9.059 -4.289 1.00 97.38 326 LEU A CA 1
ATOM 2572 C C . LEU A 1 326 ? 10.988 9.013 -3.142 1.00 97.38 326 LEU A C 1
ATOM 2574 O O . LEU A 1 326 ? 10.084 9.840 -3.054 1.00 97.38 326 LEU A O 1
ATOM 2578 N N . CYS A 1 327 ? 11.178 8.047 -2.251 1.00 96.06 327 CYS A N 1
ATOM 2579 C CA . CYS A 1 327 ? 10.270 7.669 -1.179 1.00 96.06 327 CYS A CA 1
ATOM 2580 C C . CYS A 1 327 ? 10.975 7.856 0.171 1.00 96.06 327 CYS A C 1
ATOM 2582 O O . CYS A 1 327 ? 11.650 6.948 0.659 1.00 96.06 327 CYS A O 1
ATOM 2584 N N . ILE A 1 328 ? 10.852 9.045 0.763 1.00 93.69 328 ILE A N 1
ATOM 2585 C CA . ILE A 1 328 ? 11.492 9.370 2.045 1.00 93.69 328 ILE A CA 1
ATOM 2586 C C . ILE A 1 328 ? 10.430 9.437 3.138 1.00 93.69 328 ILE A C 1
ATOM 2588 O O . ILE A 1 328 ? 9.605 10.357 3.160 1.00 93.69 328 ILE A O 1
ATOM 2592 N N . GLU A 1 329 ? 10.468 8.476 4.055 1.00 91.38 329 GLU A N 1
ATOM 2593 C CA . GLU A 1 329 ? 9.592 8.461 5.218 1.00 91.38 329 GLU A CA 1
ATOM 2594 C C . GLU A 1 329 ? 9.900 9.599 6.193 1.00 91.38 329 GLU A C 1
ATOM 2596 O O . GLU A 1 329 ? 10.994 10.160 6.227 1.00 91.38 329 GLU A O 1
ATOM 2601 N N . ASN A 1 330 ? 8.909 9.939 7.018 1.00 83.94 330 ASN A N 1
ATOM 2602 C CA . ASN A 1 330 ? 9.074 10.944 8.073 1.00 83.94 330 ASN A CA 1
ATOM 2603 C C . ASN A 1 330 ? 9.871 10.411 9.278 1.00 83.94 330 ASN A C 1
ATOM 2605 O O . ASN A 1 330 ? 10.259 11.189 10.148 1.00 83.94 330 ASN A O 1
ATOM 2609 N N . TYR A 1 331 ? 10.052 9.093 9.367 1.00 84.69 331 TYR A N 1
ATOM 2610 C CA . TYR A 1 331 ? 10.660 8.419 10.504 1.00 84.69 331 TYR A CA 1
ATOM 2611 C C . TYR A 1 331 ? 11.321 7.113 10.055 1.00 84.69 331 TYR A C 1
ATOM 2613 O O . TYR A 1 331 ? 10.766 6.403 9.214 1.00 84.69 331 TYR A O 1
ATOM 2621 N N . GLN A 1 332 ? 12.492 6.805 10.616 1.00 87.88 332 GLN A N 1
ATOM 2622 C CA . GLN A 1 332 ? 13.182 5.538 10.391 1.00 87.88 332 GLN A CA 1
ATOM 2623 C C . GLN A 1 332 ? 12.815 4.553 11.508 1.00 87.88 332 GLN A C 1
ATOM 2625 O O . GLN A 1 332 ? 12.953 4.888 12.680 1.00 87.88 332 GLN A O 1
ATOM 2630 N N . SER A 1 333 ? 12.332 3.356 11.166 1.00 83.69 333 SER A N 1
ATOM 2631 C CA . SER A 1 333 ? 11.900 2.355 12.157 1.00 83.69 333 SER A CA 1
ATOM 2632 C C . SER A 1 333 ? 11.978 0.919 11.626 1.00 83.69 333 SER A C 1
ATOM 2634 O O . SER A 1 333 ? 12.054 0.690 10.417 1.00 83.69 333 SER A O 1
ATOM 2636 N N . ASN A 1 334 ? 11.945 -0.062 12.534 1.00 80.44 334 ASN A N 1
ATOM 2637 C CA . ASN A 1 334 ? 11.900 -1.495 12.223 1.00 80.44 334 ASN A CA 1
ATOM 2638 C C . ASN A 1 334 ? 10.495 -2.025 11.908 1.00 80.44 334 ASN A C 1
ATOM 2640 O O . ASN A 1 334 ? 10.343 -3.233 11.725 1.00 80.44 334 ASN A O 1
ATOM 2644 N N . HIS A 1 335 ? 9.475 -1.163 11.874 1.00 80.94 335 HIS A N 1
ATOM 2645 C CA . HIS A 1 335 ? 8.067 -1.555 11.751 1.00 80.94 335 HIS A CA 1
ATOM 2646 C C . HIS A 1 335 ? 7.220 -0.562 10.937 1.00 80.94 335 HIS A C 1
ATOM 2648 O O . HIS A 1 335 ? 5.998 -0.608 11.027 1.00 80.94 335 HIS A O 1
ATOM 2654 N N . TYR A 1 336 ? 7.836 0.365 10.195 1.00 84.69 336 TYR A N 1
ATOM 2655 C CA . TYR A 1 336 ? 7.119 1.503 9.616 1.00 84.69 336 TYR A CA 1
ATOM 2656 C C . TYR A 1 336 ? 7.572 1.844 8.193 1.00 84.69 336 TYR A C 1
ATOM 2658 O O . TYR A 1 336 ? 8.687 2.319 7.978 1.00 84.69 336 TYR A O 1
ATOM 2666 N N . TRP A 1 337 ? 6.665 1.666 7.238 1.00 92.81 337 TRP A N 1
ATOM 2667 C CA . TRP A 1 337 ? 6.672 2.278 5.908 1.00 92.81 337 TRP A CA 1
ATOM 2668 C C . TRP A 1 337 ? 5.253 2.732 5.550 1.00 92.81 337 TRP A C 1
ATOM 2670 O O . TRP A 1 337 ? 4.298 2.240 6.142 1.00 92.81 337 TRP A O 1
ATOM 2680 N N . THR A 1 338 ? 5.089 3.664 4.609 1.00 93.81 338 THR A N 1
ATOM 2681 C CA . THR A 1 338 ? 3.797 4.334 4.367 1.00 93.81 338 THR A CA 1
ATOM 2682 C C . THR A 1 338 ? 3.301 4.266 2.926 1.00 93.81 338 THR A C 1
ATOM 2684 O O . THR A 1 338 ? 3.831 3.540 2.081 1.00 93.81 338 THR A O 1
ATOM 2687 N N . GLU A 1 339 ? 2.289 5.079 2.612 1.00 94.69 339 GLU A N 1
ATOM 2688 C CA . GLU A 1 339 ? 1.812 5.282 1.254 1.00 94.69 339 GLU A CA 1
ATOM 2689 C C . GLU A 1 339 ? 2.948 5.651 0.294 1.00 94.69 339 GLU A C 1
ATOM 2691 O O . GLU A 1 339 ? 2.870 5.331 -0.879 1.00 94.69 339 GLU A O 1
ATOM 2696 N N . LYS A 1 340 ? 4.029 6.292 0.763 1.00 95.06 340 LYS A N 1
ATOM 2697 C CA . LYS A 1 340 ? 5.143 6.710 -0.109 1.00 95.06 340 LYS A CA 1
ATOM 2698 C C . LYS A 1 340 ? 5.754 5.525 -0.847 1.00 95.06 340 LYS A C 1
ATOM 2700 O O . LYS A 1 340 ? 6.029 5.626 -2.039 1.00 95.06 340 LYS A O 1
ATOM 2705 N N . LEU A 1 341 ? 5.935 4.402 -0.151 1.00 96.00 341 LEU A N 1
ATOM 2706 C CA . LEU A 1 341 ? 6.486 3.190 -0.747 1.00 96.00 341 LEU A CA 1
ATOM 2707 C C . LEU A 1 341 ? 5.433 2.412 -1.549 1.00 96.00 341 LEU A C 1
ATOM 2709 O O . LEU A 1 341 ? 5.733 1.973 -2.660 1.00 96.00 341 LEU A O 1
ATOM 2713 N N . SER A 1 342 ? 4.205 2.256 -1.032 1.00 96.38 342 SER A N 1
ATOM 2714 C CA . SER A 1 342 ? 3.147 1.554 -1.784 1.00 96.38 342 SER A CA 1
ATOM 2715 C C . SER A 1 342 ? 2.773 2.305 -3.054 1.00 96.38 342 SER A C 1
ATOM 2717 O O . SER A 1 342 ? 2.732 1.686 -4.111 1.00 96.38 342 SER A O 1
ATOM 2719 N N . ASP A 1 343 ? 2.575 3.621 -2.993 1.00 96.06 343 ASP A N 1
ATOM 2720 C CA . ASP A 1 343 ? 2.251 4.469 -4.141 1.00 96.06 343 ASP A CA 1
ATOM 2721 C C . ASP A 1 343 ? 3.317 4.339 -5.242 1.00 96.06 343 ASP A C 1
ATOM 2723 O O . ASP A 1 343 ? 2.973 4.209 -6.414 1.00 96.06 343 ASP A O 1
ATOM 2727 N N . ALA A 1 344 ? 4.610 4.290 -4.898 1.00 96.75 344 ALA A N 1
ATOM 2728 C CA . ALA A 1 344 ? 5.676 4.093 -5.882 1.00 96.75 344 ALA A CA 1
ATOM 2729 C C . ALA A 1 344 ? 5.526 2.767 -6.642 1.00 96.75 344 ALA A C 1
ATOM 2731 O O . ALA A 1 344 ? 5.461 2.760 -7.877 1.00 96.75 344 ALA A O 1
ATOM 2732 N N . TYR A 1 345 ? 5.378 1.653 -5.917 1.00 96.12 345 TYR A N 1
ATOM 2733 C CA . TYR A 1 345 ? 5.130 0.359 -6.549 1.00 96.12 345 TYR A CA 1
ATOM 2734 C C . TYR A 1 345 ? 3.827 0.375 -7.355 1.00 96.12 345 TYR A C 1
ATOM 2736 O O . TYR A 1 345 ? 3.824 -0.059 -8.511 1.00 96.12 345 TYR A O 1
ATOM 2744 N N . LEU A 1 346 ? 2.742 0.934 -6.807 1.00 93.94 346 LEU A N 1
ATOM 2745 C CA . LEU A 1 346 ? 1.428 1.074 -7.448 1.00 93.94 346 LEU A CA 1
ATOM 2746 C C . LEU A 1 346 ? 1.423 2.025 -8.657 1.00 93.94 346 LEU A C 1
ATOM 2748 O O . LEU A 1 346 ? 0.569 1.877 -9.534 1.00 93.94 346 LEU A O 1
ATOM 2752 N N . GLY A 1 347 ? 2.428 2.883 -8.804 1.00 92.25 347 GLY A N 1
ATOM 2753 C CA . GLY A 1 347 ? 2.717 3.650 -10.016 1.00 92.25 347 GLY A CA 1
ATOM 2754 C C . GLY A 1 347 ? 3.695 2.970 -10.984 1.00 92.25 347 GLY A C 1
ATOM 2755 O O . GLY A 1 347 ? 4.123 3.592 -11.950 1.00 92.25 347 GLY A O 1
ATOM 2756 N N . TRP A 1 348 ? 4.073 1.703 -10.769 1.00 92.56 348 TRP A N 1
ATOM 2757 C CA . TRP A 1 348 ? 5.100 0.987 -11.554 1.00 92.56 348 TRP A CA 1
ATOM 2758 C C . TRP A 1 348 ? 6.491 1.641 -11.497 1.00 92.56 348 TRP A C 1
ATOM 2760 O O . TRP A 1 348 ? 7.281 1.497 -12.430 1.00 92.56 348 TRP A O 1
ATOM 2770 N N . SER A 1 349 ? 6.784 2.403 -10.450 1.00 94.94 349 SER A N 1
ATOM 2771 C CA . SER A 1 349 ? 8.069 3.077 -10.273 1.00 94.94 349 SER A CA 1
ATOM 2772 C C . SER A 1 349 ? 8.937 2.305 -9.289 1.00 94.94 349 SER A C 1
ATOM 2774 O O . SER A 1 349 ? 8.446 1.769 -8.298 1.00 94.94 349 SER A O 1
ATOM 2776 N N . ILE A 1 350 ? 10.239 2.254 -9.559 1.00 96.81 350 ILE A N 1
ATOM 2777 C CA . ILE A 1 350 ? 11.232 1.641 -8.677 1.00 96.81 350 ILE A CA 1
ATOM 2778 C C . ILE A 1 350 ? 11.519 2.623 -7.525 1.00 96.81 350 ILE A C 1
ATOM 2780 O O . ILE A 1 350 ? 11.984 3.738 -7.793 1.00 96.81 350 ILE A O 1
ATOM 2784 N N . PRO A 1 351 ? 11.256 2.271 -6.255 1.00 98.00 351 PRO A N 1
ATOM 2785 C CA . PRO A 1 351 ? 11.488 3.179 -5.140 1.00 98.00 351 PRO A CA 1
ATOM 2786 C C . PRO A 1 351 ? 12.979 3.457 -4.918 1.00 98.00 351 PRO A C 1
ATOM 2788 O O . PRO A 1 351 ? 13.803 2.544 -4.881 1.00 98.00 351 PRO A O 1
ATOM 2791 N N . ILE A 1 352 ? 13.322 4.722 -4.698 1.00 98.06 352 ILE A N 1
ATOM 2792 C CA . ILE A 1 352 ? 14.573 5.155 -4.068 1.00 98.06 352 ILE A CA 1
ATOM 2793 C C . ILE A 1 352 ? 14.197 5.513 -2.629 1.00 98.06 352 ILE A C 1
ATOM 2795 O O . ILE A 1 352 ? 13.460 6.473 -2.423 1.00 98.06 352 ILE A O 1
ATOM 2799 N N . TYR A 1 353 ? 14.601 4.711 -1.646 1.00 97.56 353 TYR A N 1
ATOM 2800 C CA . TYR A 1 353 ? 13.862 4.582 -0.389 1.00 97.56 353 TYR A CA 1
ATOM 2801 C C . TYR A 1 353 ? 14.682 4.833 0.884 1.00 97.56 353 TYR A C 1
ATOM 2803 O O . TYR A 1 353 ? 15.799 4.333 1.025 1.00 97.56 353 TYR A O 1
ATOM 2811 N N . HIS A 1 354 ? 14.068 5.537 1.842 1.00 95.12 354 HIS A N 1
ATOM 2812 C CA . HIS A 1 354 ? 14.560 5.731 3.208 1.00 95.12 354 HIS A CA 1
ATOM 2813 C C . HIS A 1 354 ? 13.413 5.647 4.227 1.00 95.12 354 HIS A C 1
ATOM 2815 O O . HIS A 1 354 ? 12.439 6.385 4.092 1.00 95.12 354 HIS A O 1
ATOM 2821 N N . GLY A 1 355 ? 13.543 4.811 5.266 1.00 92.38 355 GLY A N 1
ATOM 2822 C CA . GLY A 1 355 ? 12.566 4.725 6.364 1.00 92.38 355 GLY A CA 1
ATOM 2823 C C . GLY A 1 355 ? 12.548 3.374 7.082 1.00 92.38 355 GLY A C 1
ATOM 2824 O O . GLY A 1 355 ? 13.083 3.220 8.175 1.00 92.38 355 GLY A O 1
ATOM 2825 N N . PHE A 1 356 ? 11.950 2.363 6.469 1.00 90.62 356 PHE A N 1
ATOM 2826 C CA . PHE A 1 356 ? 11.848 1.023 7.037 1.00 90.62 356 PHE A CA 1
ATOM 2827 C C . PHE A 1 356 ? 13.191 0.285 6.999 1.00 90.62 356 PHE A C 1
ATOM 2829 O O . PHE A 1 356 ? 13.641 -0.156 5.941 1.00 90.62 356 PHE A O 1
ATOM 2836 N N . ALA A 1 357 ? 13.826 0.120 8.161 1.00 87.38 357 ALA A N 1
ATOM 2837 C CA . ALA A 1 357 ? 15.156 -0.488 8.281 1.00 87.38 357 ALA A CA 1
ATOM 2838 C C . ALA A 1 357 ? 15.196 -1.954 7.813 1.00 87.38 357 ALA A C 1
ATOM 2840 O O . ALA A 1 357 ? 16.228 -2.438 7.354 1.00 87.38 357 ALA A O 1
ATOM 2841 N N . ARG A 1 358 ? 14.057 -2.652 7.885 1.00 83.06 358 ARG A N 1
ATOM 2842 C CA . ARG A 1 358 ? 13.905 -4.062 7.499 1.00 83.06 358 ARG A CA 1
ATOM 2843 C C . ARG A 1 358 ? 13.246 -4.229 6.127 1.00 83.06 358 ARG A C 1
ATOM 2845 O O . ARG A 1 358 ? 12.683 -5.280 5.840 1.00 83.06 358 ARG A O 1
ATOM 2852 N N . ILE A 1 359 ? 13.328 -3.223 5.247 1.00 87.31 359 ILE A N 1
ATOM 2853 C CA . ILE A 1 359 ? 12.692 -3.250 3.915 1.00 87.31 359 ILE A CA 1
ATOM 2854 C C . ILE A 1 359 ? 13.024 -4.508 3.098 1.00 87.31 359 ILE A C 1
ATOM 2856 O O . ILE A 1 359 ? 12.157 -5.028 2.401 1.00 87.31 359 ILE A O 1
ATOM 2860 N N . ARG A 1 360 ? 14.238 -5.047 3.247 1.00 86.12 360 ARG A N 1
ATOM 2861 C CA . ARG A 1 360 ? 14.715 -6.269 2.573 1.00 86.12 360 ARG A CA 1
ATOM 2862 C C . ARG A 1 360 ? 13.949 -7.537 2.955 1.00 86.12 360 ARG A C 1
ATOM 2864 O O . ARG A 1 360 ? 14.053 -8.535 2.254 1.00 86.12 360 ARG A O 1
ATOM 2871 N N . GLU A 1 361 ? 13.217 -7.513 4.064 1.00 81.44 361 GLU A N 1
ATOM 2872 C CA . GLU A 1 361 ? 12.368 -8.624 4.496 1.00 81.44 361 GLU A CA 1
ATOM 2873 C C . GLU A 1 361 ? 10.977 -8.579 3.857 1.00 81.44 361 GLU A C 1
ATOM 2875 O O . GLU A 1 361 ? 10.310 -9.606 3.773 1.00 81.44 361 GLU A O 1
ATOM 2880 N N . ALA A 1 362 ? 10.538 -7.397 3.411 1.00 79.44 362 ALA A N 1
ATOM 2881 C CA . ALA A 1 362 ? 9.222 -7.191 2.811 1.00 79.44 362 ALA A CA 1
ATOM 2882 C C . ALA A 1 362 ? 9.272 -7.082 1.279 1.00 79.44 362 ALA A C 1
ATOM 2884 O O . ALA A 1 362 ? 8.317 -7.467 0.610 1.00 79.44 362 ALA A O 1
ATOM 2885 N N . PHE A 1 363 ? 10.377 -6.583 0.719 1.00 85.31 363 PHE A N 1
ATOM 2886 C CA . PHE A 1 363 ? 10.521 -6.319 -0.712 1.00 85.31 363 PHE A CA 1
ATOM 2887 C C . PHE A 1 363 ? 11.847 -6.860 -1.257 1.00 85.31 363 PHE A C 1
ATOM 2889 O O . PHE A 1 363 ? 12.849 -6.941 -0.545 1.00 85.31 363 PHE A O 1
ATOM 2896 N N . ASP A 1 364 ? 11.868 -7.203 -2.547 1.00 85.88 364 ASP A N 1
ATOM 2897 C CA . ASP A 1 364 ? 13.068 -7.711 -3.220 1.00 85.88 364 ASP A CA 1
ATOM 2898 C C . ASP A 1 364 ? 14.124 -6.592 -3.383 1.00 85.88 364 ASP A C 1
ATOM 2900 O O . ASP A 1 364 ? 13.813 -5.537 -3.939 1.00 85.88 364 ASP A O 1
ATOM 2904 N N . PRO A 1 365 ? 15.385 -6.785 -2.950 1.00 88.00 365 PRO A N 1
ATOM 2905 C CA . PRO A 1 365 ? 16.431 -5.762 -3.056 1.00 88.00 365 PRO A CA 1
ATOM 2906 C C . PRO A 1 365 ? 16.788 -5.323 -4.484 1.00 88.00 365 PRO A C 1
ATOM 2908 O O . PRO A 1 365 ? 17.491 -4.330 -4.661 1.00 88.00 365 PRO A O 1
ATOM 2911 N N . SER A 1 366 ? 16.356 -6.056 -5.511 1.00 89.00 366 SER A N 1
ATOM 2912 C CA . SER A 1 366 ? 16.490 -5.643 -6.912 1.00 89.00 366 SER A CA 1
ATOM 2913 C C . SER A 1 366 ? 15.439 -4.618 -7.340 1.00 89.00 366 SER A C 1
ATOM 2915 O O . SER A 1 366 ? 15.606 -3.974 -8.370 1.00 89.00 366 SER A O 1
ATOM 2917 N N . THR A 1 367 ? 14.369 -4.430 -6.565 1.00 92.88 367 THR A N 1
ATOM 2918 C CA . THR A 1 367 ? 13.254 -3.551 -6.929 1.00 92.88 367 THR A CA 1
ATOM 2919 C C . THR A 1 367 ? 13.209 -2.257 -6.133 1.00 92.88 367 THR A C 1
ATOM 2921 O O . THR A 1 367 ? 12.209 -1.557 -6.228 1.00 92.88 367 THR A O 1
ATOM 2924 N N . PHE A 1 368 ? 14.252 -1.916 -5.373 1.00 96.50 368 PHE A N 1
ATOM 2925 C CA . PHE A 1 368 ? 14.401 -0.610 -4.729 1.00 96.50 368 PHE A CA 1
ATOM 2926 C C . PHE A 1 368 ? 15.877 -0.248 -4.512 1.00 96.50 368 PHE A C 1
ATOM 2928 O O . PHE A 1 368 ? 16.747 -1.113 -4.444 1.00 96.50 368 PHE A O 1
ATOM 2935 N N . CYS A 1 369 ? 16.153 1.044 -4.348 1.00 97.19 369 CYS A N 1
ATOM 2936 C CA . CYS A 1 369 ? 17.459 1.566 -3.961 1.00 97.19 369 CYS A CA 1
ATOM 2937 C C . CYS A 1 369 ? 17.381 2.195 -2.569 1.00 97.19 369 CYS A C 1
ATOM 2939 O O . CYS A 1 369 ? 16.862 3.297 -2.427 1.00 97.19 369 CYS A O 1
ATOM 2941 N N . GLU A 1 370 ? 17.918 1.535 -1.543 1.00 95.69 370 GLU A N 1
ATOM 2942 C CA . GLU A 1 370 ? 18.085 2.158 -0.217 1.00 95.69 370 GLU A CA 1
ATOM 2943 C C . GLU A 1 370 ? 19.020 3.367 -0.275 1.00 95.69 370 GLU A C 1
ATOM 2945 O O . GLU A 1 370 ? 20.046 3.311 -0.959 1.00 95.69 370 GLU A O 1
ATOM 2950 N N . ILE A 1 371 ? 18.695 4.417 0.480 1.00 95.50 371 ILE A N 1
ATOM 2951 C CA . ILE A 1 371 ? 19.493 5.643 0.589 1.00 95.50 371 ILE A CA 1
ATOM 2952 C C . ILE A 1 371 ? 19.710 6.072 2.048 1.00 95.50 371 ILE A C 1
ATOM 2954 O O . ILE A 1 371 ? 18.883 5.799 2.923 1.00 95.50 371 ILE A O 1
ATOM 2958 N N . ASP A 1 372 ? 20.807 6.794 2.297 1.00 91.81 372 ASP A N 1
ATOM 2959 C CA . ASP A 1 372 ? 21.086 7.457 3.578 1.00 91.81 372 ASP A CA 1
ATOM 2960 C C . ASP A 1 372 ? 21.067 8.977 3.381 1.00 91.81 372 ASP A C 1
ATOM 2962 O O . ASP A 1 372 ? 21.799 9.528 2.556 1.00 91.81 372 ASP A O 1
ATOM 2966 N N . LEU A 1 373 ? 20.215 9.662 4.142 1.00 91.44 373 LEU A N 1
ATOM 2967 C CA . LEU A 1 373 ? 20.063 11.112 4.049 1.00 91.44 373 LEU A CA 1
ATOM 2968 C C . LEU A 1 373 ? 21.271 11.869 4.625 1.00 91.44 373 LEU A C 1
ATOM 2970 O O . LEU A 1 373 ? 21.451 13.041 4.304 1.00 91.44 373 LEU A O 1
ATOM 2974 N N . ARG A 1 374 ? 22.095 11.215 5.457 1.00 88.31 374 ARG A N 1
ATOM 2975 C CA . ARG A 1 374 ? 23.245 11.827 6.149 1.00 88.31 374 ARG A CA 1
ATOM 2976 C C . ARG A 1 374 ? 24.487 11.976 5.271 1.00 88.31 374 ARG A C 1
ATOM 2978 O O . ARG A 1 374 ? 25.365 12.758 5.616 1.00 88.31 374 ARG A O 1
ATOM 2985 N N . ASP A 1 375 ? 24.553 11.268 4.143 1.00 90.19 375 ASP A N 1
ATOM 2986 C CA . ASP A 1 375 ? 25.623 11.412 3.145 1.00 90.19 375 ASP A CA 1
ATOM 2987 C C . ASP A 1 375 ? 25.021 11.585 1.736 1.00 90.19 375 ASP A C 1
ATOM 2989 O O . ASP A 1 375 ? 24.878 10.617 0.978 1.00 90.19 375 ASP A O 1
ATOM 2993 N N . PRO A 1 376 ? 24.619 12.819 1.370 1.00 91.56 376 PRO A N 1
ATOM 2994 C CA . PRO A 1 376 ? 23.975 13.090 0.088 1.00 91.56 376 PRO A CA 1
ATOM 2995 C C . PRO A 1 376 ? 24.847 12.753 -1.128 1.00 91.56 376 PRO A C 1
ATOM 2997 O O . PRO A 1 376 ? 24.327 12.306 -2.149 1.00 91.56 376 PRO A O 1
ATOM 3000 N N . ASP A 1 377 ? 26.163 12.953 -1.037 1.00 91.31 377 ASP A N 1
ATOM 3001 C CA . ASP A 1 377 ? 27.095 12.756 -2.148 1.00 91.31 377 ASP A CA 1
ATOM 3002 C C . ASP A 1 377 ? 27.375 11.265 -2.403 1.00 91.31 377 ASP A C 1
ATOM 3004 O O . ASP A 1 377 ? 27.435 10.835 -3.561 1.00 91.31 377 ASP A O 1
ATOM 3008 N N . ALA A 1 378 ? 27.510 10.446 -1.352 1.00 94.81 378 ALA A N 1
ATOM 3009 C CA . ALA A 1 378 ? 27.569 8.990 -1.506 1.00 94.81 378 ALA A CA 1
ATOM 3010 C C . ALA A 1 378 ? 26.229 8.406 -1.959 1.00 94.81 378 ALA A C 1
ATOM 3012 O O . ALA A 1 378 ? 26.200 7.546 -2.844 1.00 94.81 378 ALA A O 1
ATOM 3013 N N . THR A 1 379 ? 25.121 8.911 -1.416 1.00 95.56 379 THR A N 1
ATOM 3014 C CA . THR A 1 379 ? 23.778 8.518 -1.846 1.00 95.56 379 THR A CA 1
ATOM 3015 C C . THR A 1 379 ? 23.536 8.846 -3.318 1.00 95.56 379 THR A C 1
ATOM 3017 O O . THR A 1 379 ? 23.021 7.997 -4.043 1.00 95.56 379 THR A O 1
ATOM 3020 N N . TYR A 1 380 ? 23.952 10.019 -3.801 1.00 96.25 380 TYR A N 1
ATOM 3021 C CA . TYR A 1 380 ? 23.856 10.368 -5.219 1.00 96.25 380 TYR A CA 1
ATOM 3022 C C . TYR A 1 380 ? 24.602 9.360 -6.104 1.00 96.25 380 TYR A C 1
ATOM 3024 O O . TYR A 1 380 ? 24.013 8.837 -7.048 1.00 96.25 380 TYR A O 1
ATOM 3032 N N . ARG A 1 381 ? 25.857 9.021 -5.771 1.00 97.00 381 ARG A N 1
ATOM 3033 C CA . ARG A 1 381 ? 26.635 8.006 -6.509 1.00 97.00 381 ARG A CA 1
ATOM 3034 C C . ARG A 1 381 ? 25.904 6.664 -6.561 1.00 97.00 381 ARG A C 1
ATOM 3036 O O . ARG A 1 381 ? 25.709 6.114 -7.639 1.00 97.00 381 ARG A O 1
ATOM 3043 N N . ARG A 1 382 ? 25.399 6.201 -5.414 1.00 96.69 382 ARG A N 1
ATOM 3044 C CA . ARG A 1 382 ? 24.619 4.960 -5.313 1.00 96.69 382 ARG A CA 1
ATOM 3045 C C . ARG A 1 382 ? 23.353 4.987 -6.173 1.00 96.69 382 ARG A C 1
ATOM 3047 O O . ARG A 1 382 ? 23.055 3.993 -6.830 1.00 96.69 382 ARG A O 1
ATOM 3054 N N . ILE A 1 383 ? 22.619 6.102 -6.182 1.00 97.00 383 ILE A N 1
ATOM 3055 C CA . ILE A 1 383 ? 21.434 6.280 -7.033 1.00 97.00 383 ILE A CA 1
ATOM 3056 C C . ILE A 1 383 ? 21.830 6.184 -8.508 1.00 97.00 383 ILE A C 1
ATOM 3058 O O . ILE A 1 383 ? 21.183 5.455 -9.254 1.00 97.00 383 ILE A O 1
ATOM 3062 N N . MET A 1 384 ? 22.891 6.876 -8.928 1.00 96.50 384 MET A N 1
ATOM 3063 C CA . MET A 1 384 ? 23.344 6.864 -10.321 1.00 96.50 384 MET A CA 1
ATOM 3064 C C . MET A 1 384 ? 23.780 5.465 -10.771 1.00 96.50 384 MET A C 1
ATOM 3066 O O . MET A 1 384 ? 23.333 5.010 -11.823 1.00 96.50 384 MET A O 1
ATOM 3070 N N . ASP A 1 385 ? 24.555 4.748 -9.953 1.00 95.56 385 ASP A N 1
ATOM 3071 C CA . ASP A 1 385 ? 24.968 3.366 -10.232 1.00 95.56 385 ASP A CA 1
ATOM 3072 C C . ASP A 1 385 ? 23.759 2.426 -10.333 1.00 95.56 385 ASP A C 1
ATOM 3074 O O . ASP A 1 385 ? 23.660 1.585 -11.232 1.00 95.56 385 ASP A O 1
ATOM 3078 N N . PHE A 1 386 ? 22.795 2.584 -9.422 1.00 95.19 386 PHE A N 1
ATOM 3079 C CA . PHE A 1 386 ? 21.570 1.796 -9.428 1.00 95.19 386 PHE A CA 1
ATOM 3080 C C . PHE A 1 386 ? 20.716 2.084 -10.669 1.00 95.19 386 PHE A C 1
ATOM 3082 O O . PHE A 1 386 ? 20.206 1.150 -11.291 1.00 95.19 386 PHE A O 1
ATOM 3089 N N . MET A 1 387 ? 20.578 3.355 -11.055 1.00 94.19 387 MET A N 1
ATOM 3090 C CA . MET A 1 387 ? 19.865 3.765 -12.264 1.00 94.19 387 MET A CA 1
ATOM 3091 C C . MET A 1 387 ? 20.535 3.222 -13.527 1.00 94.19 387 MET A C 1
ATOM 3093 O O . MET A 1 387 ? 19.828 2.764 -14.424 1.00 94.19 387 MET A O 1
ATOM 3097 N N . GLU A 1 388 ? 21.868 3.227 -13.584 1.00 93.00 388 GLU A N 1
ATOM 3098 C CA . GLU A 1 388 ? 22.634 2.684 -14.707 1.00 93.00 388 GLU A CA 1
ATOM 3099 C C . GLU A 1 388 ? 22.406 1.182 -14.860 1.00 93.00 388 GLU A C 1
ATOM 3101 O O . GLU A 1 388 ? 22.025 0.716 -15.933 1.00 93.00 388 GLU A O 1
ATOM 3106 N N . LYS A 1 389 ? 22.519 0.428 -13.761 1.00 90.50 389 LYS A N 1
ATOM 3107 C CA . LYS A 1 389 ? 22.232 -1.013 -13.741 1.00 90.50 389 LYS A CA 1
ATOM 3108 C C . LYS A 1 389 ? 20.815 -1.325 -14.228 1.00 90.50 389 LYS A C 1
ATOM 3110 O O . LYS A 1 389 ? 20.580 -2.345 -14.871 1.00 90.50 389 LYS A O 1
ATOM 3115 N N . HIS A 1 390 ? 19.862 -0.449 -13.931 1.00 88.12 390 HIS A N 1
ATOM 3116 C CA . HIS A 1 390 ? 18.468 -0.611 -14.322 1.00 88.12 390 HIS A CA 1
ATOM 3117 C C . HIS A 1 390 ? 18.125 0.033 -15.662 1.00 88.12 390 HIS A C 1
ATOM 3119 O O . HIS A 1 390 ? 16.961 -0.042 -16.052 1.00 88.12 390 HIS A O 1
ATOM 3125 N N . ARG A 1 391 ? 19.076 0.652 -16.378 1.00 83.38 391 ARG A N 1
ATOM 3126 C CA . ARG A 1 391 ? 18.819 1.313 -17.666 1.00 83.38 391 ARG A CA 1
ATOM 3127 C C . ARG A 1 391 ? 18.164 0.342 -18.647 1.00 83.38 391 ARG A C 1
ATOM 3129 O O . ARG A 1 391 ? 17.045 0.620 -19.077 1.00 83.38 391 ARG A O 1
ATOM 3136 N N . ASP A 1 392 ? 18.798 -0.814 -18.840 1.00 76.62 392 ASP A N 1
ATOM 3137 C CA . ASP A 1 392 ? 18.398 -1.838 -19.815 1.00 76.62 392 ASP A CA 1
ATOM 3138 C C . ASP A 1 392 ? 17.884 -3.138 -19.168 1.00 76.62 392 ASP A C 1
ATOM 3140 O O . ASP A 1 392 ? 17.424 -4.046 -19.858 1.00 76.62 392 ASP A O 1
ATOM 3144 N N . THR A 1 393 ? 17.928 -3.240 -17.835 1.00 74.56 393 THR A N 1
ATOM 3145 C CA . THR A 1 393 ? 17.430 -4.423 -17.118 1.00 74.56 393 THR A CA 1
ATOM 3146 C C . THR A 1 393 ? 15.903 -4.448 -17.109 1.00 74.56 393 THR A C 1
ATOM 3148 O O . THR A 1 393 ? 15.256 -3.541 -16.575 1.00 74.56 393 THR A O 1
ATOM 3151 N N . ASP A 1 394 ? 15.316 -5.526 -17.633 1.00 74.00 394 ASP A N 1
ATOM 3152 C CA . ASP A 1 394 ? 13.882 -5.779 -17.511 1.00 74.00 394 ASP A CA 1
ATOM 3153 C C . ASP A 1 394 ? 13.535 -6.290 -16.105 1.00 74.00 394 ASP A C 1
ATOM 3155 O O . ASP A 1 394 ? 13.611 -7.481 -15.802 1.00 74.00 394 ASP A O 1
ATOM 3159 N N . VAL A 1 395 ? 13.124 -5.368 -15.236 1.00 75.75 395 VAL A N 1
ATOM 3160 C CA . VAL A 1 395 ? 12.594 -5.678 -13.899 1.00 75.75 395 VAL A CA 1
ATOM 3161 C C . VAL A 1 395 ? 11.067 -5.764 -13.866 1.00 75.75 395 VAL A C 1
ATOM 3163 O O . VAL A 1 395 ? 10.485 -5.847 -12.787 1.00 75.75 395 VAL A O 1
ATOM 3166 N N . SER A 1 396 ? 10.383 -5.763 -15.016 1.00 77.56 396 SER A N 1
ATOM 3167 C CA . SER A 1 396 ? 8.914 -5.707 -15.074 1.00 77.56 396 SER A CA 1
ATOM 3168 C C . SER A 1 396 ? 8.243 -6.858 -14.323 1.00 77.56 396 SER A C 1
ATOM 3170 O O . SER A 1 396 ? 7.276 -6.635 -13.600 1.00 77.56 396 SER A O 1
ATOM 3172 N N . THR A 1 397 ? 8.790 -8.074 -14.419 1.00 80.31 397 THR A N 1
ATOM 3173 C CA . THR A 1 397 ? 8.259 -9.247 -13.706 1.00 80.31 397 THR A CA 1
ATOM 3174 C C . THR A 1 397 ? 8.432 -9.118 -12.193 1.00 80.31 397 THR A C 1
ATOM 3176 O O . THR A 1 397 ? 7.530 -9.473 -11.436 1.00 80.31 397 THR A O 1
ATOM 3179 N N . LEU A 1 398 ? 9.570 -8.592 -11.737 1.00 80.56 398 LEU A N 1
ATOM 3180 C CA . LEU A 1 398 ? 9.839 -8.392 -10.313 1.00 80.56 398 LEU A CA 1
ATOM 3181 C C . LEU A 1 398 ? 8.986 -7.250 -9.752 1.00 80.56 398 LEU A C 1
ATOM 3183 O O . LEU A 1 398 ? 8.356 -7.418 -8.712 1.00 80.56 398 LEU A O 1
ATOM 3187 N N . LEU A 1 399 ? 8.862 -6.139 -10.481 1.00 85.06 399 LEU A N 1
ATOM 3188 C CA . LEU A 1 399 ? 7.959 -5.045 -10.122 1.00 85.06 399 LEU A CA 1
ATOM 3189 C C . LEU A 1 399 ? 6.496 -5.493 -10.088 1.00 85.06 399 LEU A C 1
ATOM 3191 O O . LEU A 1 399 ? 5.783 -5.138 -9.153 1.00 85.06 399 LEU A O 1
ATOM 3195 N N . ALA A 1 400 ? 6.051 -6.313 -11.043 1.00 83.75 400 ALA A N 1
ATOM 3196 C CA . ALA A 1 400 ? 4.709 -6.891 -11.024 1.00 83.75 400 ALA A CA 1
ATOM 3197 C C . ALA A 1 400 ? 4.467 -7.723 -9.754 1.00 83.75 400 ALA A C 1
ATOM 3199 O O . ALA A 1 400 ? 3.402 -7.626 -9.146 1.00 83.75 400 ALA A O 1
ATOM 3200 N N . ARG A 1 401 ? 5.470 -8.498 -9.314 1.00 82.06 401 ARG A N 1
ATOM 3201 C CA . ARG A 1 401 ? 5.405 -9.259 -8.057 1.00 82.06 401 ARG A CA 1
ATOM 3202 C C . ARG A 1 401 ? 5.301 -8.333 -6.846 1.00 82.06 401 ARG A C 1
ATOM 3204 O O . ARG A 1 401 ? 4.396 -8.523 -6.042 1.00 82.06 401 ARG A O 1
ATOM 3211 N N . GLN A 1 402 ? 6.145 -7.305 -6.742 1.00 86.75 402 GLN A N 1
ATOM 3212 C CA . GLN A 1 402 ? 6.078 -6.360 -5.617 1.00 86.75 402 GLN A CA 1
ATOM 3213 C C . GLN A 1 402 ? 4.752 -5.600 -5.572 1.00 86.75 402 GLN A C 1
ATOM 3215 O O . GLN A 1 402 ? 4.159 -5.440 -4.511 1.00 86.75 402 GLN A O 1
ATOM 3220 N N . ARG A 1 403 ? 4.223 -5.200 -6.730 1.00 92.12 403 ARG A N 1
ATOM 3221 C CA . ARG A 1 403 ? 2.885 -4.609 -6.835 1.00 92.12 403 ARG A CA 1
ATOM 3222 C C . ARG A 1 403 ? 1.799 -5.528 -6.308 1.00 92.12 403 ARG A C 1
ATOM 3224 O O . ARG A 1 403 ? 0.928 -5.070 -5.580 1.00 92.12 403 ARG A O 1
ATOM 3231 N N . ALA A 1 404 ? 1.839 -6.804 -6.676 1.00 84.75 404 ALA A N 1
ATOM 3232 C CA . ALA A 1 404 ? 0.868 -7.777 -6.198 1.00 84.75 404 ALA A CA 1
ATOM 3233 C C . ALA A 1 404 ? 0.995 -7.999 -4.680 1.00 84.75 404 ALA A C 1
ATOM 3235 O O . ALA A 1 404 ? -0.023 -8.142 -4.007 1.00 84.75 404 ALA A O 1
ATOM 3236 N N . VAL A 1 405 ? 2.213 -7.958 -4.129 1.00 84.19 405 VAL A N 1
ATOM 3237 C CA . VAL A 1 405 ? 2.448 -7.977 -2.675 1.00 84.19 405 VAL A CA 1
ATOM 3238 C C . VAL A 1 405 ? 1.850 -6.734 -2.005 1.00 84.19 405 VAL A C 1
ATOM 3240 O O . VAL A 1 405 ? 1.171 -6.872 -0.991 1.00 84.19 405 VAL A O 1
ATOM 3243 N N . VAL A 1 406 ? 1.999 -5.540 -2.590 1.00 92.31 406 VAL A N 1
ATOM 3244 C CA . VAL A 1 406 ? 1.365 -4.310 -2.080 1.00 92.31 406 VAL A CA 1
ATOM 3245 C C . VAL A 1 406 ? -0.164 -4.386 -2.148 1.00 92.31 406 VAL A C 1
ATOM 3247 O O . VAL A 1 406 ? -0.830 -4.135 -1.148 1.00 92.31 406 VAL A O 1
ATOM 3250 N N . LEU A 1 407 ? -0.721 -4.761 -3.303 1.00 89.19 407 LEU A N 1
ATOM 3251 C CA . LEU A 1 407 ? -2.168 -4.791 -3.547 1.00 89.19 407 LEU A CA 1
ATOM 3252 C C . LEU A 1 407 ? -2.909 -5.851 -2.741 1.00 89.19 407 LEU A C 1
ATOM 3254 O O . LEU A 1 407 ? -4.081 -5.645 -2.439 1.00 89.19 407 LEU A O 1
ATOM 3258 N N . ASN A 1 408 ? -2.261 -6.974 -2.428 1.00 85.69 408 ASN A N 1
ATOM 3259 C CA . ASN A 1 408 ? -2.915 -8.116 -1.791 1.00 85.69 408 ASN A CA 1
ATOM 3260 C C . ASN A 1 408 ? -2.402 -8.349 -0.372 1.00 85.69 408 ASN A C 1
ATOM 3262 O O . ASN A 1 408 ? -3.194 -8.408 0.559 1.00 85.69 408 ASN A O 1
ATOM 3266 N N . GLY A 1 409 ? -1.084 -8.454 -0.190 1.00 80.81 409 GLY A N 1
ATOM 3267 C CA . GLY A 1 409 ? -0.486 -8.790 1.103 1.00 80.81 409 GLY A CA 1
ATOM 3268 C C . GLY A 1 409 ? -0.483 -7.613 2.076 1.00 80.81 409 GLY A C 1
ATOM 3269 O O . GLY A 1 409 ? -0.983 -7.720 3.197 1.00 80.81 409 GLY A O 1
ATOM 3270 N N . HIS A 1 410 ? 0.048 -6.471 1.639 1.00 85.81 410 HIS A N 1
ATOM 3271 C CA . HIS A 1 410 ? 0.154 -5.259 2.459 1.00 85.81 410 HIS A CA 1
ATOM 3272 C C . HIS A 1 410 ? -1.075 -4.352 2.409 1.00 85.81 410 HIS A C 1
ATOM 3274 O O . HIS A 1 410 ? -1.110 -3.338 3.104 1.00 85.81 410 HIS A O 1
ATOM 3280 N N . ASN A 1 411 ? -2.089 -4.723 1.634 1.00 91.94 411 ASN A N 1
ATOM 3281 C CA . ASN A 1 411 ? -3.354 -4.012 1.581 1.00 91.94 411 ASN A CA 1
ATOM 3282 C C . ASN A 1 411 ? -3.948 -3.861 2.983 1.00 91.94 411 ASN A C 1
ATOM 3284 O O . ASN A 1 411 ? -4.068 -4.843 3.718 1.00 91.94 411 ASN A O 1
ATOM 3288 N N . MET A 1 412 ? -4.357 -2.640 3.331 1.00 94.44 412 MET A N 1
ATOM 3289 C CA . MET A 1 412 ? -4.977 -2.328 4.616 1.00 94.44 412 MET A CA 1
ATOM 3290 C C . MET A 1 412 ? -6.079 -3.331 4.991 1.00 94.44 412 MET A C 1
ATOM 3292 O O . MET A 1 412 ? -6.096 -3.827 6.113 1.00 94.44 412 MET A O 1
ATOM 3296 N N . PHE A 1 413 ? -6.960 -3.686 4.054 1.00 95.31 413 PHE A N 1
ATOM 3297 C CA . PHE A 1 413 ? -8.083 -4.592 4.309 1.00 95.31 413 PHE A CA 1
ATOM 3298 C C . PHE A 1 413 ? -7.640 -6.036 4.528 1.00 95.31 413 PHE A C 1
ATOM 3300 O O . PHE A 1 413 ? -8.212 -6.713 5.379 1.00 95.31 413 PHE A O 1
ATOM 3307 N N . ASN A 1 414 ? -6.579 -6.483 3.849 1.00 91.62 414 ASN A N 1
ATOM 3308 C CA . ASN A 1 414 ? -5.975 -7.783 4.129 1.00 91.62 414 ASN A CA 1
ATOM 3309 C C . ASN A 1 414 ? -5.408 -7.838 5.547 1.00 91.62 414 ASN A C 1
ATOM 3311 O O . ASN A 1 414 ? -5.734 -8.732 6.324 1.00 91.62 414 ASN A O 1
ATOM 3315 N N . ARG A 1 415 ? -4.603 -6.835 5.914 1.00 87.12 415 ARG A N 1
ATOM 3316 C CA . ARG A 1 415 ? -3.988 -6.767 7.245 1.00 87.12 415 ARG A CA 1
ATOM 3317 C C . ARG A 1 415 ? -5.046 -6.671 8.345 1.00 87.12 415 ARG A C 1
ATOM 3319 O O . ARG A 1 415 ? -4.928 -7.342 9.364 1.00 87.12 415 ARG A O 1
ATOM 3326 N N . LEU A 1 416 ? -6.098 -5.879 8.135 1.00 92.75 416 LEU A N 1
ATOM 3327 C CA . LEU A 1 416 ? -7.213 -5.787 9.077 1.00 92.75 416 LEU A CA 1
ATOM 3328 C C . LEU A 1 416 ? -8.010 -7.091 9.169 1.00 92.75 416 LEU A C 1
ATOM 3330 O O . LEU A 1 416 ? -8.418 -7.445 10.270 1.00 92.75 416 LEU A O 1
ATOM 3334 N N . ALA A 1 417 ? -8.206 -7.819 8.068 1.00 90.56 417 ALA A N 1
ATOM 3335 C CA . ALA A 1 417 ? -8.868 -9.123 8.086 1.00 90.56 417 ALA A CA 1
ATOM 3336 C C . ALA A 1 417 ? -8.073 -10.152 8.909 1.00 90.56 417 ALA A C 1
ATOM 3338 O O . ALA A 1 417 ? -8.667 -10.896 9.687 1.00 90.56 417 ALA A O 1
ATOM 3339 N N . GLU A 1 418 ? -6.739 -10.145 8.809 1.00 84.06 418 GLU A N 1
ATOM 3340 C CA . GLU A 1 418 ? -5.862 -10.980 9.645 1.00 84.06 418 GLU A CA 1
ATOM 3341 C C . GLU A 1 418 ? -5.964 -10.614 11.134 1.00 84.06 418 GLU A C 1
ATOM 3343 O O . GLU A 1 418 ? -6.073 -11.492 11.987 1.00 84.06 418 GLU A O 1
ATOM 3348 N N . ILE A 1 419 ? -5.965 -9.315 11.454 1.00 85.94 419 ILE A N 1
ATOM 3349 C CA . ILE A 1 419 ? -6.115 -8.824 12.834 1.00 85.94 419 ILE A CA 1
ATOM 3350 C C . ILE A 1 419 ? -7.499 -9.186 13.393 1.00 85.94 419 ILE A C 1
ATOM 3352 O O . ILE A 1 419 ? -7.621 -9.557 14.560 1.00 85.94 419 ILE A O 1
ATOM 3356 N N . CYS A 1 420 ? -8.532 -9.112 12.552 1.00 89.25 420 CYS A N 1
ATOM 3357 C CA . CYS A 1 420 ? -9.930 -9.337 12.908 1.00 89.25 420 CYS A CA 1
ATOM 3358 C C . CYS A 1 420 ? -10.403 -10.777 12.616 1.00 89.25 420 CYS A C 1
ATOM 3360 O O . CYS A 1 420 ? -11.584 -10.990 12.334 1.00 89.25 420 CYS A O 1
ATOM 3362 N N . ALA A 1 421 ? -9.506 -11.769 12.615 1.00 80.31 421 ALA A N 1
ATOM 3363 C CA . ALA A 1 421 ? -9.836 -13.137 12.200 1.00 80.31 421 ALA A CA 1
ATOM 3364 C C . ALA A 1 421 ? -10.727 -13.896 13.206 1.00 80.31 421 ALA A C 1
ATOM 3366 O O . ALA A 1 421 ? -11.600 -14.656 12.793 1.00 80.31 421 ALA A O 1
ATOM 3367 N N . ASP A 1 422 ? -10.566 -13.648 14.511 1.00 67.38 422 ASP A N 1
ATOM 3368 C CA . ASP A 1 422 ? -11.261 -14.402 15.560 1.00 67.38 422 ASP A CA 1
ATOM 3369 C C . ASP A 1 422 ? -12.341 -13.544 16.238 1.00 67.38 422 ASP A C 1
ATOM 3371 O O . ASP A 1 422 ? -12.029 -12.680 17.053 1.00 67.38 422 ASP A O 1
ATOM 3375 N N . ALA A 1 423 ? -13.628 -13.783 15.985 1.00 56.25 423 ALA A N 1
ATOM 3376 C CA . ALA A 1 423 ? -14.698 -13.145 16.761 1.00 56.25 423 ALA A CA 1
ATOM 3377 C C . ALA A 1 423 ? -14.740 -13.728 18.195 1.00 56.25 423 ALA A C 1
ATOM 3379 O O . ALA A 1 423 ? -15.605 -14.530 18.521 1.00 56.25 423 ALA A O 1
ATOM 3380 N N . ARG A 1 424 ? -13.768 -13.377 19.049 1.00 55.88 424 ARG A N 1
ATOM 3381 C CA . ARG A 1 424 ? -13.543 -14.033 20.354 1.00 55.88 424 ARG A CA 1
ATOM 3382 C C . ARG A 1 424 ? -14.572 -13.681 21.431 1.00 55.88 424 ARG A C 1
ATOM 3384 O O . ARG A 1 424 ? -14.529 -14.265 22.508 1.00 55.88 424 ARG A O 1
ATOM 3391 N N . GLY A 1 425 ? -15.462 -12.721 21.183 1.00 63.69 425 GLY A N 1
ATOM 3392 C CA . GLY A 1 425 ? -16.458 -12.287 22.159 1.00 63.69 425 GLY A CA 1
ATOM 3393 C C . GLY A 1 425 ? -17.850 -12.845 21.876 1.00 63.69 425 GLY A C 1
ATOM 3394 O O . GLY A 1 425 ? -18.492 -12.457 20.900 1.00 63.69 425 GLY A O 1
ATOM 3395 N N . ASP A 1 426 ? -18.379 -13.667 22.782 1.00 75.94 426 ASP A N 1
ATOM 3396 C CA . ASP A 1 426 ? -19.768 -14.141 22.698 1.00 75.94 426 ASP A CA 1
ATOM 3397 C C . ASP A 1 426 ? -20.782 -13.034 23.038 1.00 75.94 426 ASP A C 1
ATOM 3399 O O . ASP A 1 426 ? -21.905 -13.029 22.530 1.00 75.94 426 ASP A O 1
ATOM 3403 N N . ALA A 1 427 ? -20.370 -12.041 23.833 1.00 90.12 427 ALA A N 1
ATOM 3404 C CA . ALA A 1 427 ? -21.206 -10.927 24.269 1.00 90.12 427 ALA A CA 1
ATOM 3405 C C . ALA A 1 427 ? -21.016 -9.661 23.417 1.00 90.12 427 ALA A C 1
ATOM 3407 O O . ALA A 1 427 ? -19.901 -9.287 23.042 1.00 90.12 427 ALA A O 1
ATOM 3408 N N . TRP A 1 428 ? -22.124 -8.962 23.166 1.00 94.31 428 TRP A N 1
ATOM 3409 C CA . TRP A 1 428 ? -22.136 -7.618 22.588 1.00 94.31 428 TRP A CA 1
ATOM 3410 C C . TRP A 1 428 ? -21.974 -6.565 23.683 1.00 94.31 428 TRP A C 1
ATOM 3412 O O . TRP A 1 428 ? -22.607 -6.667 24.733 1.00 94.31 428 TRP A O 1
ATOM 3422 N N . ARG A 1 429 ? -21.202 -5.513 23.411 1.00 94.50 429 ARG A N 1
ATOM 3423 C CA . ARG A 1 429 ? -21.105 -4.326 24.265 1.00 94.50 429 ARG A CA 1
ATOM 3424 C C . ARG A 1 429 ? -21.281 -3.054 23.449 1.00 94.50 429 ARG A C 1
ATOM 3426 O O . ARG A 1 429 ? -20.783 -2.964 22.325 1.00 94.50 429 ARG A O 1
ATOM 3433 N N . GLN A 1 430 ? -21.966 -2.075 24.030 1.00 96.81 430 GLN A N 1
ATOM 3434 C CA . GLN A 1 430 ? -22.038 -0.718 23.502 1.00 96.81 430 GLN A CA 1
ATOM 3435 C C . GLN A 1 430 ? -21.061 0.164 24.278 1.00 96.81 430 GLN A C 1
ATOM 3437 O O . GLN A 1 430 ? -21.032 0.120 25.505 1.00 96.81 430 GLN A O 1
ATOM 3442 N N . VAL A 1 431 ? -20.244 0.931 23.563 1.00 96.38 431 VAL A N 1
ATOM 3443 C CA . VAL A 1 431 ? -19.217 1.803 24.143 1.00 96.38 431 VAL A CA 1
ATOM 3444 C C . VAL A 1 431 ? -19.190 3.135 23.404 1.00 96.38 431 VAL A C 1
ATOM 3446 O O . VAL A 1 431 ? -19.416 3.177 22.194 1.00 96.38 431 VAL A O 1
ATOM 3449 N N . THR A 1 432 ? -18.908 4.217 24.128 1.00 97.88 432 THR A N 1
ATOM 3450 C CA . THR A 1 432 ? -18.665 5.539 23.542 1.00 97.88 432 THR A CA 1
ATOM 3451 C C . TH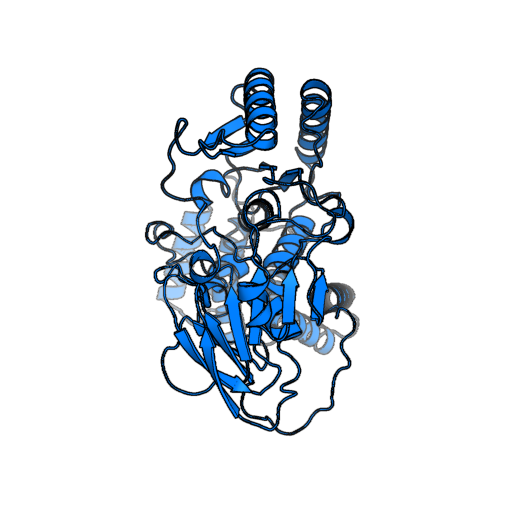R A 1 432 ? -17.170 5.808 23.547 1.00 97.88 432 THR A C 1
ATOM 3453 O O . THR A 1 432 ? -16.547 5.838 24.603 1.00 97.88 432 THR A O 1
ATOM 3456 N N . LEU A 1 433 ? -16.614 5.979 22.354 1.00 97.81 433 LEU A N 1
ATOM 3457 C CA . LEU A 1 433 ? -15.218 6.312 22.116 1.00 97.81 433 LEU A CA 1
ATOM 3458 C C . LEU A 1 433 ? -15.078 7.821 22.012 1.00 97.81 433 LEU A C 1
ATOM 3460 O O . LEU A 1 433 ? -15.904 8.474 21.376 1.00 97.81 433 LEU A O 1
ATOM 3464 N N . HIS A 1 434 ? -14.020 8.360 22.590 1.00 97.75 434 HIS A N 1
ATOM 3465 C CA . HIS A 1 434 ? -13.684 9.772 22.587 1.00 97.75 434 HIS A CA 1
ATOM 3466 C C . HIS A 1 434 ? -12.374 10.000 21.824 1.00 97.75 434 HIS A C 1
ATOM 3468 O O . HIS A 1 434 ? -11.475 9.159 21.913 1.00 97.75 434 HIS A O 1
ATOM 3474 N N . PRO A 1 435 ? -12.245 11.124 21.096 1.00 97.00 435 PRO A N 1
ATOM 3475 C CA . PRO A 1 435 ? -11.012 11.470 20.392 1.00 97.00 435 PRO A CA 1
ATOM 3476 C C . PRO A 1 435 ? -9.873 11.768 21.375 1.00 97.00 435 PRO A C 1
ATOM 3478 O O . PRO A 1 435 ? -10.137 12.221 22.495 1.00 97.00 435 PRO A O 1
ATOM 3481 N N . GLU A 1 436 ? -8.622 11.584 20.945 1.00 95.06 436 GLU A N 1
ATOM 3482 C CA . GLU A 1 436 ? -7.405 11.777 21.760 1.00 95.06 436 GLU A CA 1
ATOM 3483 C C . GLU A 1 436 ? -7.369 13.153 22.446 1.00 95.06 436 GLU A C 1
ATOM 3485 O O . GLU A 1 436 ? -7.004 13.260 23.618 1.00 95.06 436 GLU A O 1
ATOM 3490 N N . VAL A 1 437 ? -7.848 14.206 21.773 1.00 94.44 437 VAL A N 1
ATOM 3491 C CA . VAL A 1 437 ? -7.937 15.571 22.332 1.00 94.44 437 VAL A CA 1
ATOM 3492 C C . VAL A 1 437 ? -8.739 15.646 23.640 1.00 94.44 437 VAL A C 1
ATOM 3494 O O . VAL A 1 437 ? -8.478 16.508 24.474 1.00 94.44 437 VAL A O 1
ATOM 3497 N N . SER A 1 438 ? -9.667 14.713 23.876 1.00 95.00 438 SER A N 1
ATOM 3498 C CA . SER A 1 438 ? -10.477 14.656 25.106 1.00 95.00 438 SER A CA 1
ATOM 3499 C C . SER A 1 438 ? -9.660 14.287 26.348 1.00 95.00 438 SER A C 1
ATOM 3501 O O . SER A 1 438 ? -10.106 14.507 27.473 1.00 95.00 438 SER A O 1
ATOM 3503 N N . PHE A 1 439 ? -8.472 13.713 26.157 1.00 93.06 439 PHE A N 1
ATOM 3504 C CA . PHE A 1 439 ? -7.606 13.206 27.222 1.00 93.06 439 PHE A CA 1
ATOM 3505 C C . PHE A 1 439 ? -6.355 14.067 27.427 1.00 93.06 439 PHE A C 1
ATOM 3507 O O . PHE A 1 439 ? -5.641 13.911 28.423 1.00 93.06 439 PHE A O 1
ATOM 3514 N N . GLN A 1 440 ? -6.108 15.018 26.526 1.00 82.75 440 GLN A N 1
ATOM 3515 C CA . GLN A 1 440 ? -5.036 15.996 26.643 1.00 82.75 440 GLN A CA 1
ATOM 3516 C C . GLN A 1 440 ? -5.478 17.117 27.592 1.00 82.75 440 GLN A C 1
ATOM 3518 O O . GLN A 1 440 ? -5.991 18.153 27.181 1.00 82.75 440 GLN A O 1
ATOM 3523 N N . LYS A 1 441 ? -5.316 16.905 28.903 1.00 61.38 441 LYS A N 1
ATOM 3524 C CA . LYS A 1 441 ? -5.519 17.974 29.893 1.00 61.38 441 LYS A CA 1
ATOM 3525 C C . LYS A 1 441 ? -4.470 19.069 29.678 1.00 61.38 441 LYS A C 1
ATOM 3527 O O . LYS A 1 441 ? -3.295 18.793 29.881 1.00 61.38 441 LYS A O 1
ATOM 3532 N N . GLY A 1 442 ? -4.921 20.272 29.309 1.00 57.09 442 GLY A N 1
ATOM 3533 C CA . GLY A 1 442 ? -4.172 21.536 29.362 1.00 57.09 442 GLY A CA 1
ATOM 3534 C C . GLY A 1 442 ? -2.715 21.448 28.906 1.00 57.09 442 GLY A C 1
ATOM 3535 O O . GLY A 1 442 ? -1.824 21.353 29.747 1.00 57.09 442 GLY A O 1
ATOM 3536 N N . ARG A 1 443 ? -2.483 21.492 27.591 1.00 41.34 443 ARG A N 1
ATOM 3537 C CA . ARG A 1 443 ? -1.186 21.913 27.051 1.00 41.34 443 ARG A CA 1
ATOM 3538 C C . ARG A 1 443 ? -1.164 23.416 26.854 1.00 41.34 443 ARG A C 1
ATOM 3540 O O . ARG A 1 443 ? -2.211 23.943 26.415 1.00 41.34 443 ARG A O 1
#

Radius of gyration: 24.5 Å; chains: 1; bounding box: 54×60×72 Å